Protein AF-B0DQQ2-F1 (afdb_monomer)

Mean predicted aligned error: 16.31 Å

Organism: Laccaria bicolor (strain S238N-H82 / ATCC MYA-4686) (NCBI:txid486041)

Structure (mmCIF, N/CA/C/O backbone):
data_AF-B0DQQ2-F1
#
_entry.id   AF-B0DQQ2-F1
#
loop_
_atom_site.group_PDB
_atom_site.id
_atom_site.type_symbol
_atom_site.label_atom_id
_atom_site.label_alt_id
_atom_site.label_comp_id
_atom_site.label_asym_id
_atom_site.label_entity_id
_atom_site.label_seq_id
_atom_site.pdbx_PDB_ins_code
_atom_site.Cartn_x
_atom_site.Cartn_y
_atom_site.Cartn_z
_atom_site.occupancy
_atom_site.B_iso_or_equiv
_atom_site.auth_seq_id
_atom_site.auth_comp_id
_atom_site.auth_asym_id
_atom_site.auth_atom_id
_atom_site.pdbx_PDB_model_num
ATOM 1 N N . MET A 1 1 ? 1.862 44.270 -40.819 1.00 41.44 1 MET A N 1
ATOM 2 C CA . MET A 1 1 ? 2.573 43.043 -40.399 1.00 41.44 1 MET A CA 1
ATOM 3 C C . MET A 1 1 ? 1.776 41.839 -40.875 1.00 41.44 1 MET A C 1
ATOM 5 O O . MET A 1 1 ? 0.716 41.555 -40.336 1.00 41.44 1 MET A O 1
ATOM 9 N N . THR A 1 2 ? 2.213 41.201 -41.955 1.00 39.16 2 THR A N 1
ATOM 10 C CA . THR A 1 2 ? 1.575 40.019 -42.547 1.00 39.16 2 THR A CA 1
ATOM 11 C C . THR A 1 2 ? 2.081 38.766 -41.829 1.00 39.16 2 THR A C 1
ATOM 13 O O . THR A 1 2 ? 3.266 38.454 -41.894 1.00 39.16 2 THR A O 1
ATOM 16 N N . ARG A 1 3 ? 1.198 38.058 -41.104 1.00 42.34 3 ARG A N 1
ATOM 17 C CA . ARG A 1 3 ? 1.513 36.746 -40.509 1.00 42.34 3 ARG A CA 1
ATOM 18 C C . ARG A 1 3 ? 1.827 35.763 -41.638 1.00 42.34 3 ARG A C 1
ATOM 20 O O . ARG A 1 3 ? 0.978 35.529 -42.498 1.00 42.34 3 ARG A O 1
ATOM 27 N N . SER A 1 4 ? 3.033 35.202 -41.634 1.00 43.78 4 SER A N 1
ATOM 28 C CA . SER A 1 4 ? 3.408 34.112 -42.530 1.00 43.78 4 SER A CA 1
ATOM 29 C C . SER A 1 4 ? 2.475 32.921 -42.286 1.00 43.78 4 SER A C 1
ATOM 31 O O . SER A 1 4 ? 2.273 32.480 -41.155 1.00 43.78 4 SER A O 1
ATOM 33 N N . LYS A 1 5 ? 1.847 32.422 -43.356 1.00 50.38 5 LYS A N 1
ATOM 34 C CA . LYS A 1 5 ? 1.100 31.162 -43.321 1.00 50.38 5 LYS A CA 1
ATOM 35 C C . LYS A 1 5 ? 2.123 30.045 -43.150 1.00 50.38 5 LYS A C 1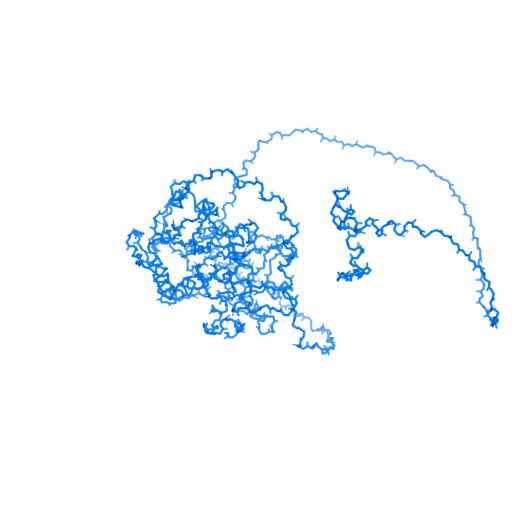
ATOM 37 O O . LYS A 1 5 ? 2.815 29.712 -44.106 1.00 50.38 5 LYS A O 1
ATOM 42 N N . ALA A 1 6 ? 2.235 29.497 -41.945 1.00 58.06 6 ALA A N 1
ATOM 43 C CA . ALA A 1 6 ? 2.996 28.278 -41.729 1.00 58.06 6 ALA A CA 1
ATOM 44 C C . ALA A 1 6 ? 2.342 27.152 -42.544 1.00 58.06 6 ALA A C 1
ATOM 46 O O . ALA A 1 6 ? 1.198 26.764 -42.294 1.00 58.06 6 ALA A O 1
ATOM 47 N N . THR A 1 7 ? 3.040 26.683 -43.574 1.00 69.31 7 THR A N 1
ATOM 48 C CA . THR A 1 7 ? 2.676 25.487 -44.332 1.00 69.31 7 THR A CA 1
ATOM 49 C C . THR A 1 7 ? 2.846 24.278 -43.422 1.00 69.31 7 THR A C 1
ATOM 51 O O . THR A 1 7 ? 3.962 23.966 -43.013 1.00 69.31 7 THR A O 1
ATOM 54 N N . LEU A 1 8 ? 1.730 23.630 -43.078 1.00 77.88 8 LEU A N 1
ATOM 55 C CA . LEU A 1 8 ? 1.726 22.363 -42.346 1.00 77.88 8 LEU A CA 1
ATOM 56 C C . LEU A 1 8 ? 2.515 21.310 -43.128 1.00 77.88 8 LEU A C 1
ATOM 58 O O . LEU A 1 8 ? 2.443 21.275 -44.360 1.00 77.88 8 LEU A O 1
ATOM 62 N N . SER A 1 9 ? 3.234 20.441 -42.415 1.00 85.19 9 SER A N 1
ATOM 63 C CA . SER A 1 9 ? 3.883 19.302 -43.057 1.00 85.19 9 SER A CA 1
ATOM 64 C C . SER A 1 9 ? 2.820 18.388 -43.697 1.00 85.19 9 SER A C 1
ATOM 66 O O . SER A 1 9 ? 1.680 18.336 -43.215 1.00 85.19 9 SER A O 1
ATOM 68 N N . PRO A 1 10 ? 3.151 17.636 -44.763 1.00 79.56 10 PRO A N 1
ATOM 69 C CA . PRO A 1 10 ? 2.212 16.697 -45.381 1.00 79.56 10 PRO A CA 1
ATOM 70 C C . PRO A 1 10 ? 1.619 15.690 -44.382 1.00 79.56 10 PRO A C 1
ATOM 72 O O . PRO A 1 10 ? 0.440 15.348 -44.472 1.00 79.56 10 PRO A O 1
ATOM 75 N N . ARG A 1 11 ? 2.408 15.277 -43.380 1.00 80.25 11 ARG A N 1
ATOM 76 C CA . ARG A 1 11 ? 1.971 14.377 -42.305 1.00 80.25 11 ARG A CA 1
ATOM 77 C C . ARG A 1 11 ? 0.945 15.037 -41.383 1.00 80.25 11 ARG A C 1
ATOM 79 O O . ARG A 1 11 ? -0.052 14.404 -41.029 1.00 80.25 11 ARG A O 1
ATOM 86 N N . ASP A 1 12 ? 1.138 16.308 -41.044 1.00 78.12 12 ASP A N 1
ATOM 87 C CA . ASP A 1 12 ? 0.206 17.048 -40.186 1.00 78.12 12 ASP A CA 1
ATOM 88 C C . ASP A 1 12 ? -1.096 17.370 -40.922 1.00 78.12 12 ASP A C 1
ATOM 90 O O . ASP A 1 12 ? -2.181 17.261 -40.350 1.00 78.12 12 ASP A O 1
ATOM 94 N N . ALA A 1 13 ? -1.011 17.703 -42.213 1.00 85.12 13 ALA A N 1
ATOM 95 C CA . ALA A 1 13 ? -2.180 17.906 -43.064 1.00 85.12 13 ALA A CA 1
ATOM 96 C C . ALA A 1 13 ? -3.004 16.615 -43.209 1.00 85.12 13 ALA A C 1
ATOM 98 O O . ALA A 1 13 ? -4.232 16.646 -43.080 1.00 85.12 13 ALA A O 1
ATOM 99 N N . PHE A 1 14 ? -2.339 15.473 -43.403 1.00 87.81 14 PHE A N 1
ATOM 100 C CA . PHE A 1 14 ? -2.987 14.164 -43.465 1.00 87.81 14 PHE A CA 1
ATOM 101 C C . PHE A 1 14 ? -3.652 13.794 -42.134 1.00 87.81 14 PHE A C 1
ATOM 103 O O . PHE A 1 14 ? -4.841 13.475 -42.102 1.00 87.81 14 PHE A O 1
ATOM 110 N N . THR A 1 15 ? -2.930 13.934 -41.019 1.00 85.62 15 THR A N 1
ATOM 111 C CA . THR A 1 15 ? -3.451 13.652 -39.670 1.00 85.62 15 THR A CA 1
ATOM 112 C C . THR A 1 15 ? -4.664 14.524 -39.352 1.00 85.62 15 THR A C 1
ATOM 114 O O . THR A 1 15 ? -5.688 14.028 -38.882 1.00 85.62 15 THR A O 1
ATOM 117 N N . LYS A 1 16 ? -4.597 15.821 -39.676 1.00 89.31 16 LYS A N 1
ATOM 118 C CA . LYS A 1 16 ? -5.713 16.756 -39.496 1.00 89.31 16 LYS A CA 1
ATOM 119 C C . LYS A 1 16 ? -6.932 16.367 -40.336 1.00 89.31 16 LYS A C 1
ATOM 121 O O . LYS A 1 16 ? -8.056 16.448 -39.846 1.00 89.31 16 LYS A O 1
ATOM 126 N N . THR A 1 17 ? -6.713 15.900 -41.563 1.00 90.19 17 THR A N 1
ATOM 127 C CA . THR A 1 17 ? -7.783 15.433 -42.458 1.00 90.19 17 THR A CA 1
ATOM 128 C C . THR A 1 17 ? -8.445 14.161 -41.924 1.00 90.19 17 THR A C 1
ATOM 130 O O . THR A 1 17 ? -9.670 14.077 -41.898 1.00 90.19 17 THR A O 1
ATOM 133 N N . MET A 1 18 ? -7.661 13.200 -41.427 1.00 94.19 18 MET A N 1
ATOM 134 C CA . MET A 1 18 ? -8.196 11.962 -40.848 1.00 94.19 18 MET A CA 1
ATOM 135 C C . MET A 1 18 ? -8.975 12.215 -39.551 1.00 94.19 18 MET A C 1
ATOM 137 O O . MET A 1 18 ? -10.017 11.600 -39.344 1.00 94.19 18 MET A O 1
ATOM 141 N N . ARG A 1 19 ? -8.546 13.175 -38.718 1.00 87.69 19 ARG A N 1
ATOM 142 C CA . ARG A 1 19 ? -9.306 13.595 -37.525 1.00 87.69 19 ARG A CA 1
ATOM 143 C C . ARG A 1 19 ? -10.635 14.253 -37.893 1.00 87.69 19 ARG A C 1
ATOM 145 O O . ARG A 1 19 ? -11.661 13.895 -37.326 1.00 87.69 19 ARG A O 1
ATOM 152 N N . ALA A 1 20 ? -10.633 15.159 -38.872 1.00 85.12 20 ALA A N 1
ATOM 153 C CA . ALA A 1 20 ? -11.860 15.794 -39.353 1.00 85.12 20 ALA A CA 1
ATOM 154 C C . ALA A 1 20 ? -12.845 14.768 -39.940 1.00 85.12 20 ALA A C 1
ATOM 156 O O . ALA A 1 20 ? -14.048 14.855 -39.707 1.00 85.12 20 ALA A O 1
ATOM 157 N N . ARG A 1 21 ? -12.331 13.764 -40.659 1.00 83.75 21 ARG A N 1
ATOM 158 C CA . ARG A 1 21 ? -13.132 12.678 -41.231 1.00 83.75 21 ARG A CA 1
ATOM 159 C C . ARG A 1 21 ? -13.717 11.752 -40.165 1.00 83.75 21 ARG A C 1
ATOM 161 O O . ARG A 1 21 ? -14.908 11.477 -40.213 1.00 83.75 21 ARG A O 1
ATOM 168 N N . ALA A 1 22 ? -12.916 11.340 -39.183 1.00 85.50 22 ALA A N 1
ATOM 169 C CA . ALA A 1 22 ? -13.377 10.549 -38.041 1.00 85.50 22 ALA A CA 1
ATOM 170 C C . ALA A 1 22 ? -14.516 11.259 -37.289 1.00 85.50 22 ALA A C 1
ATOM 172 O O . ALA A 1 22 ? -15.539 10.654 -36.976 1.00 85.50 22 ALA A O 1
ATOM 173 N N . GLN A 1 23 ? -14.377 12.574 -37.091 1.00 82.06 23 GLN A N 1
ATOM 174 C CA . GLN A 1 23 ? -15.400 13.400 -36.455 1.00 82.06 23 GLN A CA 1
ATOM 175 C C . GLN A 1 23 ? -16.681 13.511 -37.296 1.00 82.06 23 GLN A C 1
ATOM 177 O O . GLN A 1 23 ? -17.773 13.413 -36.745 1.00 82.06 23 GLN A O 1
ATOM 182 N N . PHE A 1 24 ? -16.563 13.692 -38.616 1.00 86.94 24 PHE A N 1
ATOM 183 C CA . PHE A 1 24 ? -17.715 13.758 -39.523 1.00 86.94 24 PHE A CA 1
ATOM 184 C C . PHE A 1 24 ? -18.461 12.420 -39.630 1.00 86.94 24 PHE A C 1
ATOM 186 O O . PHE A 1 24 ? -19.685 12.398 -39.705 1.00 86.94 24 PHE A O 1
ATOM 193 N N . GLU A 1 25 ? -17.729 11.306 -39.622 1.00 86.06 25 GLU A N 1
ATOM 194 C CA . GLU A 1 25 ? -18.284 9.954 -39.743 1.00 86.06 25 GLU A CA 1
ATOM 195 C C . GLU A 1 25 ? -18.706 9.356 -38.386 1.00 86.06 25 GLU A C 1
ATOM 197 O O . GLU A 1 25 ? -19.211 8.237 -38.352 1.00 86.06 25 GLU A O 1
ATOM 202 N N . CYS A 1 26 ? -18.497 10.070 -37.272 1.00 87.12 26 CYS A N 1
ATOM 203 C CA . CYS A 1 26 ? -18.682 9.567 -35.904 1.00 87.12 26 CYS A CA 1
ATOM 204 C C . CYS A 1 26 ? -17.977 8.217 -35.653 1.00 87.12 26 CYS A C 1
ATOM 206 O O . CYS A 1 26 ? -18.489 7.354 -34.941 1.00 87.12 26 CYS A O 1
ATOM 208 N N . THR A 1 27 ? -16.793 8.027 -36.240 1.00 86.31 27 THR A N 1
ATOM 209 C CA . THR A 1 27 ? -15.962 6.828 -36.061 1.00 86.31 27 THR A CA 1
ATOM 210 C C . THR A 1 27 ? -14.669 7.173 -35.326 1.00 86.31 27 THR A C 1
ATOM 212 O O . THR A 1 27 ? -14.264 8.333 -35.260 1.00 86.31 27 THR A O 1
ATOM 215 N N . ASN A 1 28 ? -13.994 6.175 -34.747 1.00 89.50 28 ASN A N 1
ATOM 216 C CA . ASN A 1 28 ? -12.696 6.423 -34.121 1.00 89.50 28 ASN A CA 1
ATOM 217 C C . ASN A 1 28 ? -11.611 6.706 -35.185 1.00 89.50 28 ASN A C 1
ATOM 219 O O . ASN A 1 28 ? -11.683 6.250 -36.331 1.00 89.50 28 ASN A O 1
ATOM 223 N N . PHE A 1 29 ? -10.573 7.454 -34.799 1.00 84.88 29 PHE A N 1
ATOM 224 C CA . PHE A 1 29 ? -9.495 7.872 -35.706 1.00 84.88 29 PHE A CA 1
ATOM 225 C C . PHE A 1 29 ? -8.796 6.686 -36.395 1.00 84.88 29 PHE A C 1
ATOM 227 O O . PHE A 1 29 ? -8.443 6.760 -37.573 1.00 84.88 29 PHE A O 1
ATOM 234 N N . ARG A 1 30 ? -8.647 5.560 -35.684 1.00 85.00 30 ARG A N 1
ATOM 235 C CA . ARG A 1 30 ? -8.017 4.338 -36.200 1.00 85.00 30 ARG A CA 1
ATOM 236 C C . ARG A 1 30 ? -8.845 3.686 -37.312 1.00 85.00 30 ARG A C 1
ATOM 238 O O . ARG A 1 30 ? -8.278 3.245 -38.309 1.00 85.00 30 ARG A O 1
ATOM 245 N N . VAL A 1 31 ? -10.168 3.665 -37.178 1.00 85.31 31 VAL A N 1
ATOM 246 C CA . VAL A 1 31 ? -11.116 3.164 -38.182 1.00 85.31 31 VAL A CA 1
ATOM 247 C C . VAL A 1 31 ? -11.120 4.082 -39.401 1.00 85.31 31 VAL A C 1
ATOM 249 O O . VAL A 1 31 ? -11.032 3.583 -40.521 1.00 85.31 31 VAL A O 1
ATOM 252 N N . ALA A 1 32 ? -11.099 5.405 -39.211 1.00 87.56 32 ALA A N 1
ATOM 253 C CA . ALA A 1 32 ? -10.971 6.356 -40.316 1.00 87.56 32 ALA A CA 1
ATOM 254 C C . ALA A 1 32 ? -9.651 6.169 -41.098 1.00 87.56 32 ALA A C 1
ATOM 256 O O . ALA A 1 32 ? -9.666 6.151 -42.330 1.00 87.56 32 ALA A O 1
ATOM 257 N N . MET A 1 33 ? -8.521 5.937 -40.411 1.00 88.75 33 MET A N 1
ATOM 258 C CA . MET A 1 33 ? -7.239 5.623 -41.065 1.00 88.75 33 MET A CA 1
ATOM 259 C C . MET A 1 33 ? -7.249 4.275 -41.802 1.00 88.75 33 MET A C 1
ATOM 261 O O . MET A 1 33 ? -6.748 4.173 -42.925 1.00 88.75 33 MET A O 1
ATOM 265 N N . LEU A 1 34 ? -7.822 3.230 -41.198 1.00 86.62 34 LEU A N 1
ATOM 266 C CA . LEU A 1 34 ? -7.945 1.910 -41.827 1.00 86.62 34 LEU A CA 1
ATOM 267 C C . LEU A 1 34 ? -8.855 1.952 -43.061 1.00 86.62 34 LEU A C 1
ATOM 269 O O . LEU A 1 34 ? -8.580 1.290 -44.059 1.00 86.62 34 LEU A O 1
ATOM 273 N N . ASN A 1 35 ? -9.911 2.764 -43.029 1.00 84.44 35 ASN A N 1
ATOM 274 C CA . ASN A 1 35 ? -10.806 2.954 -44.166 1.00 84.44 35 ASN A CA 1
ATOM 275 C C . ASN A 1 35 ? -10.147 3.775 -45.281 1.00 84.44 35 ASN A C 1
ATOM 277 O O . ASN A 1 35 ? -10.313 3.441 -46.452 1.00 84.44 35 ASN A O 1
ATOM 281 N N . ALA A 1 36 ? -9.354 4.797 -44.941 1.00 84.75 36 ALA A N 1
ATOM 282 C CA . ALA A 1 36 ? -8.592 5.569 -45.921 1.00 84.75 36 ALA A CA 1
ATOM 283 C C . ALA A 1 36 ? -7.537 4.709 -46.641 1.00 84.75 36 ALA A C 1
ATOM 285 O O . ALA A 1 36 ? -7.450 4.742 -47.865 1.00 84.75 36 ALA A O 1
ATOM 286 N N . THR A 1 37 ? -6.809 3.868 -45.902 1.00 78.19 37 THR A N 1
ATOM 287 C CA . THR A 1 37 ? -5.809 2.945 -46.475 1.00 78.19 37 THR A CA 1
ATOM 288 C C . THR A 1 37 ? -6.439 1.790 -47.262 1.00 78.19 37 THR A C 1
ATOM 290 O O . THR A 1 37 ? -5.870 1.338 -48.256 1.00 78.19 37 THR A O 1
ATOM 293 N N . LYS A 1 38 ? -7.640 1.327 -46.883 1.00 75.62 38 LYS A N 1
ATOM 294 C CA . LYS A 1 38 ? -8.428 0.385 -47.698 1.00 75.62 38 LYS A CA 1
ATOM 295 C C . LYS A 1 38 ? -8.935 1.024 -48.993 1.00 75.62 38 LYS A C 1
ATOM 297 O O . LYS A 1 38 ? -8.851 0.377 -50.032 1.00 75.62 38 LYS A O 1
ATOM 302 N N . ALA A 1 39 ? -9.396 2.277 -48.944 1.00 64.50 39 ALA A N 1
ATOM 303 C CA . ALA A 1 39 ? -9.854 3.016 -50.122 1.00 64.50 39 ALA A CA 1
ATOM 304 C C . ALA A 1 39 ? -8.725 3.228 -51.148 1.00 64.50 39 ALA A C 1
ATOM 306 O O . ALA A 1 39 ? -8.953 3.099 -52.350 1.00 64.50 39 ALA A O 1
ATOM 307 N N . GLU A 1 40 ? -7.499 3.462 -50.672 1.00 60.47 40 GLU A N 1
ATOM 308 C CA . GLU A 1 40 ? -6.303 3.623 -51.509 1.00 60.47 40 GLU A CA 1
ATOM 309 C C . GLU A 1 40 ? -5.889 2.306 -52.196 1.00 60.47 40 GLU A C 1
ATOM 311 O O . GLU A 1 40 ? -5.501 2.298 -53.368 1.00 60.47 40 GLU A O 1
ATOM 316 N N . LYS A 1 41 ? -6.079 1.163 -51.515 1.00 51.12 41 LYS A N 1
ATOM 317 C CA . LYS A 1 41 ? -5.856 -0.180 -52.083 1.00 51.12 41 LYS A CA 1
ATOM 318 C C . LYS A 1 41 ? -6.906 -0.602 -53.116 1.00 51.12 41 LYS A C 1
ATOM 320 O O . LYS A 1 41 ? -6.629 -1.486 -53.919 1.00 51.12 41 LYS A O 1
ATOM 325 N N . THR A 1 42 ? -8.081 0.027 -53.142 1.00 44.97 42 THR A N 1
ATOM 326 C CA . THR A 1 42 ? -9.135 -0.258 -54.135 1.00 44.97 42 THR A CA 1
ATOM 327 C C . THR A 1 42 ? -9.029 0.552 -55.434 1.00 44.97 42 THR A C 1
ATOM 329 O O . THR A 1 42 ? -9.822 0.327 -56.344 1.00 44.97 42 THR A O 1
ATOM 332 N N . THR A 1 43 ? -8.050 1.455 -55.572 1.00 44.38 43 THR A N 1
ATOM 333 C CA . THR A 1 43 ? -7.908 2.326 -56.760 1.00 44.38 43 THR A CA 1
ATOM 334 C C . THR A 1 43 ? -6.801 1.955 -57.752 1.00 44.38 43 THR A C 1
ATOM 336 O O . THR A 1 43 ? -6.624 2.654 -58.747 1.00 44.38 43 THR A O 1
ATOM 339 N N . THR A 1 44 ? -6.091 0.838 -57.589 1.00 42.31 44 THR A N 1
ATOM 340 C CA . THR A 1 44 ? -5.092 0.388 -58.576 1.00 42.31 44 THR A CA 1
ATOM 341 C C . THR A 1 44 ? -5.657 -0.658 -59.538 1.00 42.31 44 THR A C 1
ATOM 343 O O . THR A 1 44 ? -5.358 -1.846 -59.472 1.00 42.31 44 THR A O 1
ATOM 346 N N . SER A 1 45 ? -6.446 -0.186 -60.507 1.00 38.69 45 SER A N 1
ATOM 347 C CA . SER A 1 45 ? -6.762 -0.921 -61.737 1.00 38.69 45 SER A CA 1
ATOM 348 C C . SER A 1 45 ? -6.243 -0.163 -62.964 1.00 38.69 45 SER A C 1
ATOM 350 O O . SER A 1 45 ? -6.775 0.883 -63.323 1.00 38.69 45 SER A O 1
ATOM 352 N N . ARG A 1 46 ? -5.279 -0.804 -63.644 1.00 40.53 46 ARG A N 1
ATOM 353 C CA . ARG A 1 46 ? -4.905 -0.703 -65.071 1.00 40.53 46 ARG A CA 1
ATOM 354 C C . ARG A 1 46 ? -4.427 0.652 -65.621 1.00 40.53 46 ARG A C 1
ATOM 356 O O . ARG A 1 46 ? -5.226 1.551 -65.854 1.00 40.53 46 ARG A O 1
ATOM 363 N N . ARG A 1 47 ? -3.167 0.667 -66.088 1.00 37.34 47 ARG A N 1
ATOM 364 C CA . ARG A 1 47 ? -2.780 1.011 -67.479 1.00 37.34 47 ARG A CA 1
ATOM 365 C C . ARG A 1 47 ? -1.290 0.734 -67.728 1.00 37.34 47 ARG A C 1
ATOM 367 O O . ARG A 1 47 ? -0.437 1.370 -67.125 1.00 37.34 47 ARG A O 1
ATOM 374 N N . ASN A 1 48 ? -1.010 -0.166 -68.671 1.00 41.00 48 ASN A N 1
ATOM 375 C CA . ASN A 1 48 ? 0.235 -0.170 -69.442 1.00 41.00 48 ASN A CA 1
ATOM 376 C C . ASN A 1 48 ? 0.283 1.080 -70.334 1.00 41.00 48 ASN A C 1
ATOM 378 O O . ASN A 1 48 ? -0.698 1.359 -71.029 1.00 41.00 48 ASN A O 1
ATOM 382 N N . PRO A 1 49 ? 1.447 1.731 -70.433 1.00 37.19 49 PRO A N 1
ATOM 383 C CA . PRO A 1 49 ? 1.920 2.284 -71.688 1.00 37.19 49 PRO A CA 1
ATOM 384 C C . PRO A 1 49 ? 3.271 1.637 -72.022 1.00 37.19 49 PRO A C 1
ATOM 386 O O . PRO A 1 49 ? 4.251 1.803 -71.303 1.00 37.19 49 PRO A O 1
ATOM 389 N N . GLY A 1 50 ? 3.320 0.858 -73.102 1.00 35.75 50 GLY A N 1
ATOM 390 C CA . GLY A 1 50 ? 4.593 0.361 -73.621 1.00 35.75 50 GLY A CA 1
ATOM 391 C C . GLY A 1 50 ? 5.469 1.496 -74.156 1.00 35.75 50 GLY A C 1
ATOM 392 O O . GLY A 1 50 ? 4.942 2.553 -74.498 1.00 35.75 50 GLY A O 1
ATOM 393 N N . ARG A 1 51 ? 6.782 1.245 -74.280 1.00 32.66 51 ARG A N 1
ATOM 394 C CA . ARG A 1 51 ? 7.560 1.367 -75.534 1.00 32.66 51 ARG A CA 1
ATOM 395 C C . ARG A 1 51 ? 9.075 1.234 -75.288 1.00 32.66 51 ARG A C 1
ATOM 397 O O . ARG A 1 51 ? 9.685 2.115 -74.711 1.00 32.66 51 ARG A O 1
ATOM 404 N N . MET A 1 52 ? 9.609 0.134 -75.821 1.00 33.94 52 MET A N 1
ATOM 405 C CA . MET A 1 52 ? 10.909 -0.090 -76.481 1.00 33.94 52 MET A CA 1
ATOM 406 C C . MET A 1 52 ? 12.133 0.801 -76.182 1.00 33.94 52 MET A C 1
ATOM 408 O O . MET A 1 52 ? 12.239 1.898 -76.726 1.00 33.94 52 MET A O 1
ATOM 412 N N . ASP A 1 53 ? 13.151 0.162 -75.607 1.00 36.88 53 ASP A N 1
ATOM 413 C CA . ASP A 1 53 ? 14.584 0.264 -75.927 1.00 36.88 53 ASP A CA 1
ATOM 414 C C . ASP A 1 53 ? 15.281 -1.071 -75.553 1.00 36.88 53 ASP A C 1
ATOM 416 O O . ASP A 1 53 ? 15.806 -1.288 -74.475 1.00 36.88 53 ASP A O 1
ATOM 420 N N . GLY A 1 54 ? 15.188 -2.116 -76.371 1.00 41.22 54 GLY A N 1
ATOM 421 C CA . GLY A 1 54 ? 16.155 -2.262 -77.449 1.00 41.22 54 GLY A CA 1
ATOM 422 C C . GLY A 1 54 ? 17.562 -2.653 -76.971 1.00 41.22 54 GLY A C 1
ATOM 423 O O . GLY A 1 54 ? 18.491 -1.937 -77.306 1.00 41.22 54 GLY A O 1
ATOM 424 N N . MET A 1 55 ? 17.742 -3.782 -76.268 1.00 35.59 55 MET A N 1
ATOM 425 C CA . MET A 1 55 ? 18.956 -4.615 -76.374 1.00 35.59 55 MET A CA 1
ATOM 426 C C . MET A 1 55 ? 18.653 -6.088 -76.059 1.00 35.59 55 MET A C 1
ATOM 428 O O . MET A 1 55 ? 18.319 -6.470 -74.943 1.00 35.59 55 MET A O 1
ATOM 432 N N . THR A 1 56 ? 18.790 -6.899 -77.101 1.00 39.22 56 THR A N 1
ATOM 433 C CA . THR A 1 56 ? 18.890 -8.361 -77.142 1.00 39.22 56 THR A CA 1
ATOM 434 C C . THR A 1 56 ? 20.126 -8.884 -76.414 1.00 39.22 56 THR A C 1
ATOM 436 O O . THR A 1 56 ? 21.215 -8.405 -76.710 1.00 39.22 56 THR A O 1
ATOM 439 N N . TRP A 1 57 ? 19.971 -9.959 -75.631 1.00 34.16 57 TRP A N 1
ATOM 440 C CA . TRP A 1 57 ? 20.916 -11.086 -75.589 1.00 34.16 57 TRP A CA 1
ATOM 441 C C . TRP A 1 57 ? 20.150 -12.408 -75.419 1.00 34.16 57 TRP A C 1
ATOM 443 O O . TRP A 1 57 ? 19.232 -12.513 -74.612 1.00 34.16 57 TRP A O 1
ATOM 453 N N . ASN A 1 58 ? 20.523 -13.368 -76.266 1.00 33.66 58 ASN A N 1
ATOM 454 C CA . ASN A 1 58 ? 19.943 -14.695 -76.466 1.00 33.66 58 ASN A CA 1
ATOM 455 C C . ASN A 1 58 ? 20.318 -15.719 -75.384 1.00 33.66 58 ASN A C 1
ATOM 457 O O . ASN A 1 58 ? 21.418 -15.668 -74.834 1.00 33.66 58 ASN A O 1
ATOM 461 N N . SER A 1 59 ? 19.447 -16.730 -75.284 1.00 33.72 59 SER A N 1
ATOM 462 C CA . SER A 1 59 ? 19.665 -18.194 -75.172 1.00 33.72 59 SER A CA 1
ATOM 463 C C . SER A 1 59 ? 18.841 -18.786 -74.021 1.00 33.72 59 SER A C 1
ATOM 465 O O . SER A 1 59 ? 18.941 -18.335 -72.886 1.00 33.72 59 SER A O 1
ATOM 467 N N . ASP A 1 60 ? 17.788 -19.557 -74.308 1.00 33.66 60 ASP A N 1
ATOM 468 C CA . ASP A 1 60 ? 17.707 -20.938 -74.839 1.00 33.66 60 ASP A CA 1
ATOM 469 C C . ASP A 1 60 ? 17.980 -22.001 -73.770 1.00 33.66 60 ASP A C 1
ATOM 471 O O . ASP A 1 60 ? 19.108 -22.460 -73.617 1.00 33.66 60 ASP A O 1
ATOM 475 N N . ALA A 1 61 ? 16.910 -22.395 -73.065 1.00 34.34 61 ALA A N 1
ATOM 476 C CA . ALA A 1 61 ? 16.605 -23.761 -72.607 1.00 34.34 61 ALA A CA 1
ATOM 477 C C . ALA A 1 61 ? 15.430 -23.744 -71.609 1.00 34.34 61 ALA A C 1
ATOM 479 O O . ALA A 1 61 ? 15.406 -22.900 -70.726 1.00 34.34 61 ALA A O 1
ATOM 480 N N . PHE A 1 62 ? 14.450 -24.647 -71.590 1.00 34.44 62 PHE A N 1
ATOM 481 C CA . PHE A 1 62 ? 13.990 -25.688 -72.506 1.00 34.44 62 PHE A CA 1
ATOM 482 C C . PHE A 1 62 ? 12.589 -26.116 -71.971 1.00 34.44 62 PHE A C 1
ATOM 484 O O . PHE A 1 62 ? 12.464 -26.403 -70.786 1.00 34.44 62 PHE A O 1
ATOM 491 N N . ILE A 1 63 ? 11.594 -26.174 -72.868 1.00 34.84 63 ILE A N 1
ATOM 492 C CA . ILE A 1 63 ? 10.390 -27.045 -72.913 1.00 34.84 63 ILE A CA 1
ATOM 493 C C . ILE A 1 63 ? 9.183 -26.814 -71.972 1.00 34.84 63 ILE A C 1
ATOM 495 O O . ILE A 1 63 ? 9.270 -26.756 -70.752 1.00 34.84 63 ILE A O 1
ATOM 499 N N . CYS A 1 64 ? 8.028 -26.769 -72.648 1.00 27.03 64 CYS A N 1
ATOM 500 C CA . CYS A 1 64 ? 6.638 -26.656 -72.213 1.00 27.03 64 CYS A CA 1
ATOM 501 C C . CYS A 1 64 ? 5.898 -28.010 -72.282 1.00 27.03 64 CYS A C 1
ATOM 503 O O . CYS A 1 64 ? 6.248 -28.822 -73.134 1.00 27.03 64 CYS A O 1
ATOM 505 N N . GLU A 1 65 ? 4.832 -28.114 -71.466 1.00 36.16 65 GLU A N 1
ATOM 506 C CA . GLU A 1 65 ? 3.499 -28.729 -71.722 1.00 36.16 65 GLU A CA 1
ATOM 507 C C . GLU A 1 65 ? 3.435 -30.250 -72.048 1.00 36.16 65 GLU A C 1
ATOM 509 O O . GLU A 1 65 ? 4.436 -30.870 -72.375 1.00 36.16 65 GLU A O 1
ATOM 514 N N . VAL A 1 66 ? 2.321 -30.986 -71.930 1.00 37.12 66 VAL A N 1
ATOM 515 C CA . VAL A 1 66 ? 0.873 -30.695 -72.006 1.00 37.12 66 VAL A CA 1
ATOM 516 C C . VAL A 1 66 ? 0.090 -31.871 -71.351 1.00 37.12 66 VAL A C 1
ATOM 518 O O . VAL A 1 66 ? 0.674 -32.934 -71.135 1.00 37.12 66 VAL A O 1
ATOM 521 N N . ASP A 1 67 ? -1.231 -31.683 -71.195 1.00 34.25 67 ASP A N 1
ATOM 522 C CA . ASP A 1 67 ? -2.326 -32.675 -71.362 1.00 34.25 67 ASP A CA 1
ATOM 523 C C . ASP A 1 67 ? -2.680 -33.619 -70.198 1.00 34.25 67 ASP A C 1
ATOM 525 O O . ASP A 1 67 ? -1.813 -34.166 -69.529 1.00 34.25 67 ASP A O 1
ATOM 529 N N . ASP A 1 68 ? -3.942 -33.967 -69.929 1.00 33.47 68 ASP A N 1
ATOM 530 C CA . ASP A 1 68 ? -5.270 -33.509 -70.377 1.00 33.47 68 ASP A CA 1
ATOM 531 C C . ASP A 1 68 ? -6.309 -34.281 -69.523 1.00 33.47 68 ASP A C 1
ATOM 533 O O . ASP A 1 68 ? -5.991 -35.343 -68.982 1.00 33.47 68 ASP A O 1
ATOM 537 N N . GLY A 1 69 ? -7.568 -33.830 -69.476 1.00 32.44 69 GLY A N 1
ATOM 538 C CA . GLY A 1 69 ? -8.696 -34.778 -69.364 1.00 32.44 69 GLY A CA 1
ATOM 539 C C . GLY A 1 69 ? -9.486 -34.859 -68.049 1.00 32.44 69 GLY A C 1
ATOM 540 O O . GLY A 1 69 ? -9.332 -35.778 -67.253 1.00 32.44 69 GLY A O 1
ATOM 541 N N . ASP A 1 70 ? -10.388 -33.893 -67.888 1.00 37.16 70 ASP A N 1
ATOM 542 C CA . ASP A 1 70 ? -11.839 -34.026 -67.645 1.00 37.16 70 ASP A CA 1
ATOM 543 C C . ASP A 1 70 ? -12.449 -35.424 -67.331 1.00 37.16 70 ASP A C 1
ATOM 545 O O . ASP A 1 70 ? -12.270 -36.374 -68.091 1.00 37.16 70 ASP A O 1
ATOM 549 N N . THR A 1 71 ? -13.259 -35.531 -66.260 1.00 38.03 71 THR A N 1
ATOM 550 C CA . THR A 1 71 ? -14.666 -36.026 -66.276 1.00 38.03 71 THR A CA 1
ATOM 551 C C . THR A 1 71 ? -15.284 -36.136 -64.863 1.00 38.03 71 THR A C 1
ATOM 553 O O . THR A 1 71 ? -14.787 -36.807 -63.963 1.00 38.03 71 THR A O 1
ATOM 556 N N . THR A 1 72 ? -16.418 -35.455 -64.696 1.00 37.97 72 THR A N 1
ATOM 557 C CA . THR A 1 72 ? -17.427 -35.479 -63.606 1.00 37.97 72 THR A CA 1
ATOM 558 C C . THR A 1 72 ? -18.343 -36.736 -63.661 1.00 37.97 72 THR A C 1
ATOM 560 O O . THR A 1 72 ? -18.148 -37.514 -64.594 1.00 37.97 72 THR A O 1
ATOM 563 N N . PRO A 1 73 ? -19.473 -36.895 -62.911 1.00 51.50 73 PRO A N 1
ATOM 564 C CA . PRO A 1 73 ? -19.933 -36.405 -61.587 1.00 51.50 73 PRO A CA 1
ATOM 565 C C . PRO A 1 73 ? -20.583 -37.518 -60.686 1.00 51.50 73 PRO A C 1
ATOM 567 O O . PRO A 1 73 ? -20.733 -38.664 -61.090 1.00 51.50 73 PRO A O 1
ATOM 570 N N . GLU A 1 74 ? -21.108 -37.093 -59.521 1.00 33.34 74 GLU A N 1
ATOM 571 C CA . GLU A 1 74 ? -22.448 -37.445 -58.975 1.00 33.34 74 GLU A CA 1
ATOM 572 C C . GLU A 1 74 ? -22.638 -38.514 -57.859 1.00 33.34 74 GLU A C 1
ATOM 574 O O . GLU A 1 74 ? -22.003 -39.561 -57.827 1.00 33.34 74 GLU A O 1
ATOM 579 N N . PHE A 1 75 ? -23.632 -38.201 -57.003 1.00 31.92 75 PHE A N 1
ATOM 580 C CA . PHE A 1 75 ? -24.393 -38.987 -56.004 1.00 31.92 75 PHE A CA 1
ATOM 581 C C . PHE A 1 75 ? -24.126 -38.838 -54.476 1.00 31.92 75 PHE A C 1
ATOM 583 O O . PHE A 1 75 ? -23.319 -39.521 -53.859 1.00 31.92 75 PHE A O 1
ATOM 590 N N . THR A 1 76 ? -24.888 -37.882 -53.913 1.00 33.28 76 THR A N 1
ATOM 591 C CA . THR A 1 76 ? -25.757 -37.846 -52.700 1.00 33.28 76 THR A CA 1
ATOM 592 C C . THR A 1 76 ? -25.785 -38.966 -51.643 1.00 33.28 76 THR A C 1
ATOM 594 O O . THR A 1 76 ? -25.925 -40.125 -52.005 1.00 33.28 76 THR A O 1
ATOM 597 N N . GLU A 1 77 ? -25.887 -38.555 -50.360 1.00 40.44 77 GLU A N 1
ATOM 598 C CA . GLU A 1 77 ? -26.843 -38.981 -49.285 1.00 40.44 77 GLU A CA 1
ATOM 599 C C . GLU A 1 77 ? -26.404 -38.318 -47.947 1.00 40.44 77 GLU A C 1
ATOM 601 O O . GLU A 1 77 ? -25.308 -38.570 -47.459 1.00 40.44 77 GLU A O 1
ATOM 606 N N . ILE A 1 78 ? -27.011 -37.227 -47.453 1.00 35.91 78 ILE A N 1
ATOM 607 C CA . ILE A 1 78 ? -28.187 -37.107 -46.554 1.00 35.91 78 ILE A CA 1
ATOM 608 C C . ILE A 1 78 ? -28.296 -38.199 -45.476 1.00 35.91 78 ILE A C 1
ATOM 610 O O . ILE A 1 78 ? -28.778 -39.278 -45.779 1.00 35.91 78 ILE A O 1
ATOM 614 N N . TRP A 1 79 ? -28.003 -37.845 -44.214 1.00 32.22 79 TRP A N 1
ATOM 615 C CA . TRP A 1 79 ? -28.742 -38.321 -43.031 1.00 32.22 79 TRP A CA 1
ATOM 616 C C . TRP A 1 79 ? -28.853 -37.208 -41.980 1.00 32.22 79 TRP A C 1
ATOM 618 O O . TRP A 1 79 ? -27.860 -36.703 -41.454 1.00 32.22 79 TRP A O 1
ATOM 628 N N . GLU A 1 80 ? -30.100 -36.832 -41.713 1.00 32.22 80 GLU A N 1
ATOM 629 C CA . GLU A 1 80 ? -30.564 -35.976 -40.627 1.00 32.22 80 GLU A CA 1
ATOM 630 C C . GLU A 1 80 ? -30.708 -36.764 -39.310 1.00 32.22 80 GLU A C 1
ATOM 632 O O . GLU A 1 80 ? -31.148 -37.909 -39.301 1.00 32.22 80 GLU A O 1
ATOM 637 N N . VAL A 1 81 ? -30.385 -36.070 -38.213 1.00 31.75 81 VAL A N 1
ATOM 638 C CA . VAL A 1 81 ? -31.119 -35.985 -36.933 1.00 31.75 81 VAL A CA 1
ATOM 639 C C . VAL A 1 81 ? -31.466 -37.281 -36.176 1.00 31.75 81 VAL A C 1
ATOM 641 O O . VAL A 1 81 ? -32.381 -38.020 -36.526 1.00 31.75 81 VAL A O 1
ATOM 644 N N . TYR A 1 82 ? -30.889 -37.411 -34.974 1.00 32.31 82 TYR A N 1
ATOM 645 C CA . TYR A 1 82 ? -31.609 -37.971 -33.826 1.00 32.31 82 TYR A CA 1
ATOM 646 C C . TYR A 1 82 ? -31.295 -37.179 -32.550 1.00 32.31 82 TYR A C 1
ATOM 648 O O . TYR A 1 82 ? -30.162 -37.149 -32.071 1.00 32.31 82 TYR A O 1
ATOM 656 N N . VAL A 1 83 ? -32.326 -36.521 -32.024 1.00 41.56 83 VAL A N 1
ATOM 657 C CA . VAL A 1 83 ? -32.383 -35.869 -30.710 1.00 41.56 83 VAL A CA 1
ATOM 658 C C . VAL A 1 83 ? -33.146 -36.807 -29.779 1.00 41.56 83 VAL A C 1
ATOM 660 O O . VAL A 1 83 ? -34.209 -37.289 -30.167 1.00 41.56 83 VAL A O 1
ATOM 663 N N . PRO A 1 84 ? -32.674 -37.016 -28.543 1.00 39.03 84 PRO A N 1
ATOM 664 C CA . PRO A 1 84 ? -33.581 -37.306 -27.440 1.00 39.03 84 PRO A CA 1
ATOM 665 C C . PRO A 1 84 ? -33.590 -36.133 -26.457 1.00 39.03 84 PRO A C 1
ATOM 667 O O . PRO A 1 84 ? -32.616 -35.883 -25.746 1.00 39.03 84 PRO A O 1
ATOM 670 N N . SER A 1 85 ? -34.716 -35.423 -26.427 1.00 34.53 85 SER A N 1
ATOM 671 C CA . SER A 1 85 ? -35.205 -34.741 -25.236 1.00 34.53 85 SER A CA 1
ATOM 672 C C . SER A 1 85 ? -35.919 -35.781 -24.376 1.00 34.53 85 SER A C 1
ATOM 674 O O . SER A 1 85 ? -36.675 -36.585 -24.914 1.00 34.53 85 SER A O 1
ATOM 676 N N . ASP A 1 86 ? -35.650 -35.798 -23.074 1.00 34.19 86 ASP A N 1
ATOM 677 C CA . ASP A 1 86 ? -36.680 -35.572 -22.054 1.00 34.19 86 ASP A CA 1
ATOM 678 C C . ASP A 1 86 ? -36.069 -35.609 -20.642 1.00 34.19 86 ASP A C 1
ATOM 680 O O . ASP A 1 86 ? -35.436 -36.579 -20.236 1.00 34.19 86 ASP A O 1
ATOM 684 N N . PHE A 1 87 ? -36.273 -34.481 -19.953 1.00 32.75 87 PHE A N 1
ATOM 685 C CA . PHE A 1 87 ? -36.541 -34.288 -18.525 1.00 32.75 87 PHE A CA 1
ATOM 686 C C . PHE A 1 87 ? -35.705 -35.019 -17.461 1.00 32.75 87 PHE A C 1
ATOM 688 O O . PHE A 1 87 ? -35.910 -36.195 -17.184 1.00 32.75 87 PHE A O 1
ATOM 695 N N . ASP A 1 88 ? -34.941 -34.227 -16.697 1.00 32.62 88 ASP A N 1
ATOM 696 C CA . ASP A 1 88 ? -35.106 -34.259 -15.239 1.00 32.62 88 ASP A CA 1
ATOM 697 C C . ASP A 1 88 ? -34.871 -32.867 -14.622 1.00 32.62 88 ASP A C 1
ATOM 699 O O . ASP A 1 88 ? -33.781 -32.287 -14.693 1.00 32.62 88 ASP A O 1
ATOM 703 N N . ASP A 1 89 ? -35.939 -32.323 -14.038 1.00 38.72 89 ASP A N 1
ATOM 704 C CA . ASP A 1 89 ? -35.970 -31.085 -13.265 1.00 38.72 89 ASP A CA 1
ATOM 705 C C . ASP A 1 89 ? -35.181 -31.273 -11.961 1.00 38.72 89 ASP A C 1
ATOM 707 O O . ASP A 1 89 ? -35.633 -31.936 -11.025 1.00 38.72 89 ASP A O 1
ATOM 711 N N . THR A 1 90 ? -34.010 -30.642 -11.853 1.00 40.03 90 THR A N 1
ATOM 712 C CA . THR A 1 90 ? -33.305 -30.491 -10.572 1.00 40.03 90 THR A CA 1
ATOM 713 C C . THR A 1 90 ? -33.162 -29.008 -10.224 1.00 40.03 90 THR A C 1
ATOM 715 O O . THR A 1 90 ? -32.739 -28.210 -11.063 1.00 40.03 90 THR A O 1
ATOM 718 N N . PRO A 1 91 ? -33.545 -28.588 -9.002 1.00 35.31 91 PRO A N 1
ATOM 719 C CA . PRO A 1 91 ? -33.619 -27.177 -8.647 1.00 35.31 91 PRO A CA 1
ATOM 720 C C . PRO A 1 91 ? -32.230 -26.539 -8.607 1.00 35.31 91 PRO A C 1
ATOM 722 O O . PRO A 1 91 ? -31.240 -27.175 -8.234 1.00 35.31 91 PRO A O 1
ATOM 725 N N . SER A 1 92 ? -32.182 -25.251 -8.960 1.00 35.59 92 SER A N 1
ATOM 726 C CA . SER A 1 92 ? -30.969 -24.438 -9.003 1.00 35.59 92 SER A CA 1
ATOM 727 C C . SER A 1 92 ? -30.159 -24.597 -7.717 1.00 35.59 92 SER A C 1
ATOM 729 O O . SER A 1 92 ? -30.576 -24.159 -6.639 1.00 35.59 92 SER A O 1
ATOM 731 N N . ARG A 1 93 ? -28.972 -25.202 -7.823 1.00 32.38 93 ARG A N 1
ATOM 732 C CA . ARG A 1 93 ? -27.977 -25.117 -6.758 1.00 32.38 93 ARG A CA 1
ATOM 733 C C . ARG A 1 93 ? -27.633 -23.645 -6.573 1.00 32.38 93 ARG A C 1
ATOM 735 O O . ARG A 1 93 ? -27.027 -23.036 -7.449 1.00 32.38 93 ARG A O 1
ATOM 742 N N . ASN A 1 94 ? -28.017 -23.103 -5.420 1.00 34.38 94 ASN A N 1
ATOM 743 C CA . ASN A 1 94 ? -27.421 -21.900 -4.858 1.00 34.38 94 ASN A CA 1
ATOM 744 C C . ASN A 1 94 ? -25.898 -22.045 -4.947 1.00 34.38 94 ASN A C 1
ATOM 746 O O . ASN A 1 94 ? -25.306 -22.836 -4.208 1.00 34.38 94 ASN A O 1
ATOM 750 N N . VAL A 1 95 ? -25.273 -21.305 -5.861 1.00 36.66 95 VAL A N 1
ATOM 751 C CA . VAL A 1 95 ? -23.824 -21.119 -5.864 1.00 36.66 95 VAL A CA 1
ATOM 752 C C . VAL A 1 95 ? -23.533 -20.196 -4.688 1.00 36.66 95 VAL A C 1
ATOM 754 O O . VAL A 1 95 ? -23.575 -18.975 -4.798 1.00 36.66 95 VAL A O 1
ATOM 757 N N . GLN A 1 96 ? -23.343 -20.804 -3.519 1.00 31.19 96 GLN A N 1
ATOM 758 C CA . GLN A 1 96 ? -22.769 -20.125 -2.368 1.00 31.19 96 GLN A CA 1
ATOM 759 C C . GLN A 1 96 ? -21.359 -19.649 -2.756 1.00 31.19 96 GLN A C 1
ATOM 761 O O . GLN A 1 96 ? -20.635 -20.400 -3.420 1.00 31.19 96 GLN A O 1
ATOM 766 N N . PRO A 1 97 ? -20.951 -18.429 -2.370 1.00 29.33 97 PRO A N 1
ATOM 767 C CA . PRO A 1 97 ? -19.578 -17.981 -2.551 1.00 29.33 97 PRO A CA 1
ATOM 768 C C . PRO A 1 97 ? -18.622 -18.980 -1.887 1.00 29.33 97 PRO A C 1
ATOM 770 O O . PRO A 1 97 ? -18.779 -19.334 -0.719 1.00 29.33 97 PRO A O 1
ATOM 773 N N . LEU A 1 98 ? -17.644 -19.469 -2.652 1.00 30.95 98 LEU A N 1
ATOM 774 C CA . LEU A 1 98 ? -16.621 -20.383 -2.156 1.00 30.95 98 LEU A CA 1
ATOM 775 C C . LEU A 1 98 ? -15.628 -19.584 -1.298 1.00 30.95 98 LEU A C 1
ATOM 777 O O . LEU A 1 98 ? -14.634 -19.061 -1.795 1.00 30.95 98 LEU A O 1
ATOM 781 N N . THR A 1 99 ? -15.914 -19.441 -0.007 1.00 28.89 99 THR A N 1
ATOM 782 C CA . THR A 1 99 ? -14.980 -18.847 0.954 1.00 28.89 99 THR A CA 1
ATOM 783 C C . THR A 1 99 ? -13.876 -19.859 1.261 1.00 28.89 99 THR A C 1
ATOM 785 O O . THR A 1 99 ? -14.091 -20.820 1.996 1.00 28.89 99 THR A O 1
ATOM 788 N N . ILE A 1 100 ? -12.689 -19.669 0.682 1.00 31.72 100 ILE A N 1
ATOM 789 C CA . ILE A 1 100 ? -11.512 -20.487 0.997 1.00 31.72 100 ILE A CA 1
ATOM 790 C C . ILE A 1 100 ? -10.813 -19.873 2.212 1.00 31.72 100 ILE A C 1
ATOM 792 O O . ILE A 1 100 ? -10.279 -18.767 2.148 1.00 31.72 100 ILE A O 1
ATOM 796 N N . SER A 1 101 ? -10.806 -20.600 3.329 1.00 28.22 101 SER A N 1
ATOM 797 C CA . SER A 1 101 ? -10.039 -20.233 4.518 1.00 28.22 101 SER A CA 1
ATOM 798 C C . SER A 1 101 ? -8.554 -20.531 4.299 1.00 28.22 101 SER A C 1
ATOM 800 O O . SER A 1 101 ? -8.156 -21.682 4.121 1.00 28.22 101 SER A O 1
ATOM 802 N N . LEU A 1 102 ? -7.699 -19.508 4.388 1.00 38.06 102 LEU A N 1
ATOM 803 C CA . LEU A 1 102 ? -6.234 -19.654 4.327 1.00 38.06 102 LEU A CA 1
ATOM 804 C C . LEU A 1 102 ? -5.653 -20.487 5.493 1.00 38.06 102 LEU A C 1
ATOM 806 O O . LEU A 1 102 ? -4.456 -20.783 5.510 1.00 38.06 102 LEU A O 1
ATOM 810 N N . LEU A 1 103 ? -6.474 -20.885 6.474 1.00 39.09 103 LEU A N 1
ATOM 811 C CA . LEU A 1 103 ? -6.093 -21.799 7.556 1.00 39.09 103 LEU A CA 1
ATOM 812 C C . LEU A 1 103 ? -6.051 -23.272 7.116 1.00 39.09 103 LEU A C 1
ATOM 814 O O . LEU A 1 103 ? -5.279 -24.043 7.689 1.00 39.09 103 LEU A O 1
ATOM 818 N N . ASP A 1 104 ? -6.792 -23.661 6.075 1.00 36.28 104 ASP A N 1
ATOM 819 C CA . ASP A 1 104 ? -6.773 -25.043 5.565 1.00 36.28 104 ASP A CA 1
ATOM 820 C C . ASP A 1 104 ? -5.514 -25.351 4.736 1.00 36.28 104 ASP A C 1
ATOM 822 O O . ASP A 1 104 ? -5.165 -26.510 4.519 1.00 36.28 104 ASP A O 1
ATOM 826 N N . ILE A 1 105 ? -4.756 -24.314 4.367 1.00 45.50 105 ILE A N 1
ATOM 827 C CA . ILE A 1 105 ? -3.482 -24.404 3.637 1.00 45.50 105 ILE A CA 1
ATOM 828 C C . ILE A 1 105 ? -2.282 -24.607 4.592 1.00 45.50 105 ILE A C 1
ATOM 830 O O . ILE A 1 105 ? -1.176 -24.917 4.151 1.00 45.50 105 ILE A O 1
ATOM 834 N N . ALA A 1 106 ? -2.483 -24.494 5.913 1.00 35.62 106 ALA A N 1
ATOM 835 C CA . ALA A 1 106 ? -1.401 -24.454 6.904 1.00 35.62 106 ALA A CA 1
ATOM 836 C C . ALA A 1 106 ? -1.350 -25.642 7.887 1.00 35.62 106 ALA A C 1
ATOM 838 O O . ALA A 1 106 ? -0.657 -25.557 8.902 1.00 35.62 106 ALA A O 1
ATOM 839 N N . ARG A 1 107 ? -2.030 -26.769 7.623 1.00 34.72 107 ARG A N 1
ATOM 840 C CA . ARG A 1 107 ? -1.831 -27.989 8.431 1.00 34.72 107 ARG A CA 1
ATOM 841 C C . ARG A 1 107 ? -0.840 -28.935 7.746 1.00 34.72 107 ARG A C 1
ATOM 843 O O . ARG A 1 107 ? -1.178 -29.488 6.701 1.00 34.72 107 ARG A O 1
ATOM 850 N N . PRO A 1 108 ? 0.350 -29.198 8.318 1.00 38.00 108 PRO A N 1
ATOM 851 C CA . PRO A 1 108 ? 1.194 -30.276 7.826 1.00 38.00 108 PRO A CA 1
ATOM 852 C C . PRO A 1 108 ? 0.469 -31.611 8.039 1.00 38.00 108 PRO A C 1
ATOM 854 O O . PRO A 1 108 ? 0.140 -31.992 9.167 1.00 38.00 108 PRO A O 1
ATOM 857 N N . ALA A 1 109 ? 0.200 -32.326 6.946 1.00 36.53 109 ALA A N 1
ATOM 858 C CA . ALA A 1 109 ? -0.248 -33.707 7.016 1.00 36.53 109 ALA A CA 1
ATOM 859 C C . ALA A 1 109 ? 0.833 -34.532 7.733 1.00 36.53 109 ALA A C 1
ATOM 861 O O . ALA A 1 109 ? 2.001 -34.526 7.345 1.00 36.53 109 ALA A O 1
ATOM 862 N N . LYS A 1 110 ? 0.448 -35.224 8.809 1.00 36.94 110 LYS A N 1
ATOM 863 C CA . LYS A 1 110 ? 1.327 -36.150 9.531 1.00 36.94 110 LYS A CA 1
ATOM 864 C C . LYS A 1 110 ? 1.836 -37.215 8.557 1.00 36.94 110 LYS A C 1
ATOM 866 O O . LYS A 1 110 ? 1.037 -37.985 8.028 1.00 36.94 110 LYS A O 1
ATOM 871 N N . ALA A 1 111 ? 3.150 -37.296 8.371 1.00 38.88 111 ALA A N 1
ATOM 872 C CA . ALA A 1 111 ? 3.770 -38.388 7.635 1.00 38.88 111 ALA A CA 1
ATOM 873 C C . ALA A 1 111 ? 3.587 -39.702 8.414 1.00 38.88 111 ALA A C 1
ATOM 875 O O . ALA A 1 111 ? 4.139 -39.881 9.500 1.00 38.88 111 ALA A O 1
ATOM 876 N N . LYS A 1 112 ? 2.800 -40.629 7.863 1.00 35.56 112 LYS A N 1
ATOM 877 C CA . LYS A 1 112 ? 2.897 -42.060 8.174 1.00 35.56 112 LYS A CA 1
ATOM 878 C C . LYS A 1 112 ? 3.607 -42.733 6.997 1.00 35.56 112 LYS A C 1
ATOM 880 O O . LYS A 1 112 ? 3.251 -42.465 5.855 1.00 35.56 112 LYS A O 1
ATOM 885 N N . GLY A 1 113 ? 4.625 -43.544 7.309 1.00 35.50 113 GLY A N 1
ATOM 886 C CA . GLY A 1 113 ? 5.471 -44.294 6.363 1.00 35.50 113 GLY A CA 1
ATOM 887 C C . GLY A 1 113 ? 4.682 -45.205 5.411 1.00 35.50 113 GLY A C 1
ATOM 888 O O . GLY A 1 113 ? 3.478 -45.368 5.559 1.00 35.50 113 GLY A O 1
ATOM 889 N N . VAL A 1 114 ? 5.290 -45.846 4.415 1.00 31.62 114 VAL A N 1
ATOM 890 C CA . VAL A 1 114 ? 6.488 -46.701 4.464 1.00 31.62 114 VAL A CA 1
ATOM 891 C C . VAL A 1 114 ? 7.196 -46.671 3.100 1.00 31.62 114 VAL A C 1
ATOM 893 O O . VAL A 1 114 ? 6.550 -46.583 2.062 1.00 31.62 114 VAL A O 1
ATOM 896 N N . ALA A 1 115 ? 8.527 -46.763 3.126 1.00 41.97 115 ALA A N 1
ATOM 897 C CA . ALA A 1 115 ? 9.395 -46.923 1.965 1.00 41.97 115 ALA A CA 1
ATOM 898 C C . ALA A 1 115 ? 9.133 -48.236 1.211 1.00 41.97 115 ALA A C 1
ATOM 900 O O . ALA A 1 115 ? 9.047 -49.281 1.857 1.00 41.97 115 ALA A O 1
ATOM 901 N N . LYS A 1 116 ? 9.106 -48.182 -0.129 1.00 36.94 116 LYS A N 1
ATOM 902 C CA . LYS A 1 116 ? 9.679 -49.198 -1.029 1.00 36.94 116 LYS A CA 1
ATOM 903 C C . LYS A 1 116 ? 9.595 -48.766 -2.500 1.00 36.94 116 LYS A C 1
ATOM 905 O O . LYS A 1 116 ? 8.543 -48.348 -2.966 1.00 36.94 116 LYS A O 1
ATOM 910 N N . ASP A 1 117 ? 10.742 -48.910 -3.158 1.00 42.22 117 ASP A N 1
ATOM 911 C CA . ASP A 1 117 ? 10.953 -49.166 -4.586 1.00 42.22 117 ASP A CA 1
ATOM 912 C C . ASP A 1 117 ? 10.608 -48.059 -5.596 1.00 42.22 117 ASP A C 1
ATOM 914 O O . ASP A 1 117 ? 9.580 -48.104 -6.263 1.00 42.22 117 ASP A O 1
ATOM 918 N N . PHE A 1 118 ? 11.560 -47.140 -5.811 1.00 46.09 118 PHE A N 1
ATOM 919 C CA . PHE A 1 118 ? 11.713 -46.468 -7.106 1.00 46.09 118 PHE A CA 1
ATOM 920 C C . PHE A 1 118 ? 13.184 -46.443 -7.535 1.00 46.09 118 PHE A C 1
ATOM 922 O O . PHE A 1 118 ? 14.078 -46.051 -6.785 1.00 46.09 118 PHE A O 1
ATOM 929 N N . GLU A 1 119 ? 13.401 -46.913 -8.757 1.00 43.88 119 GLU A N 1
ATOM 930 C CA . GLU A 1 119 ? 14.669 -46.999 -9.467 1.00 43.88 119 GLU A CA 1
ATOM 931 C C . GLU A 1 119 ? 15.111 -45.606 -9.939 1.00 43.88 119 GLU A C 1
ATOM 933 O O . GLU A 1 119 ? 14.359 -44.879 -10.590 1.00 43.88 119 GLU A O 1
ATOM 938 N N . VAL A 1 120 ? 16.344 -45.222 -9.604 1.00 40.06 120 VAL A N 1
ATOM 939 C CA . VAL A 1 120 ? 16.967 -43.988 -10.094 1.00 40.06 120 VAL A CA 1
ATOM 940 C C . VAL A 1 120 ? 17.514 -44.252 -11.493 1.00 40.06 120 VAL A C 1
ATOM 942 O O . VAL A 1 120 ? 18.569 -44.864 -11.649 1.00 40.06 120 VAL A O 1
ATOM 945 N N . VAL A 1 121 ? 16.814 -43.761 -12.515 1.00 36.62 121 VAL A N 1
ATOM 946 C CA . VAL A 1 121 ? 17.314 -43.750 -13.894 1.00 36.62 121 VAL A CA 1
ATOM 947 C C . VAL A 1 121 ? 18.152 -42.486 -14.108 1.00 36.62 121 VAL A C 1
ATOM 949 O O . VAL A 1 121 ? 17.649 -41.368 -13.990 1.00 36.62 121 VAL A O 1
ATOM 952 N N . GLN A 1 122 ? 19.441 -42.644 -14.427 1.00 39.44 122 GLN A N 1
ATOM 953 C CA . GLN A 1 122 ? 20.294 -41.532 -14.862 1.00 39.44 122 GLN A CA 1
ATOM 954 C C . GLN A 1 122 ? 19.863 -41.041 -16.252 1.00 39.44 122 GLN A C 1
ATOM 956 O O . GLN A 1 122 ? 20.040 -41.732 -17.254 1.00 39.44 122 GLN A O 1
ATOM 961 N N . GLY A 1 123 ? 19.318 -39.823 -16.301 1.00 31.19 123 GLY A N 1
ATOM 962 C CA . GLY A 1 123 ? 19.004 -39.098 -17.531 1.00 31.19 123 GLY A CA 1
ATOM 963 C C . GLY A 1 123 ? 20.233 -38.429 -18.156 1.00 31.19 123 GLY A C 1
ATOM 964 O O . GLY A 1 123 ? 21.141 -37.964 -17.473 1.00 31.19 123 GLY A O 1
ATOM 965 N N . VAL A 1 124 ? 20.253 -38.419 -19.483 1.00 34.56 124 VAL A N 1
ATOM 966 C CA . VAL A 1 124 ? 21.422 -38.328 -20.366 1.00 34.56 124 VAL A CA 1
ATOM 967 C C . VAL A 1 124 ? 22.021 -36.914 -20.462 1.00 34.56 124 VAL A C 1
ATOM 969 O O . VAL A 1 124 ? 21.308 -35.927 -20.614 1.00 34.56 124 VAL A O 1
ATOM 972 N N . LYS A 1 125 ? 23.360 -36.820 -20.484 1.00 42.78 125 LYS A N 1
ATOM 973 C CA . LYS A 1 125 ? 24.094 -35.640 -20.982 1.00 42.78 125 LYS A CA 1
ATOM 974 C C . LYS A 1 125 ? 23.851 -35.476 -22.483 1.00 42.78 125 LYS A C 1
ATOM 976 O O . LYS A 1 125 ? 24.243 -36.375 -23.225 1.00 42.78 125 LYS A O 1
ATOM 981 N N . ARG A 1 126 ? 23.322 -34.318 -22.903 1.00 33.38 126 ARG A N 1
ATOM 982 C CA . ARG A 1 126 ? 23.661 -33.542 -24.124 1.00 33.38 126 ARG A CA 1
ATOM 983 C C . ARG A 1 126 ? 22.515 -32.579 -24.455 1.00 33.38 126 ARG A C 1
ATOM 985 O O . ARG A 1 126 ? 21.471 -33.029 -24.906 1.00 33.38 126 ARG A O 1
ATOM 992 N N . VAL A 1 127 ? 22.758 -31.274 -24.337 1.00 33.47 127 VAL A N 1
ATOM 993 C CA . VAL A 1 127 ? 22.131 -30.263 -25.202 1.00 33.47 127 VAL A CA 1
ATOM 994 C C . VAL A 1 127 ? 23.214 -29.265 -25.612 1.00 33.47 127 VAL A C 1
ATOM 996 O O . VAL A 1 127 ? 24.142 -28.981 -24.858 1.00 33.47 127 VAL A O 1
ATOM 999 N N . ILE A 1 128 ? 23.107 -28.873 -26.874 1.00 34.81 128 ILE A N 1
ATOM 1000 C CA . ILE A 1 128 ? 24.021 -28.125 -27.730 1.00 34.81 128 ILE A CA 1
ATOM 1001 C C . ILE A 1 128 ? 24.294 -26.731 -27.150 1.00 34.81 128 ILE A C 1
ATOM 1003 O O . ILE A 1 128 ? 23.357 -26.003 -26.835 1.00 34.81 128 ILE A O 1
ATOM 1007 N N . ALA A 1 129 ? 25.573 -26.362 -27.034 1.00 32.44 129 ALA A N 1
ATOM 1008 C CA . ALA A 1 129 ? 25.973 -24.974 -26.838 1.00 32.44 129 ALA A CA 1
ATOM 1009 C C . ALA A 1 129 ? 25.731 -24.227 -28.155 1.00 32.44 129 ALA A C 1
ATOM 1011 O O . ALA A 1 129 ? 26.349 -24.554 -29.168 1.00 32.44 129 ALA A O 1
ATOM 1012 N N . LEU A 1 130 ? 24.797 -23.278 -28.149 1.00 33.03 130 LEU A N 1
ATOM 1013 C CA . LEU A 1 130 ? 24.744 -22.248 -29.177 1.00 33.03 130 LEU A CA 1
ATOM 1014 C C . LEU A 1 130 ? 25.709 -21.147 -28.744 1.00 33.03 130 LEU A C 1
ATOM 1016 O O . LEU A 1 130 ? 25.669 -20.706 -27.596 1.00 33.03 130 LEU A O 1
ATOM 1020 N N . GLU A 1 131 ? 26.616 -20.801 -29.649 1.00 30.56 131 GLU A N 1
ATOM 1021 C CA . GLU A 1 131 ? 27.650 -19.792 -29.458 1.00 30.56 131 GLU A CA 1
ATOM 1022 C C . GLU A 1 131 ? 27.030 -18.444 -29.069 1.00 30.56 131 GLU A C 1
ATOM 1024 O O . GLU A 1 131 ? 26.035 -17.998 -29.642 1.00 30.56 131 GLU A O 1
ATOM 1029 N N . GLU A 1 132 ? 27.629 -17.834 -28.048 1.00 40.78 132 GLU A N 1
ATOM 1030 C CA . GLU A 1 132 ? 27.297 -16.525 -27.504 1.00 40.78 132 GLU A CA 1
ATOM 1031 C C . GLU A 1 132 ? 27.554 -15.449 -28.568 1.00 40.78 132 GLU A C 1
ATOM 1033 O O . GLU A 1 132 ? 28.696 -15.067 -28.820 1.00 40.78 132 GLU A O 1
ATOM 1038 N N . SER A 1 133 ? 26.497 -14.935 -29.198 1.00 34.06 133 SER A N 1
ATOM 1039 C CA . SER A 1 133 ? 26.565 -13.608 -29.803 1.00 34.06 133 SER A CA 1
ATOM 1040 C C . SER A 1 133 ? 26.539 -12.584 -28.673 1.00 34.06 133 SER A C 1
ATOM 1042 O O . SER A 1 133 ? 25.592 -12.583 -27.884 1.00 34.06 133 SER A O 1
ATOM 1044 N N . GLU A 1 134 ? 27.576 -11.751 -28.597 1.00 41.19 134 GLU A N 1
ATOM 1045 C CA . GLU A 1 134 ? 27.691 -10.589 -27.714 1.00 41.19 134 GLU A CA 1
ATOM 1046 C C . GLU A 1 134 ? 26.379 -9.789 -27.696 1.00 41.19 134 GLU A C 1
ATOM 1048 O O . GLU A 1 134 ? 26.060 -9.056 -28.630 1.00 41.19 134 GLU A O 1
ATOM 1053 N N . ILE A 1 135 ? 25.596 -9.964 -26.631 1.00 37.34 135 ILE A N 1
ATOM 1054 C CA . ILE A 1 135 ? 24.476 -9.084 -26.311 1.00 37.34 135 ILE A CA 1
ATOM 1055 C C . ILE A 1 135 ? 25.083 -7.916 -25.542 1.00 37.34 135 ILE A C 1
ATOM 1057 O O . ILE A 1 135 ? 25.586 -8.084 -24.428 1.00 37.34 135 ILE A O 1
ATOM 1061 N N . ASP A 1 136 ? 25.075 -6.753 -26.182 1.00 33.06 136 ASP A N 1
ATOM 1062 C CA . ASP A 1 136 ? 25.520 -5.481 -25.630 1.00 33.06 136 ASP A CA 1
ATOM 1063 C C . ASP A 1 136 ? 24.768 -5.179 -24.312 1.00 33.06 136 ASP A C 1
ATOM 1065 O O . ASP A 1 136 ? 23.538 -5.078 -24.312 1.00 33.06 136 ASP A O 1
ATOM 1069 N N . PRO A 1 137 ? 25.459 -5.037 -23.164 1.00 39.25 137 PRO A N 1
ATOM 1070 C CA . PRO A 1 137 ? 24.827 -4.759 -21.876 1.00 39.25 137 PRO A CA 1
ATOM 1071 C C . PRO A 1 137 ? 24.304 -3.315 -21.741 1.00 39.25 137 PRO A C 1
ATOM 1073 O O . PRO A 1 137 ? 23.907 -2.923 -20.642 1.00 39.25 137 PRO A O 1
ATOM 1076 N N . THR A 1 138 ? 24.305 -2.516 -22.814 1.00 35.41 138 THR A N 1
ATOM 1077 C CA . THR A 1 138 ? 23.811 -1.130 -22.805 1.00 35.41 138 THR A CA 1
ATOM 1078 C C . THR A 1 138 ? 22.379 -0.942 -23.313 1.00 35.41 138 THR A C 1
ATOM 1080 O O . THR A 1 138 ? 21.836 0.150 -23.144 1.00 35.41 138 THR A O 1
ATOM 1083 N N . GLU A 1 139 ? 21.702 -1.979 -23.825 1.00 37.25 139 GLU A N 1
ATOM 1084 C CA . GLU A 1 139 ? 20.263 -1.885 -24.118 1.00 37.25 139 GLU A CA 1
ATOM 1085 C C . GLU A 1 139 ? 19.432 -2.031 -22.835 1.00 37.25 139 GLU A C 1
ATOM 1087 O O . GLU A 1 139 ? 19.083 -3.110 -22.356 1.00 37.25 139 GLU A O 1
ATOM 1092 N N . GLN A 1 140 ? 19.166 -0.871 -22.246 1.00 39.94 140 GLN A N 1
ATOM 1093 C CA . GLN A 1 140 ? 18.274 -0.629 -21.128 1.00 39.94 140 GLN A CA 1
ATOM 1094 C C . GLN A 1 140 ? 16.829 -0.627 -21.653 1.00 39.94 140 GLN A C 1
ATOM 1096 O O . GLN A 1 140 ? 16.348 0.383 -22.149 1.00 39.94 140 GLN A O 1
ATOM 1101 N N . TRP A 1 141 ? 16.156 -1.778 -21.600 1.00 41.19 141 TRP A N 1
ATOM 1102 C CA . TRP A 1 141 ? 14.797 -1.943 -22.130 1.00 41.19 141 TRP A CA 1
ATOM 1103 C C . TRP A 1 141 ? 13.781 -1.142 -21.301 1.00 41.19 141 TRP A C 1
ATOM 1105 O O . TRP A 1 141 ? 13.700 -1.296 -20.082 1.00 41.19 141 TRP A O 1
ATOM 1115 N N . GLU A 1 142 ? 13.066 -0.254 -21.988 1.00 38.75 142 GLU A N 1
ATOM 1116 C CA . GLU A 1 142 ? 12.267 0.854 -21.460 1.00 38.75 142 GLU A CA 1
ATOM 1117 C C . GLU A 1 142 ? 10.896 0.396 -20.904 1.00 38.75 142 GLU A C 1
ATOM 1119 O O . GLU A 1 142 ? 10.218 -0.459 -21.478 1.00 38.75 142 GLU A O 1
ATOM 1124 N N . ASP A 1 143 ? 10.487 0.978 -19.767 1.00 45.47 143 ASP A N 1
ATOM 1125 C CA . ASP A 1 143 ? 9.220 0.729 -19.058 1.00 45.47 143 ASP A CA 1
ATOM 1126 C C . ASP A 1 143 ? 8.043 1.477 -19.730 1.00 45.47 143 ASP A C 1
ATOM 1128 O O . ASP A 1 143 ? 7.543 2.472 -19.217 1.00 45.47 143 ASP A O 1
ATOM 1132 N N . ASP A 1 144 ? 7.603 1.006 -20.898 1.00 42.59 144 ASP A N 1
ATOM 1133 C CA . ASP A 1 144 ? 6.656 1.692 -21.801 1.00 42.59 144 ASP A CA 1
ATOM 1134 C C . ASP A 1 144 ? 5.155 1.470 -21.470 1.00 42.59 144 ASP A C 1
ATOM 1136 O O . ASP A 1 144 ? 4.407 0.894 -22.264 1.00 42.59 144 ASP A O 1
ATOM 1140 N N . TRP A 1 145 ? 4.691 1.859 -20.269 1.00 47.31 145 TRP A N 1
ATOM 1141 C CA . TRP A 1 145 ? 3.357 1.449 -19.773 1.00 47.31 145 TRP A CA 1
ATOM 1142 C C . TRP A 1 145 ? 2.388 2.546 -19.306 1.00 47.31 145 TRP A C 1
ATOM 1144 O O . TRP A 1 145 ? 1.257 2.200 -18.952 1.00 47.31 145 TRP A O 1
ATOM 1154 N N . GLU A 1 146 ? 2.741 3.834 -19.311 1.00 49.34 146 GLU A N 1
ATOM 1155 C CA . GLU A 1 146 ? 1.882 4.878 -18.717 1.00 49.34 146 GLU A CA 1
ATOM 1156 C C . GLU A 1 146 ? 1.037 5.657 -19.746 1.00 49.34 146 GLU A C 1
ATOM 1158 O O . GLU A 1 146 ? -0.019 6.177 -19.386 1.00 49.34 146 GLU A O 1
ATOM 1163 N N . ASP A 1 147 ? 1.396 5.631 -21.035 1.00 41.81 147 ASP A N 1
ATOM 1164 C CA . ASP A 1 147 ? 0.709 6.403 -22.094 1.00 41.81 147 ASP A CA 1
ATOM 1165 C C . ASP A 1 147 ? -0.549 5.733 -22.686 1.00 41.81 147 ASP A C 1
ATOM 1167 O O . ASP A 1 147 ? -1.304 6.348 -23.441 1.00 41.81 147 ASP A O 1
ATOM 1171 N N . LEU A 1 148 ? -0.823 4.464 -22.363 1.00 41.03 148 LEU A N 1
ATOM 1172 C CA . LEU A 1 148 ? -1.930 3.711 -22.979 1.00 41.03 148 LEU A CA 1
ATOM 1173 C C . LEU A 1 148 ? -3.316 3.985 -22.366 1.00 41.03 148 LEU A C 1
ATOM 1175 O O . LEU A 1 148 ? -4.291 3.358 -22.781 1.00 41.03 148 LEU A O 1
ATOM 1179 N N . TYR A 1 149 ? -3.428 4.902 -21.403 1.00 52.22 149 TYR A N 1
ATOM 1180 C CA . TYR A 1 149 ? -4.685 5.165 -20.687 1.00 52.22 149 TYR A CA 1
ATOM 1181 C C . TYR A 1 149 ? -5.385 6.479 -21.078 1.00 52.22 149 TYR A C 1
ATOM 1183 O O . TYR A 1 149 ? -6.446 6.778 -20.530 1.00 52.22 149 TYR A O 1
ATOM 1191 N N . ASP A 1 150 ? -4.845 7.240 -22.037 1.00 44.91 150 ASP A N 1
ATOM 1192 C CA . ASP A 1 150 ? -5.356 8.577 -22.395 1.00 44.91 150 ASP A CA 1
ATOM 1193 C C . ASP A 1 150 ? -6.589 8.575 -23.335 1.00 44.91 150 ASP A C 1
ATOM 1195 O O . ASP A 1 150 ? -7.254 9.604 -23.480 1.00 44.91 150 ASP A O 1
ATOM 1199 N N . ASP A 1 151 ? -6.960 7.441 -23.947 1.00 41.62 151 ASP A N 1
ATOM 1200 C CA . ASP A 1 151 ? -7.957 7.423 -25.038 1.00 41.62 151 ASP A CA 1
ATOM 1201 C C . ASP A 1 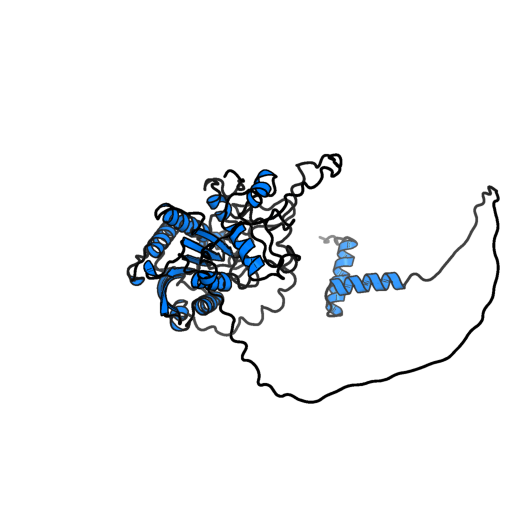151 ? -9.437 7.228 -24.611 1.00 41.62 151 ASP A C 1
ATOM 1203 O O . ASP A 1 151 ? -10.329 7.427 -25.439 1.00 41.62 151 ASP A O 1
ATOM 1207 N N . ASP A 1 152 ? -9.747 6.934 -23.338 1.00 42.12 152 ASP A N 1
ATOM 1208 C CA . ASP A 1 152 ? -11.124 6.598 -22.893 1.00 42.12 152 ASP A CA 1
ATOM 1209 C C . ASP A 1 152 ? -11.803 7.649 -21.975 1.00 42.12 152 ASP A C 1
ATOM 1211 O O . ASP A 1 152 ? -12.822 7.388 -21.330 1.00 42.12 152 ASP A O 1
ATOM 1215 N N . VAL A 1 153 ? -11.300 8.888 -21.922 1.00 44.53 153 VAL A N 1
ATOM 1216 C CA . VAL A 1 153 ? -11.712 9.893 -20.909 1.00 44.53 153 VAL A CA 1
ATOM 1217 C C . VAL A 1 153 ? -13.050 10.609 -21.207 1.00 44.53 153 VAL A C 1
ATOM 1219 O O . VAL A 1 153 ? -13.526 11.419 -20.411 1.00 44.53 153 VAL A O 1
ATOM 1222 N N . GLN A 1 154 ? -13.746 10.326 -22.313 1.00 38.31 154 GLN A N 1
ATOM 1223 C CA . GLN A 1 154 ? -14.853 11.203 -22.735 1.00 38.31 154 GLN A CA 1
ATOM 1224 C C . GLN A 1 154 ? -16.225 10.974 -22.064 1.00 38.31 154 GLN A C 1
ATOM 1226 O O . GLN A 1 154 ? -17.114 11.805 -22.244 1.00 38.31 154 GLN A O 1
ATOM 1231 N N . PHE A 1 155 ? -16.417 9.928 -21.248 1.00 35.91 155 PHE A N 1
ATOM 1232 C CA . PHE A 1 155 ? -17.736 9.625 -20.655 1.00 35.91 155 PHE A CA 1
ATOM 1233 C C . PHE A 1 155 ? -17.894 9.921 -19.150 1.00 35.91 155 PHE A C 1
ATOM 1235 O O . PHE A 1 155 ? -19.022 9.941 -18.661 1.00 35.91 155 PHE A O 1
ATOM 1242 N N . ALA A 1 156 ? -16.821 10.227 -18.410 1.00 41.00 156 ALA A N 1
ATOM 1243 C CA . ALA A 1 156 ? -16.896 10.416 -16.950 1.00 41.00 156 ALA A CA 1
ATOM 1244 C C . ALA A 1 156 ? -17.299 11.839 -16.493 1.00 41.00 156 ALA A C 1
ATOM 1246 O O . ALA A 1 156 ? -17.620 12.053 -15.326 1.00 41.00 156 ALA A O 1
ATOM 1247 N N . LEU A 1 157 ? -17.323 12.823 -17.398 1.00 39.44 157 LEU A N 1
ATOM 1248 C CA . LEU A 1 157 ? -17.493 14.244 -17.051 1.00 39.44 157 LEU A CA 1
ATOM 1249 C C . LEU A 1 157 ? -18.947 14.708 -16.840 1.00 39.44 157 LEU A C 1
ATOM 1251 O O . LEU A 1 157 ? -19.163 15.845 -16.429 1.00 39.44 157 LEU A O 1
ATOM 1255 N N . LEU A 1 158 ? -19.951 13.858 -17.077 1.00 36.22 158 LEU A N 1
ATOM 1256 C CA . LEU A 1 158 ? -21.366 14.259 -17.004 1.00 36.22 158 LEU A CA 1
ATOM 1257 C C . LEU A 1 158 ? -22.070 13.944 -15.671 1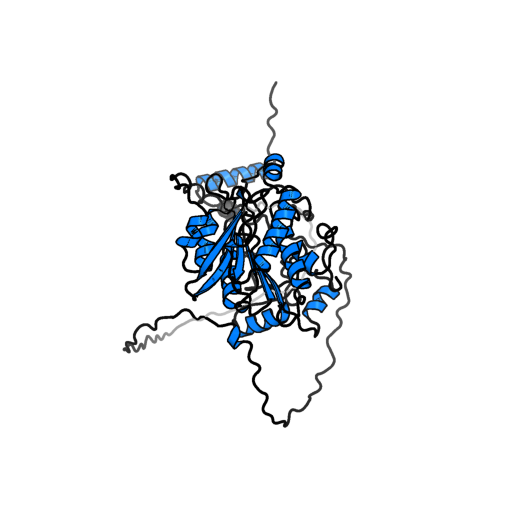.00 36.22 158 LEU A C 1
ATOM 1259 O O . LEU A 1 158 ? -23.221 14.334 -15.498 1.00 36.22 158 LEU A O 1
ATOM 1263 N N . ALA A 1 159 ? -21.406 13.299 -14.706 1.00 39.84 159 ALA A N 1
ATOM 1264 C CA . ALA A 1 159 ? -22.051 12.883 -13.451 1.00 39.84 159 ALA A CA 1
ATOM 1265 C C . ALA A 1 159 ? -21.844 13.834 -12.247 1.00 39.84 159 ALA A C 1
ATOM 1267 O O . ALA A 1 159 ? -22.456 13.628 -11.202 1.00 39.84 159 ALA A O 1
ATOM 1268 N N . ALA A 1 160 ? -21.024 14.886 -12.356 1.00 43.22 160 ALA A N 1
ATOM 1269 C CA . ALA A 1 160 ? -20.526 15.630 -11.187 1.00 43.22 160 ALA A CA 1
ATOM 1270 C C . ALA A 1 160 ? -21.210 16.986 -10.892 1.00 43.22 160 ALA A C 1
ATOM 1272 O O . ALA A 1 160 ? -20.588 17.869 -10.307 1.00 43.22 160 ALA A O 1
ATOM 1273 N N . GLN A 1 161 ? -22.477 17.190 -11.275 1.00 37.66 161 GLN A N 1
ATOM 1274 C CA . GLN A 1 161 ? -23.209 18.439 -10.961 1.00 37.66 161 GLN A CA 1
ATOM 1275 C C . GLN A 1 161 ? -24.491 18.260 -10.140 1.00 37.66 161 GLN A C 1
ATOM 1277 O O . GLN A 1 161 ? -25.283 19.193 -10.015 1.00 37.66 161 GLN A O 1
ATOM 1282 N N . TYR A 1 162 ? -24.676 17.107 -9.497 1.00 41.78 162 TYR A N 1
ATOM 1283 C CA . TYR A 1 162 ? -25.669 16.991 -8.433 1.00 41.78 162 TYR A CA 1
ATOM 1284 C C . TYR A 1 162 ? -25.019 17.302 -7.088 1.00 41.78 162 TYR A C 1
ATOM 1286 O O . TYR A 1 162 ? -24.001 16.714 -6.743 1.00 41.78 162 TYR A O 1
ATOM 1294 N N . LEU A 1 163 ? -25.617 18.252 -6.363 1.00 41.75 163 LEU A N 1
ATOM 1295 C CA . LEU A 1 163 ? -25.334 18.627 -4.976 1.00 41.75 163 LEU A CA 1
ATOM 1296 C C . LEU A 1 163 ? -25.056 17.381 -4.120 1.00 41.75 163 LEU A C 1
ATOM 1298 O O . LEU A 1 163 ? -25.987 16.755 -3.613 1.00 41.75 163 LEU A O 1
ATOM 1302 N N . VAL A 1 164 ? -23.784 17.007 -3.972 1.00 46.03 164 VAL A N 1
ATOM 1303 C CA . VAL A 1 164 ? -23.384 15.937 -3.062 1.00 46.03 164 VAL A CA 1
ATOM 1304 C C . VAL A 1 164 ? -23.533 16.525 -1.659 1.00 46.03 164 VAL A C 1
ATOM 1306 O O . VAL A 1 164 ? -22.889 17.538 -1.367 1.00 46.03 164 VAL A O 1
ATOM 1309 N N . PRO A 1 165 ? -24.394 15.966 -0.788 1.00 47.53 165 PRO A N 1
ATOM 1310 C CA . PRO A 1 165 ? -24.413 16.359 0.614 1.00 47.53 165 PRO A CA 1
ATOM 1311 C C . PRO A 1 165 ? -22.982 16.289 1.145 1.00 47.53 165 PRO A C 1
ATOM 1313 O O . PRO A 1 165 ? -22.249 15.385 0.747 1.00 47.53 165 PRO A O 1
ATOM 1316 N N . SER A 1 166 ? -22.575 17.213 2.019 1.00 57.22 166 SER A N 1
ATOM 1317 C CA . SER A 1 166 ? -21.257 17.191 2.664 1.00 57.22 166 SER A CA 1
ATOM 1318 C C . SER A 1 166 ? -21.096 15.892 3.459 1.00 57.22 166 SER A C 1
ATOM 1320 O O . SER A 1 166 ? -21.435 15.809 4.641 1.00 57.22 166 SER A O 1
ATOM 1322 N N . ARG A 1 167 ? -20.671 14.832 2.778 1.00 74.44 167 ARG A N 1
ATOM 1323 C CA . ARG A 1 167 ? -20.571 13.491 3.328 1.00 74.44 167 ARG A CA 1
ATOM 1324 C C . ARG A 1 167 ? -19.330 13.505 4.205 1.00 74.44 167 ARG A C 1
ATOM 1326 O O . ARG A 1 167 ? -18.240 13.798 3.731 1.00 74.44 167 ARG A O 1
ATOM 1333 N N . SER A 1 168 ? -19.499 13.272 5.501 1.00 89.50 168 SER A N 1
ATOM 1334 C CA . SER A 1 168 ? -18.349 13.107 6.386 1.00 89.50 168 SER A CA 1
ATOM 1335 C C . SER A 1 168 ? -17.787 11.706 6.191 1.00 89.50 168 SER A C 1
ATOM 1337 O O . SER A 1 168 ? -18.547 10.737 6.166 1.00 89.50 168 SER A O 1
ATOM 1339 N N . THR A 1 169 ? -16.467 11.584 6.118 1.00 92.31 169 THR A N 1
ATOM 1340 C CA . THR A 1 169 ? -15.767 10.293 6.069 1.00 92.31 169 THR A CA 1
ATOM 1341 C C . THR A 1 169 ? -16.104 9.407 7.273 1.00 92.31 169 THR A C 1
ATOM 1343 O O . THR A 1 169 ? -16.215 8.194 7.135 1.00 92.31 169 THR A O 1
ATOM 1346 N N . SER A 1 170 ? -16.404 10.005 8.433 1.00 93.69 170 SER A N 1
ATOM 1347 C CA . SER A 1 170 ? -16.859 9.278 9.631 1.00 93.69 170 SER A CA 1
ATOM 1348 C C . SER A 1 170 ? -18.156 8.482 9.427 1.00 93.69 170 SER A C 1
ATOM 1350 O O . SER A 1 170 ? -18.367 7.476 10.100 1.00 93.69 170 SER A O 1
ATOM 1352 N N . THR A 1 171 ? -19.012 8.875 8.474 1.00 94.81 171 THR A N 1
ATOM 1353 C CA . THR A 1 171 ? -20.251 8.135 8.173 1.00 94.81 171 THR A CA 1
ATOM 1354 C C . THR A 1 171 ? -19.981 6.751 7.587 1.00 94.81 171 THR A C 1
ATOM 1356 O O . THR A 1 171 ? -20.835 5.871 7.691 1.00 94.81 171 THR A O 1
ATOM 1359 N N . CYS A 1 172 ? -18.792 6.512 7.028 1.00 96.69 172 CYS A N 1
ATOM 1360 C CA . CYS A 1 172 ? -18.418 5.196 6.523 1.00 96.69 172 CYS A CA 1
ATOM 1361 C C . CYS A 1 172 ? -18.326 4.147 7.626 1.00 96.69 172 CYS A C 1
ATOM 1363 O O . CYS A 1 172 ? -18.745 3.011 7.415 1.00 96.69 172 CYS A O 1
ATOM 1365 N N . LEU A 1 173 ? -17.885 4.543 8.821 1.00 96.50 173 LEU A N 1
ATOM 1366 C CA . LEU A 1 173 ? -17.760 3.647 9.971 1.00 96.50 173 LEU A CA 1
ATOM 1367 C C . LEU A 1 173 ? -19.116 3.138 10.473 1.00 96.50 173 LEU A C 1
ATOM 1369 O O . LEU A 1 173 ? -19.186 2.041 11.013 1.00 96.50 173 LEU A O 1
ATOM 1373 N N . SER A 1 174 ? -20.188 3.920 10.305 1.00 94.62 174 SER A N 1
ATOM 1374 C CA . SER A 1 174 ? -21.534 3.556 10.769 1.00 94.62 174 SER A CA 1
ATOM 1375 C C . SER A 1 174 ? -22.427 2.950 9.686 1.00 94.62 174 SER A C 1
ATOM 1377 O O . SER A 1 174 ? -23.420 2.303 10.009 1.00 94.62 174 SER A O 1
ATOM 1379 N N . THR A 1 175 ? -22.108 3.168 8.409 1.00 95.38 175 THR A N 1
ATOM 1380 C CA . THR A 1 175 ? -22.900 2.667 7.270 1.00 95.38 175 THR A CA 1
ATOM 1381 C C . THR A 1 175 ? -22.353 1.370 6.684 1.00 95.38 175 THR A C 1
ATOM 1383 O O . THR A 1 175 ? -23.088 0.645 6.010 1.00 95.38 175 THR A O 1
ATOM 1386 N N . SER A 1 176 ? -21.088 1.058 6.957 1.00 97.38 176 SER A N 1
ATOM 1387 C CA . SER A 1 176 ? -20.438 -0.154 6.469 1.00 97.38 176 SER A CA 1
ATOM 1388 C C . SER A 1 176 ? -20.577 -1.286 7.476 1.00 97.38 176 SER A C 1
ATOM 1390 O O . SER A 1 176 ? -20.457 -1.079 8.678 1.00 97.38 176 SER A O 1
ATOM 1392 N N . THR A 1 177 ? -20.814 -2.499 6.984 1.00 96.31 177 THR A N 1
ATOM 1393 C CA . THR A 1 177 ? -20.930 -3.709 7.814 1.00 96.31 177 THR A CA 1
ATOM 1394 C C . THR A 1 177 ? -19.768 -4.670 7.611 1.00 96.31 177 THR A C 1
ATOM 1396 O O . THR A 1 177 ? -19.567 -5.559 8.426 1.00 96.31 177 THR A O 1
ATOM 1399 N N . THR A 1 178 ? -19.009 -4.524 6.526 1.00 96.69 178 THR A N 1
ATOM 1400 C CA . THR A 1 178 ? -17.806 -5.315 6.249 1.00 96.69 178 THR A CA 1
ATOM 1401 C C . THR A 1 178 ? -16.631 -4.388 5.990 1.00 96.69 178 THR A C 1
ATOM 1403 O O . THR A 1 178 ? -16.826 -3.236 5.595 1.00 96.69 178 THR A O 1
ATOM 1406 N N . LEU A 1 179 ? -15.412 -4.882 6.190 1.00 95.88 179 LEU A N 1
ATOM 1407 C CA . LEU A 1 179 ? -14.201 -4.118 5.913 1.00 95.88 179 LEU A CA 1
ATOM 1408 C C . LEU A 1 179 ? -14.077 -3.740 4.428 1.00 95.88 179 LEU A C 1
ATOM 1410 O O . LEU A 1 179 ? -13.660 -2.632 4.111 1.00 95.88 179 LEU A O 1
ATOM 1414 N N . GLU A 1 180 ? -14.476 -4.621 3.512 1.00 94.88 180 GLU A N 1
ATOM 1415 C CA . GLU A 1 180 ? -14.495 -4.329 2.077 1.00 94.88 180 GLU A CA 1
ATOM 1416 C C . GLU A 1 180 ? -15.489 -3.202 1.759 1.00 94.88 180 GLU A C 1
ATOM 1418 O O . GLU A 1 180 ? -15.126 -2.242 1.084 1.00 94.88 180 GLU A O 1
ATOM 1423 N N . HIS A 1 181 ? -16.697 -3.245 2.338 1.00 95.44 181 HIS A N 1
ATOM 1424 C CA . HIS A 1 181 ? -17.682 -2.172 2.176 1.00 95.44 181 HIS A CA 1
ATOM 1425 C C . HIS A 1 181 ? -17.212 -0.862 2.830 1.00 95.44 181 HIS A C 1
ATOM 1427 O O . HIS A 1 181 ? -17.498 0.220 2.322 1.00 95.44 181 HIS A O 1
ATOM 1433 N N . LEU A 1 182 ? -16.441 -0.939 3.921 1.00 97.38 182 LEU A N 1
ATOM 1434 C CA . LEU A 1 182 ? -15.812 0.232 4.528 1.00 97.38 182 LEU A CA 1
ATOM 1435 C C . LEU A 1 182 ? -14.834 0.897 3.556 1.00 97.38 182 LEU A C 1
ATOM 1437 O O . LEU A 1 182 ? -14.888 2.114 3.375 1.00 97.38 182 LEU A O 1
ATOM 1441 N N . VAL A 1 183 ? -13.981 0.107 2.900 1.00 96.75 183 VAL A N 1
ATOM 1442 C CA . VAL A 1 183 ? -13.063 0.599 1.863 1.00 96.75 183 VAL A CA 1
ATOM 1443 C C . VAL A 1 183 ? -13.831 1.193 0.680 1.00 96.75 183 VAL A C 1
ATOM 1445 O O . VAL A 1 183 ? -13.496 2.296 0.246 1.00 96.75 183 VAL A O 1
ATOM 1448 N N . ASP A 1 184 ? -14.907 0.547 0.225 1.00 94.88 184 ASP A N 1
ATOM 1449 C CA . ASP A 1 184 ? -15.786 1.085 -0.823 1.00 94.88 184 ASP A CA 1
ATOM 1450 C C . ASP A 1 184 ? -16.422 2.420 -0.424 1.00 94.88 184 ASP A C 1
ATOM 1452 O O . ASP A 1 184 ? -16.534 3.331 -1.243 1.00 94.88 184 ASP A O 1
ATOM 1456 N N . CYS A 1 185 ? -16.816 2.578 0.841 1.00 96.38 185 CYS A N 1
ATOM 1457 C CA . CYS A 1 185 ? -17.379 3.834 1.322 1.00 96.38 185 CYS A CA 1
ATOM 1458 C C . CYS A 1 185 ? -16.342 4.965 1.351 1.00 96.38 185 CYS A C 1
ATOM 1460 O O . CYS A 1 185 ? -16.682 6.116 1.062 1.00 96.38 185 CYS A O 1
ATOM 1462 N N . PHE A 1 186 ? -15.082 4.659 1.675 1.00 96.38 186 PHE A N 1
ATOM 1463 C CA . PHE A 1 186 ? -13.999 5.642 1.647 1.00 96.38 186 PHE A CA 1
ATOM 1464 C C . PHE A 1 186 ? -13.550 6.000 0.223 1.00 96.38 186 PHE A C 1
ATOM 1466 O O . PHE A 1 186 ? -13.074 7.112 -0.004 1.00 96.38 186 PHE A O 1
ATOM 1473 N N . HIS A 1 187 ? -13.732 5.099 -0.744 1.00 93.81 187 HIS A N 1
ATOM 1474 C CA . HIS A 1 187 ? -13.235 5.261 -2.108 1.00 93.81 187 HIS A CA 1
ATOM 1475 C C . HIS A 1 187 ? -13.655 6.583 -2.804 1.00 93.81 187 HIS A C 1
ATOM 1477 O O . HIS A 1 187 ? -12.785 7.247 -3.370 1.00 93.81 187 HIS A O 1
ATOM 1483 N N . PRO A 1 188 ? -14.917 7.059 -2.729 1.00 93.31 188 PRO A N 1
ATOM 1484 C CA . PRO A 1 188 ? -15.314 8.345 -3.311 1.00 93.31 188 PRO A CA 1
ATOM 1485 C C . PRO A 1 188 ? -14.543 9.565 -2.788 1.00 93.31 188 PRO A C 1
ATOM 1487 O O . PRO A 1 188 ? -14.489 10.585 -3.474 1.00 93.31 188 PRO A O 1
ATOM 1490 N N . PHE A 1 189 ? -13.942 9.481 -1.596 1.00 95.50 189 PHE A N 1
ATOM 1491 C CA . PHE A 1 189 ? -13.151 10.574 -1.036 1.00 95.50 189 PHE A CA 1
ATOM 1492 C C . PHE A 1 189 ? -11.736 10.642 -1.615 1.00 95.50 189 PHE A C 1
ATOM 1494 O O . PHE A 1 189 ? -11.079 11.663 -1.441 1.00 95.50 189 PHE A O 1
ATOM 1501 N N . THR A 1 190 ? -11.246 9.614 -2.316 1.00 95.81 190 THR A N 1
ATOM 1502 C CA . THR A 1 190 ? -9.906 9.626 -2.917 1.00 95.81 190 THR A CA 1
ATOM 1503 C C . THR A 1 190 ? -9.680 10.898 -3.741 1.00 95.81 190 THR A C 1
ATOM 1505 O O . THR A 1 190 ? -10.529 11.283 -4.549 1.00 95.81 190 THR A O 1
ATOM 1508 N N . VAL A 1 191 ? -8.527 11.551 -3.549 1.00 96.25 191 VAL A N 1
ATOM 1509 C CA . VAL A 1 191 ? -8.164 12.760 -4.301 1.00 96.25 191 VAL A CA 1
ATOM 1510 C C . VAL A 1 191 ? -8.134 12.435 -5.801 1.00 96.25 191 VAL A C 1
ATOM 1512 O O . VAL A 1 191 ? -7.421 11.503 -6.198 1.00 96.25 191 VAL A O 1
ATOM 1515 N N . PRO A 1 192 ? -8.901 13.168 -6.632 1.00 94.69 192 PRO A N 1
ATOM 1516 C CA . PRO A 1 192 ? -9.042 12.863 -8.045 1.00 94.69 192 PRO A CA 1
ATOM 1517 C C . PRO A 1 192 ? -7.794 13.263 -8.835 1.00 94.69 192 PRO A C 1
ATOM 1519 O O . PRO A 1 192 ? -6.910 13.969 -8.348 1.00 94.69 192 PRO A O 1
ATOM 1522 N N . GLU A 1 193 ? -7.753 12.824 -10.089 1.00 93.69 193 GLU A N 1
ATOM 1523 C CA . GLU A 1 193 ? -6.686 13.175 -11.022 1.00 93.69 193 GLU A CA 1
ATOM 1524 C C . GLU A 1 193 ? -6.584 14.692 -11.208 1.00 93.69 193 GLU A C 1
ATOM 1526 O O . GLU A 1 193 ? -7.594 15.401 -11.198 1.00 93.69 193 GLU A O 1
ATOM 1531 N N . ARG A 1 194 ? -5.363 15.185 -11.429 1.00 93.38 194 ARG A N 1
ATOM 1532 C CA . ARG A 1 194 ? -5.064 16.588 -11.758 1.00 93.38 194 ARG A CA 1
ATOM 1533 C C . ARG A 1 194 ? -5.579 17.612 -10.731 1.00 93.38 194 ARG A C 1
ATOM 1535 O O . ARG A 1 194 ? -5.684 18.793 -11.060 1.00 93.38 194 ARG A O 1
ATOM 1542 N N . LYS A 1 195 ? -5.861 17.203 -9.486 1.00 95.12 195 LYS A N 1
ATOM 1543 C CA . LYS A 1 195 ? -6.183 18.119 -8.374 1.00 95.12 195 LYS A CA 1
ATOM 1544 C C . LYS A 1 195 ? -5.039 19.104 -8.096 1.00 95.12 195 LYS A C 1
ATOM 1546 O O . LYS A 1 195 ? -5.314 20.233 -7.693 1.00 95.12 195 LYS A O 1
ATOM 1551 N N . TYR A 1 196 ? -3.793 18.690 -8.326 1.00 95.44 196 TYR A N 1
ATOM 1552 C CA . TYR A 1 196 ? -2.584 19.489 -8.126 1.00 95.44 196 TYR A CA 1
ATOM 1553 C C . TYR A 1 196 ? -1.868 19.704 -9.473 1.00 95.44 196 TYR A C 1
ATOM 1555 O O . TYR A 1 196 ? -0.943 18.964 -9.808 1.00 95.44 196 TYR A O 1
ATOM 1563 N N . PRO A 1 197 ? -2.327 20.654 -10.310 1.00 94.81 197 PRO A N 1
ATOM 1564 C CA . PRO A 1 197 ? -1.809 20.828 -11.670 1.00 94.81 197 PRO A CA 1
ATOM 1565 C C . PRO A 1 197 ? -0.426 21.498 -11.738 1.00 94.81 197 PRO A C 1
ATOM 1567 O O . PRO A 1 197 ? 0.180 21.520 -12.808 1.00 94.81 197 PRO A O 1
ATOM 1570 N N . ASP A 1 198 ? 0.062 22.072 -10.637 1.00 94.94 198 ASP A N 1
ATOM 1571 C CA . ASP A 1 198 ? 1.308 22.838 -10.574 1.00 94.94 198 ASP A CA 1
ATOM 1572 C C . ASP A 1 198 ? 2.083 22.586 -9.265 1.00 94.94 198 ASP A C 1
ATOM 1574 O O . ASP A 1 198 ? 1.547 22.056 -8.291 1.00 94.94 198 ASP A O 1
ATOM 1578 N N . TYR A 1 199 ? 3.376 22.939 -9.253 1.00 94.62 199 TYR A N 1
ATOM 1579 C CA . TYR A 1 199 ? 4.235 22.747 -8.079 1.00 94.62 199 TYR A CA 1
ATOM 1580 C C . TYR A 1 199 ? 3.686 23.442 -6.820 1.00 94.62 199 TYR A C 1
ATOM 1582 O O . TYR A 1 199 ? 3.648 22.789 -5.782 1.00 94.62 199 TYR A O 1
ATOM 1590 N N . PRO A 1 200 ? 3.195 24.701 -6.867 1.00 96.25 200 PRO A N 1
ATOM 1591 C CA . PRO A 1 200 ? 2.645 25.354 -5.680 1.00 96.25 200 PRO A CA 1
ATOM 1592 C C . PRO A 1 200 ? 1.455 24.620 -5.049 1.00 96.25 200 PRO A C 1
ATOM 1594 O O . PRO A 1 200 ? 1.402 24.484 -3.826 1.00 96.25 200 PRO A O 1
ATOM 1597 N N . SER A 1 201 ? 0.497 24.144 -5.853 1.00 94.25 201 SER A N 1
ATOM 1598 C CA . SER A 1 201 ? -0.662 23.399 -5.345 1.00 94.25 201 SER A CA 1
ATOM 1599 C C . SER A 1 201 ? -0.267 22.035 -4.783 1.00 94.25 201 SER A C 1
ATOM 1601 O O . SER A 1 201 ? -0.783 21.640 -3.735 1.00 94.25 201 SER A O 1
ATOM 1603 N N . TYR A 1 202 ? 0.683 21.349 -5.423 1.00 94.62 202 TYR A N 1
ATOM 1604 C CA . TYR A 1 202 ? 1.259 20.113 -4.903 1.00 94.62 202 TYR A CA 1
ATOM 1605 C C . TYR A 1 202 ? 2.004 20.346 -3.582 1.00 94.62 202 TYR A C 1
ATOM 1607 O O . TYR A 1 202 ? 1.706 19.682 -2.592 1.00 94.62 202 TYR A O 1
ATOM 1615 N N . ASP A 1 203 ? 2.916 21.317 -3.523 1.00 94.06 203 ASP A N 1
ATOM 1616 C CA . ASP A 1 203 ? 3.715 21.616 -2.331 1.00 94.06 203 ASP A CA 1
ATOM 1617 C C . ASP A 1 203 ? 2.832 22.023 -1.142 1.00 94.06 203 ASP A C 1
ATOM 1619 O O . ASP A 1 203 ? 3.091 21.613 -0.012 1.00 94.06 203 ASP A O 1
ATOM 1623 N N . ALA A 1 204 ? 1.735 22.750 -1.384 1.00 91.75 204 ALA A N 1
ATOM 1624 C CA . ALA A 1 204 ? 0.748 23.079 -0.354 1.00 91.75 204 ALA A CA 1
ATOM 1625 C C . ALA A 1 204 ? -0.015 21.846 0.184 1.00 91.75 204 ALA A C 1
ATOM 1627 O O . ALA A 1 204 ? -0.529 21.858 1.313 1.00 91.75 204 ALA A O 1
ATOM 1628 N N . ALA A 1 205 ? -0.114 20.777 -0.610 1.00 92.44 205 ALA A N 1
ATOM 1629 C CA . ALA A 1 205 ? -0.740 19.517 -0.219 1.00 92.44 205 ALA A CA 1
ATOM 1630 C C . ALA A 1 205 ? 0.219 18.565 0.515 1.00 92.44 205 ALA A C 1
ATOM 1632 O O . ALA A 1 205 ? -0.249 17.671 1.225 1.00 92.44 205 ALA A O 1
ATOM 1633 N N . GLN A 1 206 ? 1.534 18.754 0.382 1.00 95.06 206 GLN A N 1
ATOM 1634 C CA . GLN A 1 206 ? 2.532 17.903 1.028 1.00 95.06 206 GLN A CA 1
ATOM 1635 C C . GLN A 1 206 ? 2.613 18.150 2.546 1.00 95.06 206 GLN A C 1
ATOM 1637 O O . GLN A 1 206 ? 2.463 19.287 3.006 1.00 95.06 206 GLN A O 1
ATOM 1642 N N . PRO A 1 207 ? 2.841 17.098 3.355 1.00 96.69 207 PRO A N 1
ATOM 1643 C CA . PRO A 1 207 ? 3.070 17.260 4.784 1.00 96.69 207 PRO A CA 1
ATOM 1644 C C . PRO A 1 207 ? 4.416 17.953 5.042 1.00 96.69 207 PRO A C 1
ATOM 1646 O O . PRO A 1 207 ? 5.430 17.641 4.416 1.00 96.69 207 PRO A O 1
ATOM 1649 N N . ASN A 1 208 ? 4.457 18.863 6.015 1.00 96.75 208 ASN A N 1
ATOM 1650 C CA . ASN A 1 208 ? 5.730 19.392 6.516 1.00 96.75 208 ASN A CA 1
ATOM 1651 C C . ASN A 1 208 ? 6.440 18.381 7.443 1.00 96.75 208 ASN A C 1
ATOM 1653 O O . ASN A 1 208 ? 5.859 17.370 7.834 1.00 96.75 208 ASN A O 1
ATOM 1657 N N . ALA A 1 209 ? 7.684 18.662 7.846 1.00 97.38 209 ALA A N 1
ATOM 1658 C CA . ALA A 1 209 ? 8.481 17.751 8.677 1.00 97.38 209 ALA A CA 1
ATOM 1659 C C . ALA A 1 209 ? 7.784 17.338 9.992 1.00 97.38 209 ALA A C 1
ATOM 1661 O O . ALA A 1 209 ? 7.772 16.159 10.341 1.00 97.38 209 ALA A O 1
ATOM 1662 N N . THR A 1 210 ? 7.139 18.281 10.687 1.00 98.25 210 THR A N 1
ATOM 1663 C CA . THR A 1 210 ? 6.390 18.008 11.925 1.00 98.25 210 THR A CA 1
ATOM 1664 C C . THR A 1 210 ? 5.188 17.099 11.675 1.00 98.25 210 THR A C 1
ATOM 1666 O O . THR A 1 210 ? 4.866 16.251 12.504 1.00 98.25 210 THR A O 1
ATOM 1669 N N . GLN A 1 211 ? 4.509 17.268 10.541 1.00 98.25 211 GLN A N 1
ATOM 1670 C CA . GLN A 1 211 ? 3.387 16.421 10.143 1.00 98.25 211 GLN A CA 1
ATOM 1671 C C . GLN A 1 211 ? 3.843 15.019 9.739 1.00 98.25 211 GLN A C 1
ATOM 1673 O O . GLN A 1 211 ? 3.200 14.059 10.146 1.00 98.25 211 GLN A O 1
ATOM 1678 N N . ARG A 1 212 ? 4.960 14.893 9.009 1.00 98.19 212 ARG A N 1
ATOM 1679 C CA . ARG A 1 212 ? 5.556 13.595 8.643 1.00 98.19 212 ARG A CA 1
ATOM 1680 C C . ARG A 1 212 ? 5.953 12.799 9.887 1.00 98.19 212 ARG A C 1
ATOM 1682 O O . ARG A 1 212 ? 5.581 11.638 10.003 1.00 98.19 212 ARG A O 1
ATOM 1689 N N . GLN A 1 213 ? 6.612 13.439 10.858 1.00 98.44 213 GLN A N 1
ATOM 1690 C CA . GLN A 1 213 ? 6.944 12.786 12.130 1.00 98.44 213 GLN A CA 1
ATOM 1691 C C . GLN A 1 213 ? 5.684 12.357 12.891 1.00 98.44 213 GLN A C 1
ATOM 1693 O O . GLN A 1 213 ? 5.560 11.199 13.275 1.00 98.44 213 GLN A O 1
ATOM 1698 N N . ALA A 1 214 ? 4.720 13.268 13.052 1.00 98.62 214 ALA A N 1
ATOM 1699 C CA . ALA A 1 214 ? 3.468 12.965 13.739 1.00 98.62 214 ALA A CA 1
ATOM 1700 C C . ALA A 1 214 ? 2.685 11.826 13.062 1.00 98.62 214 ALA A C 1
ATOM 1702 O O . ALA A 1 214 ? 2.047 11.029 13.744 1.00 98.62 214 ALA A O 1
ATOM 1703 N N . TRP A 1 215 ? 2.734 11.741 11.732 1.00 98.44 215 TRP A N 1
ATOM 1704 C CA . TRP A 1 215 ? 2.125 10.659 10.967 1.00 98.44 215 TRP A CA 1
ATOM 1705 C C . TRP A 1 215 ? 2.781 9.310 11.286 1.00 98.44 215 TRP A C 1
ATOM 1707 O O . TRP A 1 215 ? 2.075 8.375 11.663 1.00 98.44 215 TRP A O 1
ATOM 1717 N N . SER A 1 216 ? 4.113 9.222 11.245 1.00 98.62 216 SER A N 1
ATOM 1718 C CA . SER A 1 216 ? 4.857 8.014 11.635 1.00 98.62 216 SER A CA 1
ATOM 1719 C C . SER A 1 216 ? 4.599 7.597 13.088 1.00 98.62 216 SER A C 1
ATOM 1721 O O . SER A 1 216 ? 4.422 6.407 13.373 1.00 98.62 216 SER A O 1
ATOM 1723 N N . ASP A 1 217 ? 4.520 8.567 14.005 1.00 98.56 217 ASP A N 1
ATOM 1724 C CA . ASP A 1 217 ? 4.228 8.322 15.421 1.00 98.56 217 ASP A CA 1
ATOM 1725 C C . ASP A 1 217 ? 2.825 7.724 15.601 1.00 98.56 217 ASP A C 1
ATOM 1727 O O . ASP A 1 217 ? 2.653 6.746 16.332 1.00 98.56 217 ASP A O 1
ATOM 1731 N N . VAL A 1 218 ? 1.817 8.259 14.899 1.00 98.69 218 VAL A N 1
ATOM 1732 C CA . VAL A 1 218 ? 0.446 7.731 14.956 1.00 98.69 218 VAL A CA 1
ATOM 1733 C C . VAL A 1 218 ? 0.350 6.350 14.316 1.00 98.69 218 VAL A C 1
ATOM 1735 O O . VAL A 1 218 ? -0.296 5.480 14.894 1.00 98.69 218 VAL A O 1
ATOM 1738 N N . ILE A 1 219 ? 1.018 6.098 13.185 1.00 98.75 219 ILE A N 1
ATOM 1739 C CA . ILE A 1 219 ? 1.080 4.756 12.580 1.00 98.75 219 ILE A CA 1
ATOM 1740 C C . ILE A 1 219 ? 1.630 3.740 13.590 1.00 98.75 219 ILE A C 1
ATOM 1742 O O . ILE A 1 219 ? 1.031 2.683 13.806 1.00 98.75 219 ILE A O 1
ATOM 1746 N N . THR A 1 220 ? 2.717 4.091 14.278 1.00 98.62 220 THR A N 1
ATOM 1747 C CA . THR A 1 220 ? 3.331 3.251 15.315 1.00 98.62 220 THR A CA 1
ATOM 1748 C C . THR A 1 220 ? 2.412 3.069 16.528 1.00 98.62 220 THR A C 1
ATOM 1750 O O . THR A 1 220 ? 2.305 1.969 17.072 1.00 98.62 220 THR A O 1
ATOM 1753 N N . ALA A 1 221 ? 1.705 4.118 16.955 1.00 98.44 221 ALA A N 1
ATOM 1754 C CA . ALA A 1 221 ? 0.740 4.038 18.051 1.00 98.44 221 ALA A CA 1
ATOM 1755 C C . ALA A 1 221 ? -0.446 3.122 17.710 1.00 98.44 221 ALA A C 1
ATOM 1757 O O . ALA A 1 221 ? -0.825 2.285 18.528 1.00 98.44 221 ALA A O 1
ATOM 1758 N N . VAL A 1 222 ? -0.980 3.222 16.488 1.00 98.56 222 VAL A N 1
ATOM 1759 C CA . VAL A 1 222 ? -2.051 2.348 15.990 1.00 98.56 222 VAL A CA 1
ATOM 1760 C C . VAL A 1 222 ? -1.570 0.897 15.941 1.00 98.56 222 VAL A C 1
ATOM 1762 O O . VAL A 1 222 ? -2.259 0.017 16.442 1.00 98.56 222 VAL A O 1
ATOM 1765 N N . LEU A 1 223 ? -0.361 0.622 15.441 1.00 98.38 223 LEU A N 1
ATOM 1766 C CA . LEU A 1 223 ? 0.213 -0.733 15.440 1.00 98.38 223 LEU A CA 1
ATOM 1767 C C . LEU A 1 223 ? 0.335 -1.348 16.843 1.00 98.38 223 LEU A C 1
ATOM 1769 O O . LEU A 1 223 ? 0.224 -2.569 16.989 1.00 98.38 223 LEU A O 1
ATOM 1773 N N . ASN A 1 224 ? 0.543 -0.524 17.868 1.00 97.62 224 ASN A N 1
ATOM 1774 C CA . ASN A 1 224 ? 0.701 -0.962 19.253 1.00 97.62 224 ASN A CA 1
ATOM 1775 C C . ASN A 1 224 ? -0.613 -1.191 20.010 1.00 97.62 224 ASN A C 1
ATOM 1777 O O . ASN A 1 224 ? -0.552 -1.683 21.143 1.00 97.62 224 ASN A O 1
ATOM 1781 N N . VAL A 1 225 ? -1.765 -0.866 19.415 1.00 97.38 225 VAL A N 1
ATOM 1782 C CA . VAL A 1 225 ? -3.072 -0.969 20.075 1.00 97.38 225 VAL A CA 1
ATOM 1783 C C . VAL A 1 225 ? -3.368 -2.385 20.580 1.00 97.38 225 VAL A C 1
ATOM 1785 O O . VAL A 1 225 ? -2.914 -3.382 20.010 1.00 97.38 225 VAL A O 1
ATOM 1788 N N . ASP A 1 226 ? -4.099 -2.448 21.693 1.00 96.88 226 ASP A N 1
ATOM 1789 C CA . ASP A 1 226 ? -4.638 -3.681 22.266 1.00 96.88 226 ASP A CA 1
ATOM 1790 C C . ASP A 1 226 ? -5.936 -3.364 23.034 1.00 96.88 226 ASP A C 1
ATOM 1792 O O . ASP A 1 226 ? -5.926 -3.095 24.235 1.00 96.88 226 ASP A O 1
ATOM 1796 N N . GLY A 1 227 ? -7.056 -3.302 22.310 1.00 94.44 227 GLY A N 1
ATOM 1797 C CA . GLY A 1 227 ? -8.409 -3.225 22.878 1.00 94.44 227 GLY A CA 1
ATOM 1798 C C . GLY A 1 227 ? -9.025 -1.833 23.063 1.00 94.44 227 GLY A C 1
ATOM 1799 O O . GLY A 1 227 ? -10.142 -1.749 23.566 1.00 94.44 227 GLY A O 1
ATOM 1800 N N . ASN A 1 228 ? -8.330 -0.736 22.738 1.00 94.12 228 ASN A N 1
ATOM 1801 C CA . ASN A 1 228 ? -8.919 0.606 22.838 1.00 94.12 228 ASN A CA 1
ATOM 1802 C C . ASN A 1 228 ? -8.371 1.576 21.784 1.00 94.12 228 ASN A C 1
ATOM 1804 O O . ASN A 1 228 ? -7.400 2.301 22.031 1.00 94.12 228 ASN A O 1
ATOM 1808 N N . CYS A 1 229 ? -9.048 1.654 20.638 1.00 96.81 229 CYS A N 1
ATOM 1809 C CA . CYS A 1 229 ? -8.698 2.587 19.562 1.00 96.81 229 CYS A CA 1
ATOM 1810 C C . CYS A 1 229 ? -8.749 4.066 19.995 1.00 96.81 229 CYS A C 1
ATOM 1812 O O . CYS A 1 229 ? -7.958 4.879 19.523 1.00 96.81 229 CYS A O 1
ATOM 1814 N N . SER A 1 230 ? -9.633 4.422 20.932 1.00 94.81 230 SER A N 1
ATOM 1815 C CA . SER A 1 230 ? -9.812 5.800 21.416 1.00 94.81 230 SER A CA 1
ATOM 1816 C C . SER A 1 230 ? -8.672 6.282 22.317 1.00 94.81 230 SER A C 1
ATOM 1818 O O . SER A 1 230 ? -8.589 7.470 22.618 1.00 94.81 230 SER A O 1
ATOM 1820 N N . SER A 1 231 ? -7.802 5.375 22.775 1.00 95.00 231 SER A N 1
ATOM 1821 C CA . SER A 1 231 ? -6.624 5.728 23.578 1.00 95.00 231 SER A CA 1
ATOM 1822 C C . SER A 1 231 ? -5.467 6.291 22.747 1.00 95.00 231 SER A C 1
ATOM 1824 O O . SER A 1 231 ? -4.511 6.832 23.306 1.00 95.00 231 SER A O 1
ATOM 1826 N N . ILE A 1 232 ? -5.540 6.167 21.418 1.00 97.81 232 ILE A N 1
ATOM 1827 C CA . ILE A 1 232 ? -4.475 6.579 20.509 1.00 97.81 232 ILE A CA 1
ATOM 1828 C C . ILE A 1 232 ? -4.415 8.106 20.461 1.00 97.81 232 ILE A C 1
ATOM 1830 O O . ILE A 1 232 ? -5.342 8.782 20.016 1.00 97.81 232 ILE A O 1
ATOM 1834 N N . PHE A 1 233 ? -3.296 8.656 20.928 1.00 97.50 233 PHE A N 1
ATOM 1835 C CA . PHE A 1 233 ? -3.044 10.089 20.891 1.00 97.50 233 PHE A CA 1
ATOM 1836 C C . PHE A 1 233 ? -2.739 10.545 19.460 1.00 97.50 233 PHE A C 1
ATOM 1838 O O . PHE A 1 233 ? -1.802 10.051 18.836 1.00 97.50 233 PHE A O 1
ATOM 1845 N N . ILE A 1 234 ? -3.498 11.526 18.967 1.00 98.19 234 ILE A N 1
ATOM 1846 C CA . ILE A 1 234 ? -3.254 12.168 17.673 1.00 98.19 234 ILE A CA 1
ATOM 1847 C C . ILE A 1 234 ? -2.590 13.533 17.913 1.00 98.19 234 ILE A C 1
ATOM 1849 O O . ILE A 1 234 ? -3.217 14.410 18.520 1.00 98.19 234 ILE A O 1
ATOM 1853 N N . PRO A 1 235 ? -1.349 13.757 17.437 1.00 98.25 235 PRO A N 1
ATOM 1854 C CA . PRO A 1 235 ? -0.647 15.016 17.645 1.00 98.25 235 PRO A CA 1
ATOM 1855 C C . PRO A 1 235 ? -1.402 16.235 17.084 1.00 98.25 235 PRO A C 1
ATOM 1857 O O . PRO A 1 235 ? -1.999 16.148 16.005 1.00 98.25 235 PRO A O 1
ATOM 1860 N N . PRO A 1 236 ? -1.325 17.412 17.740 1.00 98.06 236 PRO A N 1
ATOM 1861 C CA . PRO A 1 236 ? -2.021 18.624 17.293 1.00 98.06 236 PRO A CA 1
ATOM 1862 C C . PRO A 1 236 ? -1.681 19.086 15.869 1.00 98.06 236 PRO A C 1
ATOM 1864 O O . PRO A 1 236 ? -2.471 19.786 15.247 1.00 98.06 236 PRO A O 1
ATOM 1867 N N . SER A 1 237 ? -0.518 18.703 15.335 1.00 98.06 237 SER A N 1
ATOM 1868 C CA . SER A 1 237 ? -0.109 19.027 13.962 1.00 98.06 237 SER A CA 1
ATOM 1869 C C . SER A 1 237 ? -0.960 18.339 12.887 1.00 98.06 237 SER A C 1
ATOM 1871 O O . SER A 1 237 ? -0.953 18.792 11.739 1.00 98.06 237 SER A O 1
ATOM 1873 N N . ILE A 1 238 ? -1.667 17.255 13.241 1.00 98.06 238 ILE A N 1
ATOM 1874 C CA . ILE A 1 238 ? -2.430 16.414 12.306 1.00 98.06 238 ILE A CA 1
ATOM 1875 C C . ILE A 1 238 ? -3.833 16.029 12.808 1.00 98.06 238 ILE A C 1
ATOM 1877 O O . ILE A 1 238 ? -4.596 15.439 12.051 1.00 98.06 238 ILE A O 1
ATOM 1881 N N . ASN A 1 239 ? -4.225 16.399 14.033 1.00 97.25 239 ASN A N 1
ATOM 1882 C CA . ASN A 1 239 ? -5.530 16.044 14.622 1.00 97.25 239 ASN A CA 1
ATOM 1883 C C . ASN A 1 239 ? -6.761 16.655 13.926 1.00 97.25 239 ASN A C 1
ATOM 1885 O O . ASN A 1 239 ? -7.887 16.259 14.205 1.00 97.25 239 ASN A O 1
ATOM 1889 N N . THR A 1 240 ? -6.556 17.622 13.033 1.00 97.00 240 THR A N 1
ATOM 1890 C CA . THR A 1 240 ? -7.600 18.171 12.155 1.00 97.00 240 THR A CA 1
ATOM 1891 C C . THR A 1 240 ? -7.647 17.479 10.792 1.00 97.00 240 THR A C 1
ATOM 1893 O O . THR A 1 240 ? -8.612 17.656 10.053 1.00 97.00 240 THR A O 1
ATOM 1896 N N . ILE A 1 241 ? -6.620 16.692 10.461 1.00 97.00 241 ILE A N 1
ATOM 1897 C CA . ILE A 1 241 ? -6.467 15.981 9.187 1.00 97.00 241 ILE A CA 1
ATOM 1898 C C . ILE A 1 241 ? -6.942 14.538 9.345 1.00 97.00 241 ILE A C 1
ATOM 1900 O O . ILE A 1 241 ? -7.728 14.058 8.535 1.00 97.00 241 ILE A O 1
ATOM 1904 N N . ILE A 1 242 ? -6.515 13.859 10.409 1.00 97.88 242 ILE A N 1
ATOM 1905 C CA . ILE A 1 242 ? -6.768 12.432 10.629 1.00 97.88 242 ILE A CA 1
ATOM 1906 C C . ILE A 1 242 ? -7.602 12.168 11.883 1.00 97.88 242 ILE A C 1
ATOM 1908 O O . ILE A 1 242 ? -7.615 12.959 12.824 1.00 97.88 242 ILE A O 1
ATOM 1912 N N . SER A 1 243 ? -8.259 11.013 11.904 1.00 98.06 243 SER A N 1
ATOM 1913 C CA . SER A 1 243 ? -8.999 10.483 13.049 1.00 98.06 243 SER A CA 1
ATOM 1914 C C . SER A 1 243 ? -8.755 8.983 13.188 1.00 98.06 243 SER A C 1
ATOM 1916 O O . SER A 1 243 ? -8.495 8.300 12.199 1.00 98.06 243 SER A O 1
ATOM 1918 N N . VAL A 1 244 ? -8.869 8.465 14.411 1.00 98.50 244 VAL A N 1
ATOM 1919 C CA . VAL A 1 244 ? -8.849 7.024 14.693 1.00 98.50 244 VAL A CA 1
ATOM 1920 C C . VAL A 1 244 ? -10.172 6.636 15.333 1.00 98.50 244 VAL A C 1
ATOM 1922 O O . VAL A 1 244 ? -10.622 7.296 16.268 1.00 98.50 244 VAL A O 1
ATOM 1925 N N . ALA A 1 245 ? -10.797 5.575 14.833 1.00 97.88 245 ALA A N 1
ATOM 1926 C CA . ALA A 1 245 ? -12.059 5.075 15.360 1.00 97.88 245 ALA A CA 1
ATOM 1927 C C . ALA A 1 245 ? -12.114 3.541 15.326 1.0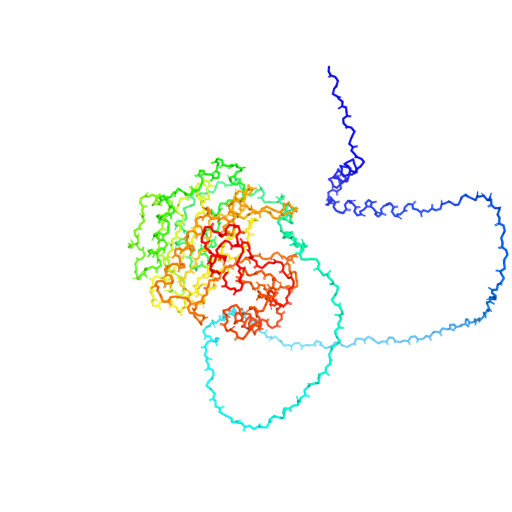0 97.88 245 ALA A C 1
ATOM 1929 O O . ALA A 1 245 ? -11.489 2.928 14.454 1.00 97.88 245 ALA A O 1
ATOM 1930 N N . PRO A 1 246 ? -12.855 2.909 16.252 1.00 97.81 246 PRO A N 1
ATOM 1931 C CA . PRO A 1 246 ? -13.132 1.485 16.173 1.00 97.81 246 PRO A CA 1
ATOM 1932 C C . PRO A 1 246 ? -14.112 1.183 15.030 1.00 97.81 246 PRO A C 1
ATOM 1934 O O . PRO A 1 246 ? -15.022 1.964 14.743 1.00 97.81 246 PRO A O 1
ATOM 1937 N N . PHE A 1 247 ? -13.947 0.020 14.413 1.00 98.00 247 PHE A N 1
ATOM 1938 C CA . PHE A 1 247 ? -14.863 -0.547 13.429 1.00 98.00 247 PHE A CA 1
ATOM 1939 C C . PHE A 1 247 ? -15.020 -2.043 13.686 1.00 98.00 247 PHE A C 1
ATOM 1941 O O . PHE A 1 247 ? -14.028 -2.756 13.804 1.00 98.00 247 PHE A O 1
ATOM 1948 N N . THR A 1 248 ? -16.254 -2.534 13.744 1.00 97.50 248 THR A N 1
ATOM 1949 C CA . THR A 1 248 ? -16.535 -3.963 13.923 1.00 97.50 248 THR A CA 1
ATOM 1950 C C . THR A 1 248 ? -17.109 -4.523 12.631 1.00 97.50 248 THR A C 1
ATOM 1952 O O . THR A 1 248 ? -18.190 -4.118 12.205 1.00 97.50 248 THR A O 1
ATOM 1955 N N . ASP A 1 249 ? -16.388 -5.455 12.005 1.00 96.62 249 ASP A N 1
ATOM 1956 C CA . ASP A 1 249 ? -16.891 -6.189 10.842 1.00 96.62 249 ASP A CA 1
ATOM 1957 C C . ASP A 1 249 ? -18.019 -7.135 11.276 1.00 96.62 249 ASP A C 1
ATOM 1959 O O . ASP A 1 249 ? -18.064 -7.619 12.407 1.00 96.62 249 ASP A O 1
ATOM 1963 N N . SER A 1 250 ? -18.925 -7.439 10.354 1.00 96.12 250 SER A N 1
ATOM 1964 C CA . SER A 1 250 ? -19.985 -8.438 10.495 1.00 96.12 250 SER A CA 1
ATOM 1965 C C . SER A 1 250 ? -19.509 -9.817 10.976 1.00 96.12 250 SER A C 1
ATOM 1967 O O . SER A 1 250 ? -20.302 -10.555 11.557 1.00 96.12 250 SER A O 1
ATOM 1969 N N . SER A 1 251 ? -18.232 -10.165 10.775 1.00 93.38 251 SER A N 1
ATOM 1970 C CA . SER A 1 251 ? -17.602 -11.367 11.334 1.00 93.38 251 SER A CA 1
ATOM 1971 C C . SER A 1 251 ? -17.441 -11.329 12.859 1.00 93.38 251 SER A C 1
ATOM 1973 O O . SER A 1 251 ? -17.117 -12.351 13.460 1.00 93.38 251 SER A O 1
ATOM 1975 N N . GLY A 1 252 ? -17.631 -10.164 13.482 1.00 94.44 252 GLY A N 1
ATOM 1976 C CA . GLY A 1 252 ? -17.362 -9.891 14.893 1.00 94.44 252 GLY A CA 1
ATOM 1977 C C . GLY A 1 252 ? -15.932 -9.424 15.174 1.00 94.44 252 GLY A C 1
ATOM 1978 O O . GLY A 1 252 ? -15.636 -9.055 16.307 1.00 94.44 252 GLY A O 1
ATOM 1979 N N . THR A 1 253 ? -15.047 -9.414 14.173 1.00 95.00 253 THR A N 1
ATOM 1980 C CA . THR A 1 253 ? -13.674 -8.914 14.330 1.00 95.00 253 THR A CA 1
ATOM 1981 C C . THR A 1 253 ? -13.687 -7.394 14.437 1.00 95.00 253 THR A C 1
ATOM 1983 O O . THR A 1 253 ? -14.285 -6.712 13.600 1.00 95.00 253 THR A O 1
ATOM 1986 N N . ALA A 1 254 ? -13.017 -6.865 15.458 1.00 97.25 254 ALA A N 1
ATOM 1987 C CA . ALA A 1 254 ? -12.891 -5.433 15.672 1.00 97.25 254 ALA A CA 1
ATOM 1988 C C . ALA A 1 254 ? -11.538 -4.912 15.171 1.00 97.25 254 ALA A C 1
ATOM 1990 O O . ALA A 1 254 ? -10.505 -5.579 15.269 1.00 97.25 254 ALA A O 1
ATOM 1991 N N . PHE A 1 255 ? -11.553 -3.706 14.618 1.00 98.50 255 PHE A N 1
ATOM 1992 C CA . PHE A 1 255 ? -10.413 -3.051 13.998 1.00 98.50 255 PHE A CA 1
ATOM 1993 C C . PHE A 1 255 ? -10.283 -1.620 14.505 1.00 98.50 255 PHE A C 1
ATOM 1995 O O . PHE A 1 255 ? -11.285 -0.929 14.693 1.00 98.50 255 PHE A O 1
ATOM 2002 N N . CYS A 1 256 ? -9.048 -1.143 14.633 1.00 98.62 256 CYS A N 1
ATOM 2003 C CA . CYS A 1 256 ? -8.777 0.283 14.733 1.00 98.62 256 CYS A CA 1
ATOM 2004 C C . CYS A 1 256 ? -8.508 0.842 13.341 1.00 98.62 256 CYS A C 1
ATOM 2006 O O . CYS A 1 256 ? -7.601 0.392 12.637 1.00 98.62 256 CYS A O 1
ATOM 2008 N N . VAL A 1 257 ? -9.312 1.829 12.960 1.00 98.62 257 VAL A N 1
ATOM 2009 C CA . VAL A 1 257 ? -9.282 2.466 11.649 1.00 98.62 257 VAL A CA 1
ATOM 2010 C C . VAL A 1 257 ? -8.756 3.882 11.814 1.00 98.62 257 VAL A C 1
ATOM 2012 O O . VAL A 1 257 ? -9.448 4.751 12.341 1.00 98.62 257 VAL A O 1
ATOM 2015 N N . LEU A 1 258 ? -7.528 4.108 11.363 1.00 98.75 258 LEU A N 1
ATOM 2016 C CA . LEU A 1 258 ? -6.954 5.430 11.151 1.00 98.75 258 LEU A CA 1
ATOM 2017 C C . LEU A 1 258 ? -7.335 5.894 9.744 1.00 98.75 258 LEU A C 1
ATOM 2019 O O . LEU A 1 258 ? -7.029 5.219 8.767 1.00 98.75 258 LEU A O 1
ATOM 2023 N N . TYR A 1 259 ? -7.984 7.043 9.619 1.00 98.38 259 TYR A N 1
ATOM 2024 C CA . TYR A 1 259 ? -8.433 7.563 8.330 1.00 98.38 259 TYR A CA 1
ATOM 2025 C C . TYR A 1 259 ? -8.296 9.078 8.272 1.00 98.38 259 TYR A C 1
ATOM 2027 O O . TYR A 1 259 ? -8.336 9.769 9.294 1.00 98.38 259 TYR A O 1
ATOM 2035 N N . GLU A 1 260 ? -8.170 9.616 7.064 1.00 97.62 260 GLU A N 1
ATOM 2036 C CA . GLU A 1 260 ? -8.266 11.055 6.866 1.00 97.62 260 GLU A CA 1
ATOM 2037 C C . GLU A 1 260 ? -9.710 11.540 7.082 1.00 97.62 260 GLU A C 1
ATOM 2039 O O . GLU A 1 260 ? -10.651 11.178 6.372 1.00 97.62 260 GLU A O 1
ATOM 2044 N N . SER A 1 261 ? -9.899 12.373 8.100 1.00 96.81 261 SER A N 1
ATOM 2045 C CA . SER A 1 261 ? -11.180 12.989 8.436 1.00 96.81 261 SER A CA 1
ATOM 2046 C C . SER A 1 261 ? -11.404 14.331 7.740 1.00 96.81 261 SER A C 1
ATOM 2048 O O . SER A 1 261 ? -12.552 14.760 7.612 1.00 96.81 261 SER A O 1
ATOM 2050 N N . SER A 1 262 ? -10.338 14.999 7.289 1.00 95.94 262 SER A N 1
ATOM 2051 C CA . SER A 1 262 ? -10.445 16.263 6.560 1.00 95.94 262 SER A CA 1
ATOM 2052 C C . SER A 1 262 ? -10.952 16.054 5.138 1.00 95.94 262 SER A C 1
ATOM 2054 O O . SER A 1 262 ? -10.341 15.334 4.350 1.00 95.94 262 SER A O 1
ATOM 2056 N N . VAL A 1 263 ? -12.042 16.742 4.795 1.00 95.12 263 VAL A N 1
ATOM 2057 C CA . VAL A 1 263 ? -12.658 16.702 3.465 1.00 95.12 263 VAL A CA 1
ATOM 2058 C C . VAL A 1 263 ? -12.721 18.113 2.888 1.00 95.12 263 VAL A C 1
ATOM 2060 O O . VAL A 1 263 ? -13.209 19.036 3.539 1.00 95.12 263 VAL A O 1
ATOM 2063 N N . GLU A 1 264 ? -12.273 18.273 1.648 1.00 92.56 264 GLU A N 1
ATOM 2064 C CA . GLU A 1 264 ? -12.368 19.493 0.858 1.00 92.56 264 GLU A CA 1
ATOM 2065 C C . GLU A 1 264 ? -13.029 19.176 -0.488 1.00 92.56 264 GLU A C 1
ATOM 2067 O O . GLU A 1 264 ? -12.578 18.315 -1.240 1.00 92.56 264 GLU A O 1
ATOM 2072 N N . SER A 1 265 ? -14.108 19.891 -0.819 1.00 90.69 265 SER A N 1
ATOM 2073 C CA . SER A 1 265 ? -14.834 19.709 -2.089 1.00 90.69 265 SER A CA 1
ATOM 2074 C C . SER A 1 265 ? -15.273 18.257 -2.358 1.00 90.69 265 SER A C 1
ATOM 2076 O O . SER A 1 265 ? -15.258 17.805 -3.497 1.00 90.69 265 SER A O 1
ATOM 2078 N N . GLY A 1 266 ? -15.649 17.520 -1.306 1.00 91.56 266 GLY A N 1
ATOM 2079 C CA . GLY A 1 266 ? -16.113 16.128 -1.405 1.00 91.56 266 GLY A CA 1
ATOM 2080 C C . GLY A 1 266 ? -15.008 15.067 -1.453 1.00 91.56 266 GLY A C 1
ATOM 2081 O O . GLY A 1 266 ? -15.329 13.884 -1.432 1.00 91.56 266 GLY A O 1
ATOM 2082 N N . HIS A 1 267 ? -13.736 15.466 -1.447 1.00 95.06 267 HIS A N 1
ATOM 2083 C CA . HIS A 1 267 ? -12.579 14.569 -1.430 1.00 95.06 267 HIS A CA 1
ATOM 2084 C C . HIS A 1 267 ? -11.732 14.795 -0.180 1.00 95.06 267 HIS A C 1
ATOM 2086 O O . HIS A 1 267 ? -11.894 15.798 0.506 1.00 95.06 267 HIS A O 1
ATOM 2092 N N . TYR A 1 268 ? -10.808 13.892 0.115 1.00 96.00 268 TYR A N 1
ATOM 2093 C CA . TYR A 1 268 ? -9.765 14.109 1.104 1.00 96.00 268 TYR A CA 1
ATOM 2094 C C . TYR A 1 268 ? -9.034 15.427 0.823 1.00 96.00 268 TYR A C 1
ATOM 2096 O O . TYR A 1 268 ? -8.681 15.728 -0.318 1.00 96.00 268 TYR A O 1
ATOM 2104 N N . ALA A 1 269 ? -8.829 16.235 1.861 1.00 94.06 269 ALA A N 1
ATOM 2105 C CA . ALA A 1 269 ? -8.151 17.523 1.725 1.00 94.06 269 ALA A CA 1
ATOM 2106 C C . ALA A 1 269 ? -6.666 17.346 1.368 1.00 94.06 269 ALA A C 1
ATOM 2108 O O . ALA A 1 269 ? -6.083 18.144 0.629 1.00 94.06 269 ALA A O 1
ATOM 2109 N N . LYS A 1 270 ? -6.049 16.290 1.901 1.00 93.44 270 LYS A N 1
ATOM 2110 C CA . LYS A 1 270 ? -4.645 15.949 1.704 1.00 93.44 270 LYS A CA 1
ATOM 2111 C C . LYS A 1 270 ? -4.475 14.635 0.955 1.00 93.44 270 LYS A C 1
ATOM 2113 O O . LYS A 1 270 ? -3.550 14.537 0.172 1.00 93.44 270 LYS A O 1
ATOM 2118 N N . GLY A 1 271 ? -5.304 13.620 1.150 1.00 95.25 271 GLY A N 1
ATOM 2119 C CA . GLY A 1 271 ? -5.150 12.316 0.498 1.00 95.25 271 GLY A CA 1
ATOM 2120 C C . GLY A 1 271 ? -4.105 11.405 1.154 1.00 95.25 271 GLY A C 1
ATOM 2121 O O . GLY A 1 271 ? -3.349 10.740 0.450 1.00 95.25 271 GLY A O 1
ATOM 2122 N N . TRP A 1 272 ? -4.047 11.386 2.487 1.00 96.12 272 TRP A N 1
ATOM 2123 C CA . TRP A 1 272 ? -3.205 10.501 3.306 1.00 96.12 272 TRP A CA 1
ATOM 2124 C C . TRP A 1 272 ? -3.781 9.084 3.393 1.00 96.12 272 TRP A C 1
ATOM 2126 O O . TRP A 1 272 ? -3.025 8.118 3.452 1.00 96.12 272 TRP A O 1
ATOM 2136 N N . GLY A 1 273 ? -5.108 8.955 3.302 1.00 96.00 273 GLY A N 1
ATOM 2137 C CA . GLY A 1 273 ? -5.786 7.676 3.103 1.00 96.00 273 GLY A CA 1
ATOM 2138 C C . GLY A 1 273 ? -6.243 6.987 4.381 1.00 96.00 273 GLY A C 1
ATOM 2139 O O . GLY A 1 273 ? -6.818 7.620 5.269 1.00 96.00 273 GLY A O 1
ATOM 2140 N N . LEU A 1 274 ? -6.054 5.669 4.414 1.00 97.56 274 LEU A N 1
ATOM 2141 C CA . LEU A 1 274 ? -6.646 4.739 5.369 1.00 97.56 274 LEU A CA 1
ATOM 2142 C C . LEU A 1 274 ? -5.593 3.737 5.856 1.00 97.56 274 LEU A C 1
ATOM 2144 O O . LEU A 1 274 ? -4.897 3.114 5.056 1.00 97.56 274 LEU A O 1
ATOM 2148 N N . PHE A 1 275 ? -5.519 3.531 7.166 1.00 98.88 275 PHE A N 1
ATOM 2149 C CA . PHE A 1 275 ? -4.685 2.526 7.808 1.00 98.88 275 PHE A CA 1
ATOM 2150 C C . PHE A 1 275 ? -5.509 1.731 8.821 1.00 98.88 275 PHE A C 1
ATOM 2152 O O . PHE A 1 275 ? -6.193 2.305 9.667 1.00 98.88 275 PHE A O 1
ATOM 2159 N N . VAL A 1 276 ? -5.469 0.405 8.726 1.00 98.81 276 VAL A N 1
ATOM 2160 C CA . VAL A 1 276 ? -6.316 -0.491 9.522 1.00 98.81 276 VAL A CA 1
ATOM 2161 C C . VAL A 1 276 ? -5.464 -1.557 10.193 1.00 98.81 276 VAL A C 1
ATOM 2163 O O . VAL A 1 276 ? -4.592 -2.154 9.561 1.00 98.81 276 VAL A O 1
ATOM 2166 N N . VAL A 1 277 ? -5.743 -1.821 11.468 1.00 98.75 277 VAL A N 1
ATOM 2167 C CA . VAL A 1 277 ? -5.148 -2.914 12.254 1.00 98.75 277 VAL A CA 1
ATOM 2168 C C . VAL A 1 277 ? -6.241 -3.636 13.046 1.00 98.75 277 VAL A C 1
ATOM 2170 O O . VAL A 1 277 ? -7.238 -2.996 13.393 1.00 98.75 277 VAL A O 1
ATOM 2173 N N . PRO A 1 278 ? -6.091 -4.933 13.372 1.00 98.31 278 PRO A N 1
ATOM 2174 C CA . PRO A 1 278 ? -6.960 -5.574 14.357 1.00 98.31 278 PRO A CA 1
ATOM 2175 C C . PRO A 1 278 ? -6.867 -4.847 15.704 1.00 98.31 278 PRO A C 1
ATOM 2177 O O . PRO A 1 278 ? -5.778 -4.437 16.109 1.00 98.31 278 PRO A O 1
ATOM 2180 N N . GLU A 1 279 ? -8.001 -4.662 16.380 1.00 97.94 279 GLU A N 1
ATOM 2181 C CA . GLU A 1 279 ? -8.059 -3.925 17.648 1.00 97.94 279 GLU A CA 1
ATOM 2182 C C . GLU A 1 279 ? -7.350 -4.680 18.781 1.00 97.94 279 GLU A C 1
ATOM 2184 O O . GLU A 1 279 ? -6.681 -4.059 19.608 1.00 97.94 279 GLU A O 1
ATOM 2189 N N . LEU A 1 280 ? -7.470 -6.010 18.813 1.00 97.44 280 LEU A N 1
ATOM 2190 C CA . LEU A 1 280 ? -6.809 -6.869 19.793 1.00 97.44 280 LEU A CA 1
ATOM 2191 C C . LEU A 1 280 ? -5.582 -7.541 19.186 1.00 97.44 280 LEU A C 1
ATOM 2193 O O . LEU A 1 280 ? -5.618 -8.076 18.076 1.00 97.44 280 LEU A O 1
ATOM 2197 N N . ARG A 1 281 ? -4.494 -7.621 19.958 1.00 94.75 281 ARG A N 1
ATOM 2198 C CA . ARG A 1 281 ? -3.279 -8.333 19.523 1.00 94.75 281 ARG A CA 1
ATOM 2199 C C . ARG A 1 281 ? -3.529 -9.819 19.284 1.00 94.75 281 ARG A C 1
ATOM 2201 O O . ARG A 1 281 ? -2.891 -10.405 18.415 1.00 94.75 281 ARG A O 1
ATOM 2208 N N . ALA A 1 282 ? -4.458 -10.409 20.034 1.00 95.50 282 ALA A N 1
ATOM 2209 C CA . ALA A 1 282 ? -4.845 -11.811 19.904 1.00 95.50 282 ALA A CA 1
ATOM 2210 C C . ALA A 1 282 ? -5.511 -12.143 18.554 1.00 95.50 282 ALA A C 1
ATOM 2212 O O . ALA A 1 282 ? -5.496 -13.306 18.153 1.00 95.50 282 ALA A O 1
ATOM 2213 N N . ASP A 1 283 ? -6.038 -11.141 17.841 1.00 95.12 283 ASP A N 1
ATOM 2214 C CA . ASP A 1 283 ? -6.677 -11.323 16.532 1.00 95.12 283 ASP A CA 1
ATOM 2215 C C . ASP A 1 283 ? -5.659 -11.341 15.375 1.00 95.12 283 ASP A C 1
ATOM 2217 O O . ASP A 1 283 ? -5.995 -11.674 14.236 1.00 95.12 283 ASP A O 1
ATOM 2221 N N . VAL A 1 284 ? -4.389 -11.024 15.652 1.00 95.38 284 VAL A N 1
ATOM 2222 C CA . VAL A 1 284 ? -3.298 -11.105 14.675 1.00 95.38 284 VAL A CA 1
ATOM 2223 C C . VAL A 1 284 ? -2.743 -12.529 14.654 1.00 95.38 284 VAL A C 1
ATOM 2225 O O . VAL A 1 284 ? -2.118 -12.985 15.608 1.00 95.38 284 VAL A O 1
ATOM 2228 N N . SER A 1 285 ? -2.912 -13.225 13.529 1.00 93.06 285 SER A N 1
ATOM 2229 C CA . SER A 1 285 ? -2.384 -14.587 13.341 1.00 93.06 285 SER A CA 1
ATOM 2230 C C . SER A 1 285 ? -1.081 -14.630 12.542 1.00 93.06 285 SER A C 1
ATOM 2232 O O . SER A 1 285 ? -0.325 -15.601 12.630 1.00 93.06 285 SER A O 1
ATOM 2234 N N . ARG A 1 286 ? -0.816 -13.593 11.736 1.00 92.00 286 ARG A N 1
ATOM 2235 C CA . ARG A 1 286 ? 0.364 -13.488 10.872 1.00 92.00 286 ARG A CA 1
ATOM 2236 C C . ARG A 1 286 ? 0.864 -12.051 10.838 1.00 92.00 286 ARG A C 1
ATOM 2238 O O . ARG A 1 286 ? 0.079 -11.113 10.724 1.00 92.00 286 ARG A O 1
ATOM 2245 N N . SER A 1 287 ? 2.180 -11.884 10.843 1.00 93.75 287 SER A N 1
ATOM 2246 C CA . SER A 1 287 ? 2.848 -10.585 10.719 1.00 93.75 287 SER A CA 1
ATOM 2247 C C . SER A 1 287 ? 2.922 -10.143 9.256 1.00 93.75 287 SER A C 1
ATOM 2249 O O . SER A 1 287 ? 3.991 -9.869 8.723 1.00 93.75 287 SER A O 1
ATOM 2251 N N . ILE A 1 288 ? 1.780 -10.157 8.570 1.00 97.06 288 ILE A N 1
ATOM 2252 C CA . ILE A 1 288 ? 1.671 -9.730 7.176 1.00 97.06 288 ILE A CA 1
ATOM 2253 C C . ILE A 1 288 ? 1.174 -8.287 7.146 1.00 97.06 288 ILE A C 1
ATOM 2255 O O . ILE A 1 288 ? 0.233 -7.937 7.862 1.00 97.06 288 ILE A O 1
ATOM 2259 N N . HIS A 1 289 ? 1.801 -7.477 6.302 1.00 98.44 289 HIS A N 1
ATOM 2260 C CA . HIS A 1 289 ? 1.338 -6.147 5.941 1.00 98.44 289 HIS A CA 1
ATOM 2261 C C . HIS A 1 289 ? 0.801 -6.162 4.508 1.00 98.44 289 HIS A C 1
ATOM 2263 O O . HIS A 1 289 ? 1.501 -6.607 3.596 1.00 98.44 289 HIS A O 1
ATOM 2269 N N . PHE A 1 290 ? -0.411 -5.648 4.311 1.00 98.69 290 PHE A N 1
ATOM 2270 C CA . PHE A 1 290 ? -0.969 -5.377 2.988 1.00 98.69 290 PHE A CA 1
ATOM 2271 C C . PHE A 1 290 ? -0.992 -3.879 2.709 1.00 98.69 290 PHE A C 1
ATOM 2273 O O . PHE A 1 290 ? -1.356 -3.086 3.575 1.00 98.69 290 PHE A O 1
ATOM 2280 N N . SER A 1 291 ? -0.689 -3.485 1.477 1.00 98.56 291 SER A N 1
ATOM 2281 C CA . SER A 1 291 ? -0.951 -2.123 1.025 1.00 98.56 291 SER A CA 1
ATOM 2282 C C . SER A 1 291 ? -1.497 -2.047 -0.393 1.00 98.56 291 SER A C 1
ATOM 2284 O O . SER A 1 291 ? -1.264 -2.937 -1.205 1.00 98.56 291 SER A O 1
ATOM 2286 N N . ALA A 1 292 ? -2.236 -0.978 -0.685 1.00 98.12 292 ALA A N 1
ATOM 2287 C CA . ALA A 1 292 ? -2.723 -0.642 -2.019 1.00 98.12 292 ALA A CA 1
ATOM 2288 C C . ALA A 1 292 ? -2.387 0.833 -2.311 1.00 98.12 292 ALA A C 1
ATOM 2290 O O . ALA A 1 292 ? -3.076 1.733 -1.817 1.00 98.12 292 ALA A O 1
ATOM 2291 N N . PRO A 1 293 ? -1.306 1.105 -3.061 1.00 97.38 293 PRO A N 1
ATOM 2292 C CA . PRO A 1 293 ? -0.822 2.466 -3.278 1.00 97.38 293 PRO A CA 1
ATOM 2293 C C . PRO A 1 293 ? -1.626 3.256 -4.318 1.00 97.38 293 PRO A C 1
ATOM 2295 O O . PRO A 1 293 ? -1.499 4.476 -4.369 1.00 97.38 293 PRO A O 1
ATOM 2298 N N . HIS A 1 294 ? -2.442 2.602 -5.147 1.00 95.88 294 HIS A N 1
ATOM 2299 C CA . HIS A 1 294 ? -3.124 3.227 -6.286 1.00 95.88 294 HIS A CA 1
ATOM 2300 C C . HIS A 1 294 ? -4.646 3.014 -6.230 1.00 95.88 294 HIS A C 1
ATOM 2302 O O . HIS A 1 294 ? -5.184 2.175 -6.951 1.00 95.88 294 HIS A O 1
ATOM 2308 N N . PRO A 1 295 ? -5.375 3.749 -5.384 1.00 93.19 295 PRO A N 1
ATOM 2309 C CA . PRO A 1 295 ? -6.814 3.589 -5.237 1.00 93.19 295 PRO A CA 1
ATOM 2310 C C . PRO A 1 295 ? -7.582 4.018 -6.491 1.00 93.19 295 PRO A C 1
ATOM 2312 O O . PRO A 1 295 ? -7.410 5.131 -6.998 1.00 93.19 295 PRO A O 1
ATOM 2315 N N . GLY A 1 296 ? -8.525 3.174 -6.912 1.00 84.44 296 GLY A N 1
ATOM 2316 C CA . GLY A 1 296 ? -9.606 3.561 -7.810 1.00 84.44 296 GLY A CA 1
ATOM 2317 C C . GLY A 1 296 ? -9.303 3.534 -9.301 1.00 84.44 296 GLY A C 1
ATOM 2318 O O . GLY A 1 296 ? -8.235 3.137 -9.754 1.00 84.44 296 GLY A O 1
ATOM 2319 N N . TRP A 1 297 ? -10.288 3.999 -10.069 1.00 78.94 297 TRP A N 1
ATOM 2320 C CA . TRP A 1 297 ? -10.224 4.165 -11.521 1.00 78.94 297 TRP A CA 1
ATOM 2321 C C . TRP A 1 297 ? -10.945 5.461 -11.952 1.00 78.94 297 TRP A C 1
ATOM 2323 O O . TRP A 1 297 ? -11.861 5.900 -11.246 1.00 78.94 297 TRP A O 1
ATOM 2333 N N . PRO A 1 298 ? -10.568 6.120 -13.068 1.00 76.44 298 PRO A N 1
ATOM 2334 C CA . PRO A 1 298 ? -9.278 6.013 -13.776 1.00 76.44 298 PRO A CA 1
ATOM 2335 C C . PRO A 1 298 ? -8.102 6.508 -12.911 1.00 76.44 298 PRO A C 1
ATOM 2337 O O . PRO A 1 298 ? -8.335 6.994 -11.802 1.00 76.44 298 PRO A O 1
ATOM 2340 N N . GLY A 1 299 ? -6.855 6.331 -13.362 1.00 69.81 299 GLY A N 1
ATOM 2341 C CA . GLY A 1 299 ? -5.669 6.911 -12.701 1.00 69.81 299 GLY A CA 1
ATOM 2342 C C . GLY A 1 299 ? -5.200 6.207 -11.425 1.00 69.81 299 GLY A C 1
ATOM 2343 O O . GLY A 1 299 ? -4.331 6.716 -10.714 1.00 69.81 299 GLY A O 1
ATOM 2344 N N . GLY A 1 300 ? -5.770 5.039 -11.140 1.00 81.50 300 GLY A N 1
ATOM 2345 C CA . GLY A 1 300 ? -5.327 4.106 -10.112 1.00 81.50 300 GLY A CA 1
ATOM 2346 C C . GLY A 1 300 ? -5.348 2.672 -10.645 1.00 81.50 300 GLY A C 1
ATOM 2347 O O . GLY A 1 300 ? -5.372 2.448 -11.856 1.00 81.50 300 GLY A O 1
ATOM 2348 N N . ASP A 1 301 ? -5.341 1.707 -9.733 1.00 90.38 301 ASP A N 1
ATOM 2349 C CA . ASP A 1 301 ? -5.213 0.277 -10.021 1.00 90.38 301 ASP A CA 1
ATOM 2350 C C . ASP A 1 301 ? -6.557 -0.473 -9.909 1.00 90.38 301 ASP A C 1
ATOM 2352 O O . ASP A 1 301 ? -6.590 -1.697 -9.781 1.00 90.38 301 ASP A O 1
ATOM 2356 N N . GLY A 1 302 ? -7.682 0.248 -9.979 1.00 88.00 302 GLY A N 1
ATOM 2357 C CA . GLY A 1 302 ? -9.022 -0.325 -9.863 1.00 88.00 302 GLY A CA 1
ATOM 2358 C C . GLY A 1 302 ? -9.316 -0.799 -8.439 1.00 88.00 302 GLY A C 1
ATOM 2359 O O . GLY A 1 302 ? -9.152 -0.033 -7.487 1.00 88.00 302 GLY A O 1
ATOM 2360 N N . ASP A 1 303 ? -9.734 -2.061 -8.306 1.00 91.00 303 ASP A N 1
ATOM 2361 C CA . ASP A 1 303 ? -10.236 -2.646 -7.052 1.00 91.00 303 ASP A CA 1
ATOM 2362 C C . ASP A 1 303 ? -9.130 -3.225 -6.141 1.00 91.00 303 ASP A C 1
ATOM 2364 O O . ASP A 1 303 ? -9.388 -4.055 -5.262 1.00 91.00 303 ASP A O 1
ATOM 2368 N N . THR A 1 304 ? -7.864 -2.836 -6.338 1.00 95.06 304 THR A N 1
ATOM 2369 C CA . THR A 1 304 ? -6.763 -3.316 -5.483 1.00 95.06 304 THR A CA 1
ATOM 2370 C C . THR A 1 304 ? -6.924 -2.969 -3.999 1.00 95.06 304 THR A C 1
ATOM 2372 O O . THR A 1 304 ? -6.543 -3.817 -3.186 1.00 95.06 304 THR A O 1
ATOM 2375 N N . PRO A 1 305 ? -7.521 -1.829 -3.581 1.00 96.38 305 PRO A N 1
ATOM 2376 C CA . PRO A 1 305 ? -7.821 -1.588 -2.169 1.00 96.38 305 PRO A CA 1
ATOM 2377 C C . PRO A 1 305 ? -8.761 -2.636 -1.560 1.00 96.38 305 PRO A C 1
ATOM 2379 O O . PRO A 1 305 ? -8.513 -3.122 -0.457 1.00 96.38 305 PRO A O 1
ATOM 2382 N N . GLN A 1 306 ? -9.809 -3.028 -2.284 1.00 94.44 306 GLN A N 1
ATOM 2383 C CA . GLN A 1 306 ? -10.797 -4.017 -1.853 1.00 94.44 306 GLN A CA 1
ATOM 2384 C C . GLN A 1 306 ? -10.168 -5.408 -1.779 1.00 94.44 306 GLN A C 1
ATOM 2386 O O . GLN A 1 306 ? -10.364 -6.135 -0.804 1.00 94.44 306 GLN A O 1
ATOM 2391 N N . GLN A 1 307 ? -9.352 -5.764 -2.774 1.00 95.06 307 GLN A N 1
ATOM 2392 C CA . GLN A 1 307 ? -8.588 -7.012 -2.766 1.00 95.06 307 GLN A CA 1
ATOM 2393 C C . GLN A 1 307 ? -7.617 -7.065 -1.577 1.00 95.06 307 GLN A C 1
ATOM 2395 O O . GLN A 1 307 ? -7.570 -8.071 -0.868 1.00 95.06 307 GLN A O 1
ATOM 2400 N N . ALA A 1 308 ? -6.887 -5.975 -1.313 1.00 97.81 308 ALA A N 1
ATOM 2401 C CA . ALA A 1 308 ? -5.987 -5.866 -0.167 1.00 97.81 308 ALA A CA 1
ATOM 2402 C C . ALA A 1 308 ? -6.742 -5.995 1.164 1.00 97.81 308 ALA A C 1
ATOM 2404 O O . ALA A 1 308 ? -6.291 -6.716 2.053 1.00 97.81 308 ALA A O 1
ATOM 2405 N N . ALA A 1 309 ? -7.910 -5.360 1.291 1.00 97.81 309 ALA A N 1
ATOM 2406 C CA . ALA A 1 309 ? -8.752 -5.444 2.482 1.00 97.81 309 ALA A CA 1
ATOM 2407 C C . ALA A 1 309 ? -9.278 -6.860 2.735 1.00 97.81 309 ALA A C 1
ATOM 2409 O O . ALA A 1 309 ? -9.220 -7.355 3.864 1.00 97.81 309 ALA A O 1
ATOM 2410 N N . SER A 1 310 ? -9.727 -7.537 1.677 1.00 96.31 310 SER A N 1
ATOM 2411 C CA . SER A 1 310 ? -10.213 -8.909 1.779 1.00 96.31 310 SER A CA 1
ATOM 2412 C C . SER A 1 310 ? -9.095 -9.873 2.186 1.00 96.31 310 SER A C 1
ATOM 2414 O O . SER A 1 310 ? -9.272 -10.685 3.097 1.00 96.31 310 SER A O 1
ATOM 2416 N N . LEU A 1 311 ? -7.900 -9.732 1.597 1.00 96.44 311 LEU A N 1
ATOM 2417 C CA . LEU A 1 311 ? -6.726 -10.527 1.969 1.00 96.44 311 LEU A CA 1
ATOM 2418 C C . LEU A 1 311 ? -6.258 -10.239 3.398 1.00 96.44 311 LEU A C 1
ATOM 2420 O O . LEU A 1 311 ? -5.965 -11.175 4.143 1.00 96.44 311 LEU A O 1
ATOM 2424 N N . PHE A 1 312 ? -6.227 -8.970 3.806 1.00 98.19 312 PHE A N 1
ATOM 2425 C CA . PHE A 1 312 ? -5.892 -8.567 5.170 1.00 98.19 312 PHE A CA 1
ATOM 2426 C C . PHE A 1 312 ? -6.801 -9.258 6.195 1.00 98.19 312 PHE A C 1
ATOM 2428 O O . PHE A 1 312 ? -6.308 -9.899 7.128 1.00 98.19 312 PHE A O 1
ATOM 2435 N N . LYS A 1 313 ? -8.120 -9.228 5.966 1.00 95.44 313 LYS A N 1
ATOM 2436 C CA . LYS A 1 313 ? -9.100 -9.894 6.830 1.00 95.44 313 LYS A CA 1
ATOM 2437 C C . LYS A 1 313 ? -8.931 -11.415 6.821 1.00 95.44 313 LYS A C 1
ATOM 2439 O O . LYS A 1 313 ? -8.822 -12.035 7.876 1.00 95.44 313 LYS A O 1
ATOM 2444 N N . ALA A 1 314 ? -8.861 -12.027 5.639 1.00 94.38 314 ALA A N 1
ATOM 2445 C CA 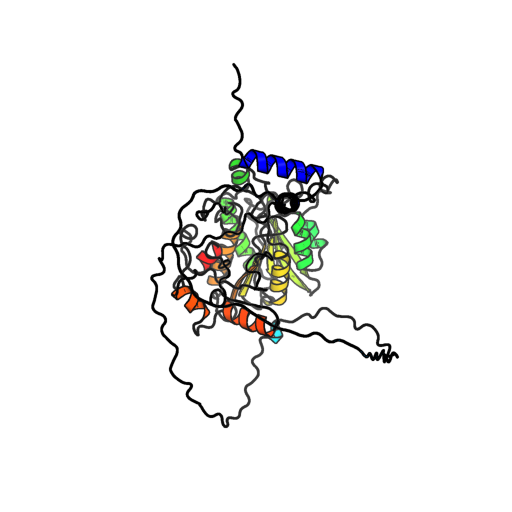. ALA A 1 314 ? -8.822 -13.483 5.486 1.00 94.38 314 ALA A CA 1
ATOM 2446 C C . ALA A 1 314 ? -7.530 -14.131 6.016 1.00 94.38 314 ALA A C 1
ATOM 2448 O O . ALA A 1 314 ? -7.509 -15.321 6.340 1.00 94.38 314 ALA A O 1
ATOM 2449 N N . THR A 1 315 ? -6.436 -13.371 6.092 1.00 93.94 315 THR A N 1
ATOM 2450 C CA . THR A 1 315 ? -5.133 -13.867 6.563 1.00 93.94 315 THR A CA 1
ATOM 2451 C C . THR A 1 315 ? -4.900 -13.668 8.058 1.00 93.94 315 THR A C 1
ATOM 2453 O O . THR A 1 315 ? -3.915 -14.209 8.572 1.00 93.94 315 THR A O 1
ATOM 2456 N N . GLY A 1 316 ? -5.756 -12.905 8.750 1.00 95.06 316 GLY A N 1
ATOM 2457 C CA . GLY A 1 316 ? -5.472 -12.401 10.096 1.00 95.06 316 GLY A CA 1
ATOM 2458 C C . GLY A 1 316 ? -4.152 -11.626 10.132 1.00 95.06 316 GLY A C 1
ATOM 2459 O O . GLY A 1 316 ? -3.302 -11.904 10.984 1.00 95.06 316 GLY A O 1
ATOM 2460 N N . ALA A 1 317 ? -3.948 -10.764 9.130 1.00 97.44 317 ALA A N 1
ATOM 2461 C CA . ALA A 1 317 ? -2.766 -9.926 8.963 1.00 97.44 317 ALA A CA 1
ATOM 2462 C C . ALA A 1 317 ? -2.680 -8.831 10.034 1.00 97.44 317 ALA A C 1
ATOM 2464 O O . ALA A 1 317 ? -3.656 -8.504 10.709 1.00 97.44 317 ALA A O 1
ATOM 2465 N N . LYS A 1 318 ? -1.489 -8.242 10.177 1.00 97.81 318 LYS A N 1
ATOM 2466 C CA . LYS A 1 318 ? -1.231 -7.216 11.188 1.00 97.81 318 LYS A CA 1
ATOM 2467 C C . LYS A 1 318 ? -1.737 -5.843 10.767 1.00 97.81 318 LYS A C 1
ATOM 2469 O O . LYS A 1 318 ? -2.227 -5.101 11.617 1.00 97.81 318 LYS A O 1
ATOM 2474 N N . SER A 1 319 ? -1.594 -5.484 9.494 1.00 98.62 319 SER A N 1
ATOM 2475 C CA . SER A 1 319 ? -1.963 -4.145 9.037 1.00 98.62 319 SER A CA 1
ATOM 2476 C C . SER A 1 319 ? -2.329 -4.072 7.556 1.00 98.62 319 SER A C 1
ATOM 2478 O O . SER A 1 319 ? -1.853 -4.862 6.737 1.00 98.62 319 SER A O 1
ATOM 2480 N N . LEU A 1 320 ? -3.157 -3.079 7.234 1.00 98.88 320 LEU A N 1
ATOM 2481 C CA . LEU A 1 320 ? -3.572 -2.686 5.892 1.00 98.88 320 LEU A CA 1
ATOM 2482 C C . LEU A 1 320 ? -3.343 -1.182 5.709 1.00 98.88 320 LEU A C 1
ATOM 2484 O O . LEU A 1 320 ? -3.792 -0.405 6.545 1.00 98.88 320 LEU A O 1
ATOM 2488 N N . LEU A 1 321 ? -2.700 -0.769 4.616 1.00 98.88 321 LEU A N 1
ATOM 2489 C CA . LEU A 1 321 ? -2.496 0.640 4.254 1.00 98.88 321 LEU A CA 1
ATOM 2490 C C . LEU A 1 321 ? -3.002 0.931 2.836 1.00 98.88 321 LEU A C 1
ATOM 2492 O O . LEU A 1 321 ? -2.512 0.365 1.863 1.00 98.88 321 LEU A O 1
ATOM 2496 N N . ILE A 1 322 ? -3.947 1.852 2.703 1.00 98.56 322 ILE A N 1
ATOM 2497 C CA . ILE A 1 322 ? -4.504 2.294 1.421 1.00 98.56 322 ILE A CA 1
ATOM 2498 C C . ILE A 1 322 ? -4.270 3.797 1.306 1.00 98.56 322 ILE A C 1
ATOM 2500 O O . ILE A 1 322 ? -4.581 4.552 2.227 1.00 98.56 322 ILE A O 1
ATOM 2504 N N . THR A 1 323 ? -3.717 4.251 0.187 1.00 97.38 323 THR A N 1
ATOM 2505 C CA . THR A 1 323 ? -3.435 5.680 -0.011 1.00 97.38 323 THR A CA 1
ATOM 2506 C C . THR A 1 323 ? -4.717 6.465 -0.271 1.00 97.38 323 THR A C 1
ATOM 2508 O O . THR A 1 323 ? -5.735 5.929 -0.704 1.00 97.38 323 THR A O 1
ATOM 2511 N N . GLY A 1 324 ? -4.695 7.765 0.031 1.00 96.12 324 GLY A N 1
ATOM 2512 C CA .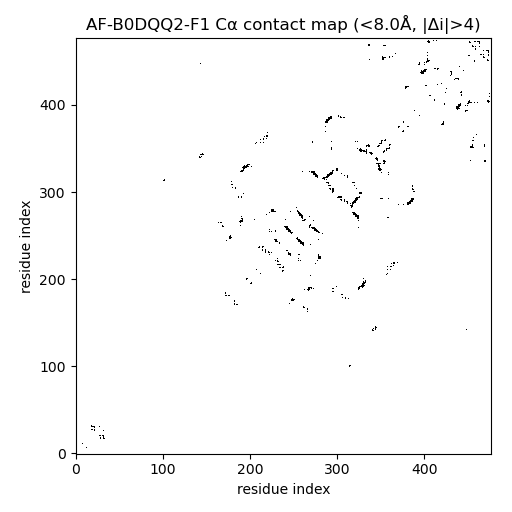 GLY A 1 324 ? -5.869 8.632 -0.106 1.00 96.12 324 GLY A CA 1
ATOM 2513 C C . GLY A 1 324 ? -5.928 9.397 -1.422 1.00 96.12 324 GLY A C 1
ATOM 2514 O O . GLY A 1 324 ? -6.839 10.197 -1.616 1.00 96.12 324 GLY A O 1
ATOM 2515 N N . ARG A 1 325 ? -4.970 9.203 -2.329 1.00 94.69 325 ARG A N 1
ATOM 2516 C CA . ARG A 1 325 ? -4.893 9.943 -3.590 1.00 94.69 325 ARG A CA 1
ATOM 2517 C C . ARG A 1 325 ? -4.548 9.028 -4.750 1.00 94.69 325 ARG A C 1
ATOM 2519 O O . ARG A 1 325 ? -3.802 8.067 -4.585 1.00 94.69 325 ARG A O 1
ATOM 2526 N N . LYS A 1 326 ? -5.079 9.356 -5.926 1.00 95.06 326 LYS A N 1
ATOM 2527 C CA . LYS A 1 326 ? -4.645 8.743 -7.183 1.00 95.06 326 LYS A CA 1
ATOM 2528 C C . LYS A 1 326 ? -3.197 9.134 -7.465 1.00 95.06 326 LYS A C 1
ATOM 2530 O O . LYS A 1 326 ? -2.812 10.273 -7.190 1.00 95.06 326 LYS A O 1
ATOM 2535 N N . ARG A 1 327 ? -2.416 8.240 -8.083 1.00 93.50 327 ARG A N 1
ATOM 2536 C CA . ARG A 1 327 ? -1.038 8.568 -8.498 1.00 93.50 327 ARG A CA 1
ATOM 2537 C C . ARG A 1 327 ? -0.995 9.757 -9.462 1.00 93.50 327 ARG A C 1
ATOM 2539 O O . ARG A 1 327 ? -0.045 10.523 -9.424 1.00 93.50 327 ARG A O 1
ATOM 2546 N N . THR A 1 328 ? -2.064 9.956 -10.237 1.00 93.81 328 THR A N 1
ATOM 2547 C CA . THR A 1 328 ? -2.267 11.064 -11.186 1.00 93.81 328 THR A CA 1
ATOM 2548 C C . THR A 1 328 ? -2.896 12.317 -10.562 1.00 93.81 328 THR A C 1
ATOM 2550 O O . THR A 1 328 ? -3.306 13.226 -11.288 1.00 93.81 328 THR A O 1
ATOM 2553 N N . ALA A 1 329 ? -3.019 12.408 -9.229 1.00 95.31 329 ALA A N 1
ATOM 2554 C CA . ALA A 1 329 ? -3.511 13.621 -8.565 1.00 95.31 329 ALA A CA 1
ATOM 2555 C C . ALA A 1 329 ? -2.663 14.856 -8.925 1.00 95.31 329 ALA A C 1
ATOM 2557 O O . ALA A 1 329 ? -3.202 15.951 -9.092 1.00 95.31 329 ALA A O 1
ATOM 2558 N N . SER A 1 330 ? -1.362 14.657 -9.125 1.00 93.88 330 SER A N 1
ATOM 2559 C CA . SER A 1 330 ? -0.473 15.517 -9.897 1.00 93.88 330 SER A CA 1
ATOM 2560 C C . SER A 1 330 ? 0.012 14.754 -11.128 1.00 93.88 330 SER A C 1
ATOM 2562 O O . SER A 1 330 ? 0.286 13.561 -11.051 1.00 93.88 330 SER A O 1
ATOM 2564 N N . ILE A 1 331 ? 0.139 15.448 -12.257 1.00 91.19 331 ILE A N 1
ATOM 2565 C CA . ILE A 1 331 ? 0.773 14.915 -13.479 1.00 91.19 331 ILE A CA 1
ATOM 2566 C C . ILE A 1 331 ? 2.204 15.432 -13.663 1.00 91.19 331 I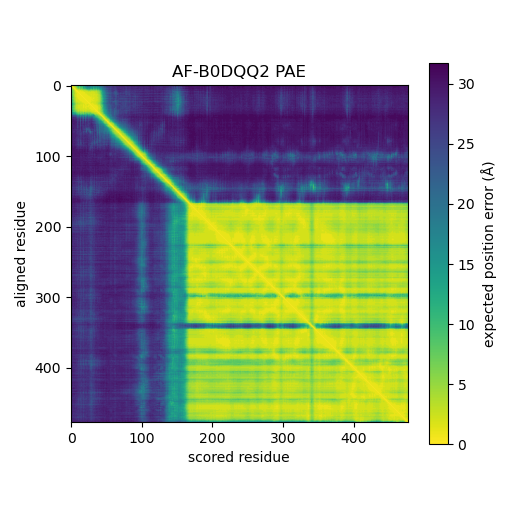LE A C 1
ATOM 2568 O O . ILE A 1 331 ? 2.803 15.278 -14.724 1.00 91.19 331 ILE A O 1
ATOM 2572 N N . LEU A 1 332 ? 2.736 16.111 -12.650 1.00 91.81 332 LEU A N 1
ATOM 2573 C CA . LEU A 1 332 ? 4.109 16.583 -12.657 1.00 91.81 332 LEU A CA 1
ATOM 2574 C C . LEU A 1 332 ? 5.067 15.416 -12.369 1.00 91.81 332 LEU A C 1
ATOM 2576 O O . LEU A 1 332 ? 4.719 14.519 -11.592 1.00 91.81 332 LEU A O 1
ATOM 2580 N N . PRO A 1 333 ? 6.281 15.441 -12.941 1.00 91.31 333 PRO A N 1
ATOM 2581 C CA . PRO A 1 333 ? 7.247 14.365 -12.772 1.00 91.31 333 PRO A CA 1
ATOM 2582 C C . PRO A 1 333 ? 7.736 14.266 -11.323 1.00 91.31 333 PRO A C 1
ATOM 2584 O O . PRO A 1 333 ? 7.939 15.282 -10.653 1.00 91.31 333 PRO A O 1
ATOM 2587 N N . SER A 1 334 ? 7.945 13.036 -10.857 1.00 91.06 334 SER A N 1
ATOM 2588 C CA . SER A 1 334 ? 8.572 12.737 -9.571 1.00 91.06 334 SER A CA 1
ATOM 2589 C C . SER A 1 334 ? 9.996 13.288 -9.523 1.00 91.06 334 SER A C 1
ATOM 2591 O O . SER A 1 334 ? 10.753 13.200 -10.491 1.00 91.06 334 SER A O 1
ATOM 2593 N N . ASP A 1 335 ? 10.361 13.854 -8.374 1.00 90.25 335 ASP A N 1
ATOM 2594 C CA . ASP A 1 335 ? 11.719 14.299 -8.058 1.00 90.25 335 ASP A CA 1
ATOM 2595 C C . ASP A 1 335 ? 12.601 13.165 -7.504 1.00 90.25 335 ASP A C 1
ATOM 2597 O O . ASP A 1 335 ? 13.800 13.360 -7.312 1.00 90.25 335 ASP A O 1
ATOM 2601 N N . CYS A 1 336 ? 12.023 11.984 -7.265 1.00 93.12 336 CYS A N 1
ATOM 2602 C CA . CYS A 1 336 ? 12.702 10.830 -6.686 1.00 93.12 336 CYS A CA 1
ATOM 2603 C C . CYS A 1 336 ? 13.095 9.813 -7.763 1.00 93.12 336 CYS A C 1
ATOM 2605 O O . CYS A 1 336 ? 14.257 9.735 -8.159 1.00 93.12 336 CYS A O 1
ATOM 2607 N N . VAL A 1 337 ? 12.133 9.040 -8.266 1.00 89.19 337 VAL A N 1
ATOM 2608 C CA . VAL A 1 337 ? 12.391 8.106 -9.361 1.00 89.19 337 VAL A CA 1
ATOM 2609 C C . VAL A 1 337 ? 12.228 8.852 -10.675 1.00 89.19 337 VAL A C 1
ATOM 2611 O O . VAL A 1 337 ? 11.120 9.218 -11.062 1.00 89.19 337 VAL A O 1
ATOM 2614 N N . THR A 1 338 ? 13.339 9.067 -11.373 1.00 76.56 338 THR A N 1
ATOM 2615 C CA . THR A 1 338 ? 13.315 9.710 -12.684 1.00 76.56 338 THR A CA 1
ATOM 2616 C C . THR A 1 338 ? 12.778 8.767 -13.756 1.00 76.56 338 THR A C 1
ATOM 2618 O O . THR A 1 338 ? 13.067 7.567 -13.778 1.00 76.56 338 THR A O 1
ATOM 2621 N N . SER A 1 339 ? 12.004 9.355 -14.665 1.00 67.31 339 SER A N 1
ATOM 2622 C CA . SER A 1 339 ? 11.622 8.794 -15.957 1.00 67.31 339 SER A CA 1
ATOM 2623 C C . SER A 1 339 ? 12.784 8.100 -16.661 1.00 67.31 339 SER A C 1
ATOM 2625 O O . SER A 1 339 ? 13.875 8.670 -16.761 1.00 67.31 339 SER A O 1
ATOM 2627 N N . SER A 1 340 ? 12.549 6.908 -17.209 1.00 58.16 340 SER A N 1
ATOM 2628 C CA . SER A 1 340 ? 13.454 6.342 -18.210 1.00 58.16 340 SER A CA 1
ATOM 2629 C C . SER A 1 340 ? 13.471 7.218 -19.469 1.00 58.16 340 SER A C 1
ATOM 2631 O O . SER A 1 340 ? 12.537 7.980 -19.741 1.00 58.16 340 SER A O 1
ATOM 2633 N N . GLN A 1 341 ? 14.551 7.121 -20.250 1.00 47.22 341 GLN A N 1
ATOM 2634 C CA . GLN A 1 341 ? 14.542 7.648 -21.616 1.00 47.22 341 GLN A CA 1
ATOM 2635 C C . GLN A 1 341 ? 13.377 6.975 -22.373 1.00 47.22 341 GLN A C 1
ATOM 2637 O O . GLN A 1 341 ? 13.077 5.816 -22.106 1.00 47.22 341 GLN A O 1
ATOM 2642 N N . GLY A 1 342 ? 12.632 7.743 -23.178 1.00 55.19 342 GLY A N 1
ATOM 2643 C CA . GLY A 1 342 ? 11.431 7.255 -23.881 1.00 55.19 342 GLY A CA 1
ATOM 2644 C C . GLY A 1 342 ? 10.131 8.030 -23.613 1.00 55.19 342 GLY A C 1
ATOM 2645 O O . GLY A 1 342 ? 9.203 7.917 -24.402 1.00 55.19 342 GLY A O 1
ATOM 2646 N N . GLY A 1 343 ? 10.073 8.890 -22.585 1.00 53.59 343 GLY A N 1
ATOM 2647 C CA . GLY A 1 343 ? 8.923 9.789 -22.344 1.00 53.59 343 GLY A CA 1
ATOM 2648 C C . GLY A 1 343 ? 7.929 9.339 -21.265 1.00 53.59 343 GLY A C 1
ATOM 2649 O O . GLY A 1 343 ? 6.941 10.027 -21.039 1.00 53.59 343 GLY A O 1
ATOM 2650 N N . GLN A 1 344 ? 8.215 8.243 -20.563 1.00 62.53 344 GLN A N 1
ATOM 2651 C CA . GLN A 1 344 ? 7.383 7.715 -19.476 1.00 62.53 344 GLN A CA 1
ATOM 2652 C C . GLN A 1 344 ? 7.646 8.489 -18.176 1.00 62.53 344 GLN A C 1
ATOM 2654 O O . GLN A 1 344 ? 8.802 8.666 -17.779 1.00 62.53 344 GLN A O 1
ATOM 2659 N N . HIS A 1 345 ? 6.607 9.001 -17.515 1.00 76.31 345 HIS A N 1
ATOM 2660 C CA . HIS A 1 345 ? 6.739 9.935 -16.395 1.00 76.31 345 HIS A CA 1
ATOM 2661 C C . HIS A 1 345 ? 6.073 9.426 -15.120 1.00 76.31 345 HIS A C 1
ATOM 2663 O O . HIS A 1 345 ? 4.892 9.677 -14.893 1.00 76.31 345 HIS A O 1
ATOM 2669 N N . TYR A 1 346 ? 6.887 8.888 -14.205 1.00 89.38 346 TYR A N 1
ATOM 2670 C CA . TYR A 1 346 ? 6.446 8.668 -12.832 1.00 89.38 346 TYR A CA 1
ATOM 2671 C C . TYR A 1 346 ? 5.993 9.981 -12.205 1.00 89.38 346 TYR A C 1
ATOM 2673 O O . TYR A 1 346 ? 6.716 10.981 -12.226 1.00 89.38 346 TYR A O 1
ATOM 2681 N N . TYR A 1 347 ? 4.802 9.976 -11.618 1.00 92.75 347 TYR A N 1
ATOM 2682 C CA . TYR A 1 347 ? 4.214 11.172 -11.034 1.00 92.75 347 TYR A CA 1
ATOM 2683 C C . TYR A 1 347 ? 4.720 11.417 -9.616 1.00 92.75 347 TYR A C 1
ATOM 2685 O O . TYR A 1 347 ? 4.905 10.492 -8.830 1.00 92.75 347 TYR A O 1
ATOM 2693 N N . MET A 1 348 ? 4.877 12.682 -9.234 1.00 93.25 348 MET A N 1
ATOM 2694 C CA . MET A 1 348 ? 5.290 13.043 -7.868 1.00 93.25 348 MET A CA 1
ATOM 2695 C C . MET A 1 348 ? 4.288 12.628 -6.781 1.00 93.25 348 MET A C 1
ATOM 2697 O O . MET A 1 348 ? 4.675 12.473 -5.625 1.00 93.25 348 MET A O 1
ATOM 2701 N N . THR A 1 349 ? 3.016 12.435 -7.150 1.00 95.06 349 THR A N 1
ATOM 2702 C CA . THR A 1 349 ? 1.963 11.898 -6.274 1.00 95.06 349 THR A CA 1
ATOM 2703 C C . THR A 1 349 ? 1.825 10.381 -6.346 1.00 95.06 349 THR A C 1
ATOM 2705 O O . THR A 1 349 ? 0.933 9.834 -5.702 1.00 95.06 349 THR A O 1
ATOM 2708 N N . ASP A 1 350 ? 2.667 9.695 -7.123 1.00 95.44 350 ASP A N 1
ATOM 2709 C CA . ASP A 1 350 ? 2.732 8.240 -7.126 1.00 95.44 350 ASP A CA 1
ATOM 2710 C C . ASP A 1 350 ? 3.410 7.750 -5.833 1.00 95.44 350 ASP A C 1
ATOM 2712 O O . ASP A 1 350 ? 4.614 7.961 -5.645 1.00 95.44 350 ASP A O 1
ATOM 2716 N N . PRO A 1 351 ? 2.679 7.061 -4.940 1.00 95.62 351 PRO A N 1
ATOM 2717 C CA . PRO A 1 351 ? 3.208 6.633 -3.647 1.00 95.62 351 PRO A CA 1
ATOM 2718 C C . PRO A 1 351 ? 4.306 5.569 -3.751 1.00 95.62 351 PRO A C 1
ATOM 2720 O O . PRO A 1 351 ? 5.012 5.316 -2.777 1.00 95.62 351 PRO A O 1
ATOM 2723 N N . THR A 1 352 ? 4.447 4.925 -4.910 1.00 95.88 352 THR A N 1
ATOM 2724 C CA . THR A 1 352 ? 5.492 3.933 -5.171 1.00 95.88 352 THR A CA 1
ATOM 2725 C C . THR A 1 352 ? 6.752 4.530 -5.781 1.00 95.88 352 THR A C 1
ATOM 2727 O O . THR A 1 352 ? 7.807 3.907 -5.701 1.00 95.88 352 THR A O 1
ATOM 2730 N N . HIS A 1 353 ? 6.684 5.755 -6.302 1.00 95.44 353 HIS A N 1
ATOM 2731 C CA . HIS A 1 353 ? 7.791 6.419 -6.996 1.00 95.44 353 HIS A CA 1
ATOM 2732 C C . HIS A 1 353 ? 8.200 7.756 -6.357 1.00 95.44 353 HIS A C 1
ATOM 2734 O O . HIS A 1 353 ? 9.021 8.490 -6.915 1.00 95.44 353 HIS A O 1
ATOM 2740 N N . SER A 1 354 ? 7.650 8.077 -5.183 1.00 94.81 354 SER A N 1
ATOM 2741 C CA . SER A 1 354 ? 7.899 9.313 -4.441 1.00 94.81 354 SER A CA 1
ATOM 2742 C C . SER A 1 354 ? 8.077 9.033 -2.953 1.00 94.81 354 SER A C 1
ATOM 2744 O O . SER A 1 354 ? 7.242 8.392 -2.318 1.00 94.81 354 SER A O 1
ATOM 2746 N N . ILE A 1 355 ? 9.148 9.574 -2.369 1.00 96.31 355 ILE A N 1
ATOM 2747 C CA . ILE A 1 355 ? 9.368 9.553 -0.914 1.00 96.31 355 ILE A CA 1
ATOM 2748 C C . ILE A 1 355 ? 8.662 10.708 -0.196 1.00 96.31 355 ILE A C 1
ATOM 2750 O O . ILE A 1 355 ? 8.661 10.770 1.031 1.00 96.31 355 ILE A O 1
ATOM 2754 N N . ARG A 1 356 ? 8.077 11.659 -0.934 1.00 95.50 356 ARG A N 1
ATOM 2755 C CA . ARG A 1 356 ? 7.400 12.825 -0.343 1.00 95.50 356 ARG A CA 1
ATOM 2756 C C . ARG A 1 356 ? 5.999 12.481 0.149 1.00 95.50 356 ARG A C 1
ATOM 2758 O O . ARG A 1 356 ? 5.516 13.102 1.094 1.00 95.50 356 ARG A O 1
ATOM 2765 N N . GLU A 1 357 ? 5.405 11.443 -0.428 1.00 95.62 357 GLU A N 1
ATOM 2766 C CA . GLU A 1 357 ? 4.086 10.953 -0.063 1.00 95.62 357 GLU A CA 1
ATOM 2767 C C . GLU A 1 357 ? 4.073 10.300 1.339 1.00 95.62 357 GLU A C 1
ATOM 2769 O O . GLU A 1 357 ? 4.956 9.492 1.650 1.00 95.62 357 GLU A O 1
ATOM 2774 N N . PRO A 1 358 ? 3.043 10.557 2.178 1.00 96.00 358 PRO A N 1
ATOM 2775 C CA . PRO A 1 358 ? 2.904 9.952 3.514 1.00 96.00 358 PRO A CA 1
ATOM 2776 C C . PRO A 1 358 ? 2.912 8.416 3.524 1.00 96.00 358 PRO A C 1
ATOM 2778 O O . PRO A 1 358 ? 3.143 7.788 4.558 1.00 96.00 358 PRO A O 1
ATOM 2781 N N . PHE A 1 359 ? 2.638 7.793 2.378 1.00 97.88 359 PHE A N 1
ATOM 2782 C CA . PHE A 1 359 ? 2.708 6.347 2.208 1.00 97.88 359 PHE A CA 1
ATOM 2783 C C . PHE A 1 359 ? 4.107 5.790 2.485 1.00 97.88 359 PHE A C 1
ATOM 2785 O O . PHE A 1 359 ? 4.225 4.733 3.105 1.00 97.88 359 PHE A O 1
ATOM 2792 N N . PHE A 1 360 ? 5.161 6.498 2.064 1.00 98.00 360 PHE A N 1
ATOM 2793 C CA . PHE A 1 360 ? 6.535 6.075 2.314 1.00 98.00 360 PHE A CA 1
ATOM 2794 C C . PHE A 1 360 ? 6.837 6.098 3.818 1.00 98.00 360 PHE A C 1
ATOM 2796 O O . PHE A 1 360 ? 7.260 5.086 4.371 1.00 98.00 360 PHE A O 1
ATOM 2803 N N . ASP A 1 361 ? 6.495 7.196 4.500 1.00 98.31 361 ASP A N 1
ATOM 2804 C CA . ASP A 1 361 ? 6.661 7.339 5.954 1.00 98.31 361 ASP A CA 1
ATOM 2805 C C . ASP A 1 361 ? 5.911 6.264 6.746 1.00 98.31 361 ASP A C 1
ATOM 2807 O O . ASP A 1 361 ? 6.470 5.661 7.663 1.00 98.31 361 ASP A O 1
ATOM 2811 N N . ALA A 1 362 ? 4.659 5.983 6.365 1.00 98.69 362 ALA A N 1
ATOM 2812 C CA . ALA A 1 362 ? 3.868 4.934 6.998 1.00 98.69 362 ALA A CA 1
ATOM 2813 C C . ALA A 1 362 ? 4.539 3.564 6.849 1.00 98.69 362 ALA A C 1
ATOM 2815 O O . ALA A 1 362 ? 4.638 2.827 7.826 1.00 98.69 362 ALA A O 1
ATOM 2816 N N . ASN A 1 363 ? 5.041 3.227 5.656 1.00 98.62 363 ASN A N 1
ATOM 2817 C CA . ASN A 1 363 ? 5.747 1.964 5.447 1.00 98.62 363 ASN A CA 1
ATOM 2818 C C . ASN A 1 363 ? 7.037 1.884 6.273 1.00 98.62 363 ASN A C 1
ATOM 2820 O O . ASN A 1 363 ? 7.281 0.844 6.880 1.00 98.62 363 ASN A O 1
ATOM 2824 N N . LEU A 1 364 ? 7.822 2.964 6.370 1.00 98.50 364 LEU A N 1
ATOM 2825 C CA . LEU A 1 364 ? 9.005 2.990 7.239 1.00 98.50 364 LEU A CA 1
ATOM 2826 C C . LEU A 1 364 ? 8.636 2.735 8.706 1.00 98.50 364 LEU A C 1
ATOM 2828 O O . LEU A 1 364 ? 9.281 1.919 9.363 1.00 98.50 364 LEU A O 1
ATOM 2832 N N . ALA A 1 365 ? 7.574 3.372 9.205 1.00 98.69 365 ALA A N 1
ATOM 2833 C CA . ALA A 1 365 ? 7.083 3.158 10.565 1.00 98.69 365 ALA A CA 1
ATOM 2834 C C . ALA A 1 365 ? 6.602 1.712 10.789 1.00 98.69 365 ALA A C 1
ATOM 2836 O O . ALA A 1 365 ? 6.931 1.100 11.803 1.00 98.69 365 ALA A O 1
ATOM 2837 N N . ILE A 1 366 ? 5.879 1.129 9.825 1.00 98.75 366 ILE A N 1
ATOM 2838 C CA . ILE A 1 366 ? 5.410 -0.265 9.891 1.00 98.75 366 ILE A CA 1
ATOM 2839 C C . ILE A 1 366 ? 6.593 -1.240 9.903 1.00 98.75 366 ILE A C 1
ATOM 2841 O O . ILE A 1 366 ? 6.607 -2.173 10.706 1.00 98.75 366 ILE A O 1
ATOM 2845 N N . ILE A 1 367 ? 7.590 -1.029 9.041 1.00 98.06 367 ILE A N 1
ATOM 2846 C CA . ILE A 1 367 ? 8.787 -1.876 8.957 1.00 98.06 367 ILE A CA 1
ATOM 2847 C C . ILE A 1 367 ? 9.621 -1.755 10.235 1.00 98.06 367 ILE A C 1
ATOM 2849 O O . ILE A 1 367 ? 10.021 -2.774 10.795 1.00 98.06 367 ILE A O 1
ATOM 2853 N N . GLY A 1 368 ? 9.836 -0.532 10.729 1.00 97.94 368 GLY A N 1
ATOM 2854 C CA . GLY A 1 368 ? 10.527 -0.275 11.992 1.00 97.94 368 GLY A CA 1
ATOM 2855 C C . GLY A 1 368 ? 9.847 -0.982 13.162 1.00 97.94 368 GLY A C 1
ATOM 2856 O O . GLY A 1 368 ? 10.483 -1.773 13.858 1.00 97.94 368 GLY A O 1
ATOM 2857 N N . TRP A 1 369 ? 8.530 -0.807 13.301 1.00 97.88 369 TRP A N 1
ATOM 2858 C CA . TRP A 1 369 ? 7.742 -1.495 14.321 1.00 97.88 369 TRP A CA 1
ATOM 2859 C C . TRP A 1 369 ? 7.853 -3.020 14.200 1.00 97.88 369 TRP A C 1
ATOM 2861 O O . TRP A 1 369 ? 8.070 -3.702 15.200 1.00 97.88 369 TRP A O 1
ATOM 2871 N N . GLN A 1 370 ? 7.748 -3.574 12.988 1.00 96.69 370 GLN A N 1
ATOM 2872 C CA . GLN A 1 370 ? 7.856 -5.019 12.766 1.00 96.69 370 GLN A CA 1
ATOM 2873 C C . GLN A 1 370 ? 9.243 -5.546 13.165 1.00 96.69 370 GLN A C 1
ATOM 2875 O O . GLN A 1 370 ? 9.343 -6.599 13.796 1.00 96.69 370 GLN A O 1
ATOM 2880 N N . ASN A 1 371 ? 10.308 -4.803 12.855 1.00 95.94 371 ASN A N 1
ATOM 2881 C CA . ASN A 1 371 ? 11.676 -5.143 13.243 1.00 95.94 371 ASN A CA 1
ATOM 2882 C C . ASN A 1 371 ? 11.863 -5.152 14.766 1.00 95.94 371 ASN A C 1
ATOM 2884 O O . ASN A 1 371 ? 12.462 -6.083 15.302 1.00 95.94 371 ASN A O 1
ATOM 2888 N N . GLU A 1 372 ? 11.289 -4.176 15.468 1.00 96.88 372 GLU A N 1
ATOM 2889 C CA . GLU A 1 372 ? 11.312 -4.097 16.934 1.00 96.88 372 GLU A CA 1
ATOM 2890 C C . GLU A 1 372 ? 10.448 -5.177 17.611 1.00 96.88 372 GLU A C 1
ATOM 2892 O O . GLU A 1 372 ? 10.709 -5.558 18.751 1.00 96.88 372 GLU A O 1
ATOM 2897 N N . ASN A 1 373 ? 9.450 -5.718 16.904 1.00 94.69 373 ASN A N 1
ATOM 2898 C CA . ASN A 1 373 ? 8.477 -6.682 17.426 1.00 94.69 373 ASN A CA 1
ATOM 2899 C C . ASN A 1 373 ? 8.676 -8.100 16.860 1.00 94.69 373 ASN A C 1
ATOM 2901 O O . ASN A 1 373 ? 7.718 -8.801 16.530 1.00 94.69 373 ASN A O 1
ATOM 2905 N N . GLY A 1 374 ? 9.933 -8.547 16.784 1.00 90.44 374 GLY A N 1
ATOM 2906 C CA . GLY A 1 374 ? 10.286 -9.925 16.415 1.00 90.44 374 GLY A CA 1
ATOM 2907 C C . GLY A 1 374 ? 10.733 -10.118 14.964 1.00 90.44 374 GLY A C 1
ATOM 2908 O O . GLY A 1 374 ? 10.941 -11.257 14.542 1.00 90.44 374 GLY A O 1
ATOM 2909 N N . GLY A 1 375 ? 10.928 -9.031 14.213 1.00 92.69 375 GLY A N 1
ATOM 2910 C CA . GLY A 1 375 ? 11.437 -9.077 12.845 1.00 92.69 375 GLY A CA 1
ATOM 2911 C C . GLY A 1 375 ? 10.411 -9.576 11.834 1.00 92.69 375 GLY A C 1
ATOM 2912 O O . GLY A 1 375 ? 9.224 -9.707 12.125 1.00 92.69 375 GLY A O 1
ATOM 2913 N N . CYS A 1 376 ? 10.882 -9.880 10.624 1.00 91.62 376 CYS A N 1
ATOM 2914 C CA . CYS A 1 376 ? 10.063 -10.461 9.563 1.00 91.62 376 CYS A CA 1
ATOM 2915 C C . CYS A 1 376 ? 10.491 -11.909 9.274 1.00 91.62 376 CYS A C 1
ATOM 2917 O O . CYS A 1 376 ? 11.197 -12.168 8.295 1.00 91.62 376 CYS A O 1
ATOM 2919 N N . PRO A 1 377 ? 10.119 -12.880 10.132 1.00 88.88 377 PRO A N 1
ATOM 2920 C CA . PRO A 1 377 ? 10.455 -14.277 9.904 1.00 88.88 377 PRO A CA 1
ATOM 2921 C C . PRO A 1 377 ? 9.824 -14.760 8.601 1.00 88.88 377 PRO A C 1
ATOM 2923 O O . PRO A 1 377 ? 8.616 -14.629 8.388 1.00 88.88 377 PRO A O 1
ATOM 2926 N N . ALA A 1 378 ? 10.643 -15.378 7.748 1.00 85.00 378 ALA A N 1
ATOM 2927 C CA . ALA A 1 378 ? 10.227 -15.768 6.409 1.00 85.00 378 ALA A CA 1
ATOM 2928 C C . ALA A 1 378 ? 8.978 -16.656 6.401 1.00 85.00 378 ALA A C 1
ATOM 2930 O O . ALA A 1 378 ? 8.272 -16.631 5.412 1.00 85.00 378 ALA A O 1
ATOM 2931 N N . THR A 1 379 ? 8.674 -17.422 7.454 1.00 85.88 379 THR A N 1
ATOM 2932 C CA . THR A 1 379 ? 7.534 -18.355 7.513 1.00 85.88 379 THR A CA 1
ATOM 2933 C C . THR A 1 379 ? 6.184 -17.707 7.838 1.00 85.88 379 THR A C 1
ATOM 2935 O O . THR A 1 379 ? 5.153 -18.281 7.485 1.00 85.88 379 THR A O 1
ATOM 2938 N N . SER A 1 380 ? 6.159 -16.539 8.486 1.00 86.25 380 SER A N 1
ATOM 2939 C CA . SER A 1 380 ? 4.923 -15.916 8.997 1.00 86.25 380 SER A CA 1
ATOM 2940 C C . SER A 1 380 ? 4.823 -14.406 8.768 1.00 86.25 380 SER A C 1
ATOM 2942 O O . SER A 1 380 ? 3.841 -13.798 9.198 1.00 86.25 380 SER A O 1
ATOM 2944 N N . CYS A 1 381 ? 5.794 -13.812 8.072 1.00 93.06 381 CYS A N 1
ATOM 2945 C CA . CYS A 1 381 ? 5.809 -12.400 7.718 1.00 93.06 381 CYS A CA 1
ATOM 2946 C C . CYS A 1 381 ? 5.996 -12.183 6.211 1.00 93.06 381 CYS A C 1
ATOM 2948 O O . CYS A 1 381 ? 6.698 -12.939 5.534 1.00 93.06 381 CYS A O 1
ATOM 2950 N N . ALA A 1 382 ? 5.339 -11.144 5.698 1.00 95.69 382 ALA A N 1
ATOM 2951 C CA . ALA A 1 382 ? 5.530 -10.611 4.357 1.00 95.69 382 ALA A CA 1
ATOM 2952 C C . ALA A 1 382 ? 4.980 -9.180 4.277 1.00 95.69 382 ALA A C 1
ATOM 2954 O O . ALA A 1 382 ? 3.982 -8.858 4.923 1.00 95.69 382 ALA A O 1
ATOM 2955 N N . PHE A 1 383 ? 5.586 -8.361 3.424 1.00 97.69 383 PHE A N 1
ATOM 2956 C CA . PHE A 1 383 ? 5.037 -7.079 2.994 1.00 97.69 383 PHE A CA 1
ATOM 2957 C C . PHE A 1 383 ? 4.517 -7.259 1.570 1.00 97.69 383 PHE A C 1
ATOM 2959 O O . PHE A 1 383 ? 5.278 -7.639 0.681 1.00 97.69 383 PHE A O 1
ATOM 2966 N N . ILE A 1 384 ? 3.218 -7.061 1.366 1.00 97.81 384 ILE A N 1
ATOM 2967 C CA . ILE A 1 384 ? 2.548 -7.318 0.091 1.00 97.81 384 ILE A CA 1
ATOM 2968 C C . ILE A 1 384 ? 1.880 -6.028 -0.370 1.00 97.81 384 ILE A C 1
ATOM 2970 O O . ILE A 1 384 ? 0.991 -5.508 0.303 1.00 97.81 384 ILE A O 1
ATOM 2974 N N . GLN A 1 385 ? 2.296 -5.526 -1.529 1.00 97.62 385 GLN A N 1
ATOM 2975 C CA . GLN A 1 385 ? 1.655 -4.386 -2.180 1.00 97.62 385 GLN A CA 1
ATOM 2976 C C . GLN A 1 385 ? 0.811 -4.887 -3.350 1.00 97.62 385 GLN A C 1
ATOM 2978 O O . GLN A 1 385 ? 1.302 -5.622 -4.207 1.00 97.62 385 GLN A O 1
ATOM 2983 N N . MET A 1 386 ? -0.463 -4.513 -3.365 1.00 96.75 386 MET A N 1
ATOM 2984 C CA . MET A 1 386 ? -1.417 -4.898 -4.395 1.00 96.75 386 MET A CA 1
ATOM 2985 C C . MET A 1 386 ? -1.406 -3.857 -5.508 1.00 96.75 386 MET A C 1
ATOM 2987 O O . MET A 1 386 ? -1.782 -2.704 -5.292 1.00 96.75 386 MET A O 1
ATOM 2991 N N . HIS A 1 387 ? -1.001 -4.293 -6.697 1.00 95.31 387 HIS A N 1
ATOM 2992 C CA . HIS A 1 387 ? -0.974 -3.481 -7.905 1.00 95.31 387 HIS A CA 1
ATOM 2993 C C . HIS A 1 387 ? -1.904 -4.034 -8.974 1.00 95.31 387 HIS A C 1
ATOM 2995 O O . HIS A 1 387 ? -2.071 -5.244 -9.131 1.00 95.31 387 HIS A O 1
ATOM 3001 N N . GLY A 1 388 ? -2.504 -3.110 -9.709 1.00 91.44 388 GLY A N 1
ATOM 3002 C CA . GLY A 1 388 ? -3.382 -3.392 -10.829 1.00 91.44 388 GLY A CA 1
ATOM 3003 C C . GLY A 1 388 ? -2.543 -3.599 -12.075 1.00 91.44 388 GLY A C 1
ATOM 3004 O O . GLY A 1 388 ? -1.613 -2.845 -12.350 1.00 91.44 388 GLY A O 1
ATOM 3005 N N . LYS A 1 389 ? -2.879 -4.630 -12.843 1.00 88.44 389 LYS A N 1
ATOM 3006 C CA . LYS A 1 389 ? -2.230 -4.923 -14.117 1.00 88.44 389 LYS A CA 1
ATOM 3007 C C . LYS A 1 389 ? -3.252 -4.786 -15.231 1.00 88.44 389 LYS A C 1
ATOM 3009 O O . LYS A 1 389 ? -4.238 -5.523 -15.250 1.00 88.44 389 LYS A O 1
ATOM 3014 N N . ALA A 1 390 ? -3.018 -3.875 -16.174 1.00 83.62 390 ALA A N 1
ATOM 3015 C CA . ALA A 1 390 ? -3.881 -3.783 -17.342 1.00 83.62 390 ALA A CA 1
ATOM 3016 C C . ALA A 1 390 ? -3.837 -5.063 -18.173 1.00 83.62 390 ALA A C 1
ATOM 3018 O O . ALA A 1 390 ? -2.847 -5.794 -18.207 1.00 83.62 390 ALA A O 1
ATOM 3019 N N . ARG A 1 391 ? -4.926 -5.314 -18.900 1.00 83.56 391 ARG A N 1
ATOM 3020 C CA . ARG A 1 391 ? -5.060 -6.494 -19.760 1.00 83.56 391 ARG A CA 1
ATOM 3021 C C . ARG A 1 391 ? -3.982 -6.564 -20.847 1.00 83.56 391 ARG A C 1
ATOM 3023 O O . ARG A 1 391 ? -3.636 -7.655 -21.284 1.00 83.56 391 ARG A O 1
ATOM 3030 N N . THR A 1 392 ? -3.481 -5.415 -21.292 1.00 85.12 392 THR A N 1
ATOM 3031 C CA . THR A 1 392 ? -2.418 -5.291 -22.299 1.00 85.12 392 THR A CA 1
ATOM 3032 C C . THR A 1 392 ? -1.022 -5.508 -21.718 1.00 85.12 392 THR A C 1
ATOM 3034 O O . THR A 1 392 ? -0.123 -5.913 -22.451 1.00 85.12 392 THR A O 1
ATOM 3037 N N . THR A 1 393 ? -0.836 -5.300 -20.414 1.00 85.25 393 THR A N 1
ATOM 3038 C CA . THR A 1 393 ? 0.455 -5.434 -19.734 1.00 85.25 393 THR A CA 1
ATOM 3039 C C . THR A 1 393 ? 0.641 -6.849 -19.208 1.00 85.25 393 THR A C 1
ATOM 3041 O O . THR A 1 393 ? -0.170 -7.343 -18.422 1.00 85.25 393 THR A O 1
ATOM 3044 N N . CYS A 1 394 ? 1.707 -7.521 -19.654 1.00 89.38 394 CYS A N 1
ATOM 3045 C CA . CYS A 1 394 ? 1.963 -8.939 -19.376 1.00 89.38 394 CYS A CA 1
ATOM 3046 C C . CYS A 1 394 ? 0.692 -9.777 -19.585 1.00 89.38 394 CYS A C 1
ATOM 3048 O O . CYS A 1 394 ? 0.152 -10.382 -18.656 1.00 89.38 394 CYS A O 1
ATOM 3050 N N . ALA A 1 395 ? 0.133 -9.689 -20.795 1.00 90.69 395 ALA A N 1
ATOM 3051 C CA . ALA A 1 395 ? -1.199 -10.198 -21.123 1.00 90.69 395 ALA A CA 1
ATOM 3052 C C . ALA A 1 395 ? -1.338 -11.723 -20.964 1.00 90.69 395 ALA A C 1
ATOM 3054 O O . ALA A 1 395 ? -2.454 -12.220 -20.818 1.00 90.69 395 ALA A O 1
ATOM 3055 N N . SER A 1 396 ? -0.219 -12.453 -20.984 1.00 90.31 396 SER A N 1
ATOM 3056 C CA . SER A 1 396 ? -0.160 -13.892 -20.721 1.00 90.31 396 SER A CA 1
ATOM 3057 C C . SER A 1 396 ? -0.422 -14.245 -19.259 1.00 90.31 396 SER A C 1
ATOM 3059 O O . SER A 1 396 ? -0.838 -15.368 -18.988 1.00 90.31 396 SER A O 1
ATOM 3061 N N . GLU A 1 397 ? -0.207 -13.315 -18.328 1.00 91.56 397 GLU A N 1
ATOM 3062 C CA . GLU A 1 397 ? -0.214 -13.569 -16.888 1.00 91.56 397 GLU A CA 1
ATOM 3063 C C . GLU A 1 397 ? -1.532 -13.130 -16.242 1.00 91.56 397 GLU A C 1
ATOM 3065 O O . GLU A 1 397 ? -1.985 -11.994 -16.430 1.00 91.56 397 GLU A O 1
ATOM 3070 N N . GLN A 1 398 ? -2.129 -13.996 -15.418 1.00 94.00 398 GLN A N 1
ATOM 3071 C CA . GLN A 1 398 ? -3.214 -13.600 -14.514 1.00 94.00 398 GLN A CA 1
ATOM 3072 C C . GLN A 1 398 ? -2.652 -12.955 -13.246 1.00 94.00 398 GLN A C 1
ATOM 3074 O O . GLN A 1 398 ? -3.215 -11.975 -12.762 1.00 94.00 398 GLN A O 1
ATOM 3079 N N . VAL A 1 399 ? -1.530 -13.467 -12.731 1.00 94.94 399 VAL A N 1
ATOM 3080 C CA . VAL A 1 399 ? -0.839 -12.911 -11.561 1.00 94.94 399 VAL A CA 1
ATOM 3081 C C . VAL A 1 399 ? 0.661 -12.886 -11.825 1.00 94.94 399 VAL A C 1
ATOM 3083 O O . VAL A 1 399 ? 1.257 -13.916 -12.122 1.00 94.94 399 VAL A O 1
ATOM 3086 N N . PHE A 1 400 ? 1.276 -11.719 -11.656 1.00 95.81 400 PHE A N 1
ATOM 3087 C CA . PHE A 1 400 ? 2.726 -11.566 -11.682 1.00 95.81 400 PHE A CA 1
ATOM 3088 C C . PHE A 1 400 ? 3.211 -11.178 -10.287 1.00 95.81 400 PHE A C 1
ATOM 3090 O O . PHE A 1 400 ? 2.713 -10.212 -9.709 1.00 95.81 400 PHE A O 1
ATOM 3097 N N . LEU A 1 401 ? 4.150 -11.938 -9.725 1.00 96.81 401 LEU A N 1
ATOM 3098 C CA . LEU A 1 401 ? 4.657 -11.709 -8.373 1.00 96.81 401 LEU A CA 1
ATOM 3099 C C . LEU A 1 401 ? 6.125 -11.292 -8.431 1.00 96.81 401 LEU A C 1
ATOM 3101 O O . LEU A 1 401 ? 6.986 -12.101 -8.771 1.00 96.81 401 LEU A O 1
ATOM 3105 N N . SER A 1 402 ? 6.422 -10.059 -8.027 1.00 96.12 402 SER A N 1
ATOM 3106 C CA . SER A 1 402 ? 7.792 -9.553 -7.939 1.00 96.12 402 SER A CA 1
ATOM 3107 C C . SER A 1 402 ? 8.151 -9.129 -6.518 1.00 96.12 402 SER A C 1
ATOM 3109 O O . SER A 1 402 ? 7.325 -8.595 -5.785 1.00 96.12 402 SER A O 1
ATOM 3111 N N . ALA A 1 403 ? 9.414 -9.339 -6.153 1.00 95.50 403 ALA A N 1
ATOM 3112 C CA . ALA A 1 403 ? 10.040 -8.825 -4.941 1.00 95.50 403 ALA A CA 1
ATOM 3113 C C . ALA A 1 403 ? 10.766 -7.480 -5.161 1.00 95.50 403 ALA A C 1
ATOM 3115 O O . ALA A 1 403 ? 11.476 -7.033 -4.269 1.00 95.50 403 ALA A O 1
ATOM 3116 N N . GLY A 1 404 ? 10.633 -6.839 -6.330 1.00 95.12 404 GLY A N 1
ATOM 3117 C CA . GLY A 1 404 ? 11.292 -5.552 -6.611 1.00 95.12 404 GLY A CA 1
ATOM 3118 C C . GLY A 1 404 ? 12.747 -5.668 -7.078 1.00 95.12 404 GLY A C 1
ATOM 3119 O O . GLY A 1 404 ? 13.461 -4.669 -7.136 1.00 95.12 404 GLY A O 1
ATOM 3120 N N . LEU A 1 405 ? 13.206 -6.880 -7.398 1.00 93.19 405 LEU A N 1
ATOM 3121 C CA . LEU A 1 405 ? 14.575 -7.136 -7.851 1.00 93.19 405 LEU A CA 1
ATOM 3122 C C . LEU A 1 405 ? 14.703 -6.962 -9.369 1.00 93.19 405 LEU A C 1
ATOM 3124 O O . LEU A 1 405 ? 13.768 -7.252 -10.116 1.00 93.19 405 LEU A O 1
ATOM 3128 N N . GLY A 1 406 ? 15.883 -6.522 -9.824 1.00 86.69 406 GLY A N 1
ATOM 3129 C CA . GLY A 1 406 ? 16.205 -6.402 -11.253 1.00 86.69 406 GLY A CA 1
ATOM 3130 C C . GLY A 1 406 ? 16.158 -7.728 -12.028 1.00 86.69 406 GLY A C 1
ATOM 3131 O O . GLY A 1 406 ? 15.895 -8.789 -11.471 1.00 86.69 406 GLY A O 1
ATOM 3132 N N . ARG A 1 407 ? 16.476 -7.690 -13.327 1.00 88.44 407 ARG A N 1
ATOM 3133 C CA . ARG A 1 407 ? 16.541 -8.886 -14.199 1.00 88.44 407 ARG A CA 1
ATOM 3134 C C . ARG A 1 407 ? 17.957 -9.428 -14.428 1.00 88.44 407 ARG A C 1
ATOM 3136 O O . ARG A 1 407 ? 18.162 -10.313 -15.251 1.00 88.44 407 ARG A O 1
ATOM 3143 N N . GLY A 1 408 ? 18.945 -8.924 -13.688 1.00 91.00 408 GLY A N 1
ATOM 3144 C CA . GLY A 1 408 ? 20.305 -9.458 -13.735 1.00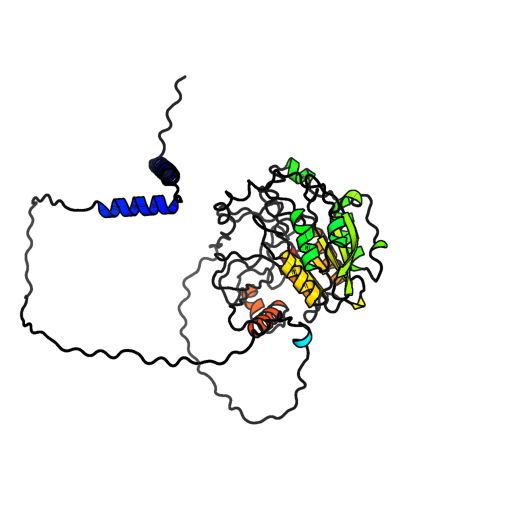 91.00 408 GLY A CA 1
ATOM 3145 C C . GLY A 1 408 ? 20.361 -10.924 -13.291 1.00 91.00 408 GLY A C 1
ATOM 3146 O O . GLY A 1 408 ? 19.517 -11.387 -12.522 1.00 91.00 408 GLY A O 1
ATOM 3147 N N . LYS A 1 409 ? 21.396 -11.652 -13.727 1.00 93.81 409 LYS A N 1
ATOM 3148 C CA . LYS A 1 409 ? 21.576 -13.089 -13.446 1.00 93.81 409 LYS A CA 1
ATOM 3149 C C . LYS A 1 409 ? 21.401 -13.448 -11.963 1.00 93.81 409 LYS A C 1
ATOM 3151 O O . LYS A 1 409 ? 20.743 -14.434 -11.650 1.00 93.81 409 LYS A O 1
ATOM 3156 N N . ALA A 1 410 ? 21.958 -12.642 -11.055 1.00 94.75 410 ALA A N 1
ATOM 3157 C CA . ALA A 1 410 ? 21.831 -12.858 -9.611 1.00 94.75 410 ALA A CA 1
ATOM 3158 C C . ALA A 1 410 ? 20.387 -12.673 -9.107 1.00 94.75 410 ALA A C 1
ATOM 3160 O O . ALA A 1 410 ? 19.909 -13.470 -8.305 1.00 94.75 410 ALA A O 1
ATOM 3161 N N . SER A 1 411 ? 19.675 -11.663 -9.608 1.00 94.25 411 SER A N 1
ATOM 3162 C CA . SER A 1 411 ? 18.282 -11.395 -9.244 1.00 94.25 411 SER A CA 1
ATOM 3163 C C . SER A 1 411 ? 17.327 -12.464 -9.767 1.00 94.25 411 SER A C 1
ATOM 3165 O O . SER A 1 411 ? 16.420 -12.873 -9.052 1.00 94.25 411 SER A O 1
ATOM 3167 N N . VAL A 1 412 ? 17.554 -12.980 -10.978 1.00 94.12 412 VAL A N 1
ATOM 3168 C CA . VAL A 1 412 ? 16.796 -14.131 -11.492 1.00 94.12 412 VAL A CA 1
ATOM 3169 C C . VAL A 1 412 ? 17.075 -15.374 -10.643 1.00 94.12 412 VAL A C 1
ATOM 3171 O O . VAL A 1 412 ? 16.134 -16.041 -10.216 1.00 94.12 412 VAL A O 1
ATOM 3174 N N . ALA A 1 413 ? 18.346 -15.640 -10.319 1.00 95.38 413 ALA A N 1
ATOM 3175 C CA . ALA A 1 413 ? 18.731 -16.769 -9.471 1.00 95.38 413 ALA A CA 1
ATOM 3176 C C . ALA A 1 413 ? 18.079 -16.719 -8.075 1.00 95.38 413 ALA A C 1
ATOM 3178 O O . ALA A 1 413 ? 17.749 -17.761 -7.513 1.00 95.38 413 ALA A O 1
ATOM 3179 N N . TRP A 1 414 ? 17.814 -15.524 -7.538 1.00 95.50 414 TRP A N 1
ATOM 3180 C CA . TRP A 1 414 ? 17.102 -15.341 -6.268 1.00 95.50 414 TRP A CA 1
ATOM 3181 C C . TRP A 1 414 ? 15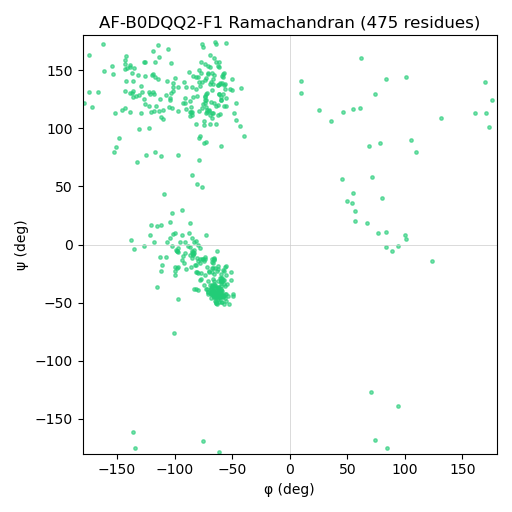.681 -15.938 -6.290 1.00 95.50 414 TRP A C 1
ATOM 3183 O O . TRP A 1 414 ? 15.191 -16.433 -5.271 1.00 95.50 414 TRP A O 1
ATOM 3193 N N . TYR A 1 415 ? 15.005 -15.956 -7.442 1.00 95.50 415 TYR A N 1
ATOM 3194 C CA . TYR A 1 415 ? 13.684 -16.584 -7.578 1.00 95.50 415 TYR A CA 1
ATOM 3195 C C . TYR A 1 415 ? 13.747 -18.102 -7.784 1.00 95.50 415 TYR A C 1
ATOM 3197 O O . TYR A 1 415 ? 12.750 -18.779 -7.532 1.00 95.50 415 TYR A O 1
ATOM 3205 N N . THR A 1 416 ? 14.899 -18.651 -8.173 1.00 94.94 416 THR A N 1
ATOM 3206 C CA . THR A 1 416 ? 15.047 -20.076 -8.517 1.00 94.94 416 THR A CA 1
ATOM 3207 C C . THR A 1 416 ? 15.908 -20.878 -7.546 1.00 94.94 416 THR A C 1
ATOM 3209 O O . THR A 1 416 ? 15.937 -22.096 -7.660 1.00 94.94 416 THR A O 1
ATOM 3212 N N . ASP A 1 417 ? 16.629 -20.237 -6.622 1.00 94.62 417 ASP A N 1
ATOM 3213 C CA . ASP A 1 417 ? 17.425 -20.948 -5.612 1.00 94.62 417 ASP A CA 1
ATOM 3214 C C . ASP A 1 417 ? 16.543 -21.775 -4.642 1.00 94.62 417 ASP A C 1
ATOM 3216 O O . ASP A 1 417 ? 15.311 -21.673 -4.642 1.00 94.62 417 ASP A O 1
ATOM 3220 N N . ASP A 1 418 ? 17.170 -22.559 -3.765 1.00 94.19 418 ASP A N 1
ATOM 3221 C CA . ASP A 1 418 ? 16.460 -23.423 -2.808 1.00 94.19 418 ASP A CA 1
ATOM 3222 C C . ASP A 1 418 ? 16.005 -22.695 -1.529 1.00 94.19 418 ASP A C 1
ATOM 3224 O O . ASP A 1 418 ? 15.444 -23.311 -0.619 1.00 94.19 418 ASP A O 1
ATOM 3228 N N . VAL A 1 419 ? 16.235 -21.382 -1.416 1.00 93.44 419 VAL A N 1
ATOM 3229 C CA . VAL A 1 419 ? 15.832 -20.624 -0.227 1.00 93.44 419 VAL A CA 1
ATOM 3230 C C . VAL A 1 419 ? 14.316 -20.436 -0.239 1.00 93.44 419 VAL A C 1
ATOM 3232 O O . VAL A 1 419 ? 13.731 -19.930 -1.207 1.00 93.44 419 VAL A O 1
ATOM 3235 N N . ASP A 1 420 ? 13.682 -20.824 0.868 1.00 90.75 420 ASP A N 1
ATOM 3236 C CA . ASP A 1 420 ? 12.243 -20.698 1.066 1.00 90.75 420 ASP A CA 1
ATOM 3237 C C . ASP A 1 420 ? 11.846 -19.238 1.332 1.00 90.75 420 ASP A C 1
ATOM 3239 O O . ASP A 1 420 ? 12.077 -18.684 2.410 1.00 90.75 420 ASP A O 1
ATOM 3243 N N . ARG A 1 421 ? 11.227 -18.605 0.331 1.00 91.56 421 ARG A N 1
ATOM 3244 C CA . ARG A 1 421 ? 10.815 -17.197 0.378 1.00 91.56 421 ARG A CA 1
ATOM 3245 C C . ARG A 1 421 ? 9.299 -17.045 0.236 1.00 91.56 421 ARG A C 1
ATOM 3247 O O . ARG A 1 421 ? 8.692 -17.794 -0.538 1.00 91.56 421 ARG A O 1
ATOM 3254 N N . PRO A 1 422 ? 8.683 -16.036 0.890 1.00 93.25 422 PRO A N 1
ATOM 3255 C CA . PRO A 1 422 ? 7.241 -15.799 0.814 1.00 93.25 422 PRO A CA 1
ATOM 3256 C C . PRO A 1 422 ? 6.671 -15.783 -0.606 1.00 93.25 422 PRO A C 1
ATOM 3258 O O . PRO A 1 422 ? 5.667 -16.444 -0.859 1.00 93.25 422 PRO A O 1
ATOM 3261 N N . VAL A 1 423 ? 7.343 -15.117 -1.550 1.00 94.81 423 VAL A N 1
ATOM 3262 C CA . VAL A 1 423 ? 6.873 -15.010 -2.941 1.00 94.81 423 VAL A CA 1
ATOM 3263 C C . VAL A 1 423 ? 6.801 -16.369 -3.656 1.00 94.81 423 VAL A C 1
ATOM 3265 O O . VAL A 1 423 ? 5.840 -16.641 -4.374 1.00 94.81 423 VAL A O 1
ATOM 3268 N N . LYS A 1 424 ? 7.758 -17.273 -3.397 1.00 95.00 424 LYS A N 1
ATOM 3269 C CA . LYS A 1 424 ? 7.789 -18.617 -3.999 1.00 95.00 424 LYS A CA 1
ATOM 3270 C C . LYS A 1 424 ? 6.686 -19.506 -3.433 1.00 95.00 424 LYS A C 1
ATOM 3272 O O . LYS A 1 424 ? 6.022 -20.238 -4.174 1.00 95.00 424 LYS A O 1
ATOM 3277 N N . ARG A 1 425 ? 6.448 -19.419 -2.119 1.00 93.88 425 ARG A N 1
ATOM 3278 C CA . ARG A 1 425 ? 5.329 -20.124 -1.478 1.00 93.88 425 ARG A CA 1
ATOM 3279 C C . ARG A 1 425 ? 3.993 -19.592 -1.969 1.00 93.88 425 ARG A C 1
ATOM 3281 O O . ARG A 1 425 ? 3.118 -20.397 -2.275 1.00 93.88 425 ARG A O 1
ATOM 3288 N N . LEU A 1 426 ? 3.853 -18.273 -2.096 1.00 94.25 426 LEU A N 1
ATOM 3289 C CA . LEU A 1 426 ? 2.644 -17.649 -2.621 1.00 94.25 426 LEU A CA 1
ATOM 3290 C C . LEU A 1 426 ? 2.350 -18.138 -4.043 1.00 94.25 426 LEU A C 1
ATOM 3292 O O . LEU A 1 426 ? 1.257 -18.648 -4.274 1.00 94.25 426 LEU A O 1
ATOM 3296 N N . LYS A 1 427 ? 3.337 -18.113 -4.953 1.00 96.25 427 LYS A N 1
ATOM 3297 C CA . LYS A 1 427 ? 3.197 -18.704 -6.296 1.00 96.25 427 LYS A CA 1
ATOM 3298 C C . LYS A 1 427 ? 2.731 -20.156 -6.230 1.00 96.25 427 LYS A C 1
ATOM 3300 O O . LYS A 1 427 ? 1.752 -20.522 -6.871 1.00 96.25 427 LYS A O 1
ATOM 3305 N N . THR A 1 428 ? 3.409 -20.980 -5.432 1.00 95.81 428 THR A N 1
ATOM 3306 C CA . THR A 1 428 ? 3.095 -22.412 -5.316 1.00 95.81 428 THR A CA 1
ATOM 3307 C C . THR A 1 428 ? 1.651 -22.641 -4.867 1.00 95.81 428 THR A C 1
ATOM 3309 O O . THR A 1 428 ? 0.962 -23.501 -5.414 1.00 95.81 428 THR A O 1
ATOM 3312 N N . GLN A 1 429 ? 1.170 -21.878 -3.883 1.00 94.94 429 GLN A N 1
ATOM 3313 C CA . GLN A 1 429 ? -0.199 -22.019 -3.384 1.00 94.94 429 GLN A CA 1
ATOM 3314 C C . GLN A 1 429 ? -1.241 -21.444 -4.345 1.00 94.94 429 GLN A C 1
ATOM 3316 O O . GLN A 1 429 ? -2.319 -22.023 -4.477 1.00 94.94 429 GLN A O 1
ATOM 3321 N N . LEU A 1 430 ? -0.924 -20.360 -5.055 1.00 96.19 430 LEU A N 1
ATOM 3322 C CA . LEU A 1 430 ? -1.802 -19.816 -6.087 1.00 96.19 430 LEU A CA 1
ATOM 3323 C C . LEU A 1 430 ? -1.970 -20.803 -7.243 1.00 96.19 430 LEU A C 1
ATOM 3325 O O . LEU A 1 430 ? -3.100 -21.056 -7.634 1.00 96.19 430 LEU A O 1
ATOM 3329 N N . ILE A 1 431 ? -0.894 -21.440 -7.717 1.00 97.06 431 ILE A N 1
ATOM 3330 C CA . ILE A 1 431 ? -0.975 -22.465 -8.774 1.00 97.06 431 ILE A CA 1
ATOM 3331 C C . ILE A 1 431 ? -1.849 -23.640 -8.326 1.00 97.06 431 ILE A C 1
ATOM 3333 O O . ILE A 1 431 ? -2.651 -24.156 -9.098 1.00 97.06 431 ILE A O 1
ATOM 3337 N N . ARG A 1 432 ? -1.736 -24.056 -7.060 1.00 97.19 432 ARG A N 1
ATOM 3338 C CA . ARG A 1 432 ? -2.586 -25.122 -6.506 1.00 97.19 432 ARG A CA 1
ATOM 3339 C C . ARG A 1 432 ? -4.055 -24.721 -6.422 1.00 97.19 432 ARG A C 1
ATOM 3341 O O . ARG A 1 432 ? -4.920 -25.553 -6.672 1.00 97.19 432 ARG A O 1
ATOM 3348 N N . SER A 1 433 ? -4.326 -23.475 -6.046 1.00 96.69 433 SER A N 1
ATOM 3349 C CA . SER A 1 433 ? -5.690 -22.963 -5.869 1.00 96.69 433 SER A CA 1
ATOM 3350 C C . SER A 1 433 ? -6.354 -22.624 -7.206 1.00 96.69 433 SER A C 1
ATOM 3352 O O . SER A 1 433 ? -7.567 -22.758 -7.346 1.00 96.69 433 SER A O 1
ATOM 3354 N N . PHE A 1 434 ? -5.555 -22.225 -8.197 1.00 97.00 434 PHE A N 1
ATOM 3355 C CA . PHE A 1 434 ? -5.987 -21.772 -9.514 1.00 97.00 434 PHE A CA 1
ATOM 3356 C C . PHE A 1 434 ? -5.156 -22.457 -10.612 1.00 97.00 434 PHE A C 1
ATOM 3358 O O . PHE A 1 434 ? -4.346 -21.811 -11.275 1.00 97.00 434 PHE A O 1
ATOM 3365 N N . PRO A 1 435 ? -5.358 -23.767 -10.853 1.00 96.25 435 PRO A N 1
ATOM 3366 C CA . PRO A 1 435 ? -4.509 -24.560 -11.753 1.00 96.25 435 PRO A CA 1
ATOM 3367 C C . PRO A 1 435 ? -4.576 -24.138 -13.228 1.00 96.25 435 PRO A C 1
ATOM 3369 O O . PRO A 1 435 ? -3.761 -24.580 -14.031 1.00 96.25 435 PRO A O 1
ATOM 3372 N N . HIS A 1 436 ? -5.547 -23.301 -13.595 1.00 96.56 436 HIS A N 1
ATOM 3373 C CA . HIS A 1 436 ? -5.711 -22.763 -14.947 1.00 96.56 436 HIS A CA 1
ATOM 3374 C C . HIS A 1 436 ? -5.217 -21.319 -15.090 1.00 96.56 436 HIS A C 1
ATOM 3376 O O . HIS A 1 436 ? -5.325 -20.750 -16.173 1.00 96.56 436 HIS A O 1
ATOM 3382 N N . TRP A 1 437 ? -4.732 -20.702 -14.010 1.00 96.50 437 TRP A N 1
ATOM 3383 C CA . TRP A 1 437 ? -4.153 -19.365 -14.060 1.00 96.50 437 TRP A CA 1
ATOM 3384 C C . TRP A 1 437 ? -2.658 -19.467 -14.330 1.00 96.50 437 TRP A C 1
ATOM 3386 O O . TRP A 1 437 ? -1.947 -20.253 -13.707 1.00 96.50 437 TRP A O 1
ATOM 3396 N N . ASN A 1 438 ? -2.182 -18.627 -15.235 1.00 95.88 438 ASN A N 1
ATOM 3397 C CA . ASN A 1 438 ? -0.777 -18.365 -15.432 1.00 95.88 438 ASN A CA 1
ATOM 3398 C C . ASN A 1 438 ? -0.286 -17.402 -14.342 1.00 95.88 438 ASN A C 1
ATOM 3400 O O . ASN A 1 438 ? -0.773 -16.271 -14.208 1.00 95.88 438 ASN A O 1
ATOM 3404 N N . ILE A 1 439 ? 0.608 -17.923 -13.504 1.00 96.94 439 ILE A N 1
ATOM 3405 C CA . ILE A 1 439 ? 1.136 -17.263 -12.314 1.00 96.94 439 ILE A CA 1
ATOM 3406 C C . ILE A 1 439 ? 2.656 -17.361 -12.375 1.00 96.94 439 ILE A C 1
ATOM 3408 O O . ILE A 1 439 ? 3.221 -18.452 -12.233 1.00 96.94 439 ILE A O 1
ATOM 3412 N N . SER A 1 440 ? 3.318 -16.223 -12.529 1.00 96.38 440 SER A N 1
ATOM 3413 C CA . SER A 1 440 ? 4.753 -16.161 -12.805 1.00 96.38 440 SER A CA 1
ATOM 3414 C C . SER A 1 440 ? 5.517 -15.268 -11.829 1.00 96.38 440 SER A C 1
ATOM 3416 O O . SER A 1 440 ? 4.976 -14.387 -11.155 1.00 96.38 440 SER A O 1
ATOM 3418 N N . LEU A 1 441 ? 6.811 -15.561 -11.732 1.00 96.44 441 LEU A N 1
ATOM 3419 C CA . LEU A 1 441 ? 7.859 -14.740 -11.139 1.00 96.44 441 LEU A CA 1
ATOM 3420 C C . LEU A 1 441 ? 8.699 -14.132 -12.274 1.00 96.44 441 LEU A C 1
ATOM 3422 O O . LEU A 1 441 ? 8.657 -14.625 -13.405 1.00 96.44 441 LEU A O 1
ATOM 3426 N N . PRO A 1 442 ? 9.576 -13.158 -11.978 1.00 95.50 442 PRO A N 1
ATOM 3427 C CA . PRO A 1 442 ? 10.541 -12.648 -12.951 1.00 95.50 442 PRO A CA 1
ATOM 3428 C C . PRO A 1 442 ? 11.457 -13.709 -13.583 1.00 95.50 442 PRO A C 1
ATOM 3430 O O . PRO A 1 442 ? 12.051 -13.443 -14.625 1.00 95.50 442 PRO A O 1
ATOM 3433 N N . SER A 1 443 ? 11.593 -14.892 -12.971 1.00 95.19 443 SER A N 1
ATOM 3434 C CA . SER A 1 443 ? 12.350 -16.020 -13.527 1.00 95.19 443 SER A CA 1
ATOM 3435 C C . SER A 1 443 ? 11.591 -16.859 -14.556 1.00 95.19 443 SER A C 1
ATOM 3437 O O . SER A 1 443 ? 12.229 -17.630 -15.265 1.00 95.19 443 SER A O 1
ATOM 3439 N N . ASP A 1 444 ? 10.260 -16.768 -14.609 1.00 94.38 444 ASP A N 1
ATOM 3440 C CA . ASP A 1 444 ? 9.436 -17.607 -15.491 1.00 94.38 444 ASP A CA 1
ATOM 3441 C C . ASP A 1 444 ? 9.005 -16.880 -16.768 1.00 94.38 444 ASP A C 1
ATOM 3443 O O . ASP A 1 444 ? 8.746 -17.531 -17.775 1.00 94.38 444 ASP A O 1
ATOM 3447 N N . ASP A 1 445 ? 8.917 -15.547 -16.719 1.00 91.12 445 ASP A N 1
ATOM 3448 C CA . ASP A 1 445 ? 8.350 -14.729 -17.792 1.00 91.12 445 ASP A CA 1
ATOM 3449 C C . ASP A 1 445 ? 9.103 -13.396 -17.985 1.00 91.12 445 ASP A C 1
ATOM 3451 O O . ASP A 1 445 ? 9.798 -12.891 -17.091 1.00 91.12 445 ASP A O 1
ATOM 3455 N N . SER A 1 446 ? 8.967 -12.799 -19.172 1.00 90.12 446 SER A N 1
ATOM 3456 C CA . SER A 1 446 ? 9.577 -11.514 -19.538 1.00 90.12 446 SER A CA 1
ATOM 3457 C C . SER A 1 446 ? 8.767 -10.281 -19.109 1.00 90.12 446 SER A C 1
ATOM 3459 O O . SER A 1 446 ? 9.186 -9.160 -19.391 1.00 90.12 446 SER A O 1
ATOM 3461 N N . CYS A 1 447 ? 7.666 -10.452 -18.368 1.00 90.44 447 CYS A N 1
ATOM 3462 C CA . CYS A 1 447 ? 6.827 -9.375 -17.843 1.00 90.44 447 CYS A CA 1
ATOM 3463 C C . CYS A 1 447 ? 7.623 -8.238 -17.183 1.00 90.44 447 CYS A C 1
ATOM 3465 O O . CYS A 1 447 ? 8.341 -8.426 -16.200 1.00 90.44 447 CYS A O 1
ATOM 3467 N N . LEU A 1 448 ? 7.456 -7.020 -17.689 1.00 87.69 448 LEU A N 1
ATOM 3468 C CA . LEU A 1 448 ? 8.256 -5.863 -17.276 1.00 87.69 448 LEU A CA 1
ATOM 3469 C C . LEU A 1 448 ? 7.900 -5.322 -15.880 1.00 87.69 448 LEU A C 1
ATOM 3471 O O . LEU A 1 448 ? 8.662 -4.549 -15.315 1.00 87.69 448 LEU A O 1
ATOM 3475 N N . LEU A 1 449 ? 6.797 -5.768 -15.267 1.00 89.19 449 LEU A N 1
ATOM 3476 C CA . LEU A 1 449 ? 6.312 -5.273 -13.971 1.00 89.19 449 LEU A CA 1
ATOM 3477 C C . LEU A 1 449 ? 7.106 -5.806 -12.765 1.00 89.19 449 LEU A C 1
ATOM 3479 O O . LEU A 1 449 ? 6.547 -6.288 -11.781 1.00 89.19 449 LEU A O 1
ATOM 3483 N N . THR A 1 450 ? 8.435 -5.723 -12.813 1.00 91.75 450 THR A N 1
ATOM 3484 C CA . THR A 1 450 ? 9.322 -6.215 -11.754 1.00 91.75 450 THR A CA 1
ATOM 3485 C C . THR A 1 450 ? 9.399 -5.286 -10.543 1.00 91.75 450 THR A C 1
ATOM 3487 O O . THR A 1 450 ? 10.039 -5.658 -9.565 1.00 91.75 450 THR A O 1
ATOM 3490 N N . ALA A 1 451 ? 8.745 -4.120 -10.563 1.00 93.81 451 ALA A N 1
ATOM 3491 C CA . ALA A 1 451 ? 8.673 -3.168 -9.446 1.00 93.81 451 ALA A CA 1
ATOM 3492 C C . ALA A 1 451 ? 10.045 -2.685 -8.918 1.00 93.81 451 ALA A C 1
ATOM 3494 O O . ALA A 1 451 ? 10.186 -2.317 -7.755 1.00 93.81 451 ALA A O 1
ATOM 3495 N N . THR A 1 452 ? 11.071 -2.651 -9.772 1.00 93.88 452 THR A N 1
ATOM 3496 C CA . THR A 1 452 ? 12.456 -2.241 -9.434 1.00 93.88 452 THR A CA 1
ATOM 3497 C C . THR A 1 452 ? 12.589 -0.762 -9.073 1.00 93.88 452 THR A C 1
ATOM 3499 O O . THR A 1 452 ? 13.604 -0.316 -8.527 1.00 93.88 452 THR A O 1
ATOM 3502 N N . LYS A 1 453 ? 11.568 0.018 -9.415 1.00 93.62 453 LYS A N 1
ATOM 3503 C CA . LYS A 1 453 ? 11.451 1.446 -9.145 1.00 93.62 453 LYS A CA 1
ATOM 3504 C C . LYS A 1 453 ? 10.637 1.763 -7.893 1.00 93.62 453 LYS A C 1
ATOM 3506 O O . LYS A 1 453 ? 10.631 2.907 -7.465 1.00 93.62 453 LYS A O 1
ATOM 3511 N N . ASN A 1 454 ? 10.021 0.763 -7.267 1.00 96.06 454 ASN A N 1
ATOM 3512 C CA . ASN A 1 454 ? 9.217 0.973 -6.075 1.00 96.06 454 ASN A CA 1
ATOM 3513 C C . ASN A 1 454 ? 10.104 1.350 -4.873 1.00 96.06 454 ASN A C 1
ATOM 3515 O O . ASN A 1 454 ? 10.912 0.538 -4.420 1.00 96.06 454 ASN A O 1
ATOM 3519 N N . VAL A 1 455 ? 9.954 2.567 -4.344 1.00 97.56 455 VAL A N 1
ATOM 3520 C CA . VAL A 1 455 ? 10.813 3.108 -3.273 1.00 97.56 455 VAL A CA 1
ATOM 3521 C C . VAL A 1 455 ? 10.668 2.353 -1.948 1.00 97.56 455 VAL A C 1
ATOM 3523 O O . VAL A 1 455 ? 11.654 2.156 -1.239 1.00 97.56 455 VAL A O 1
ATOM 3526 N N . VAL A 1 456 ? 9.466 1.853 -1.634 1.00 97.75 456 VAL A N 1
ATOM 3527 C CA . VAL A 1 456 ? 9.229 1.002 -0.454 1.00 97.75 456 VAL A CA 1
ATOM 3528 C C . VAL A 1 456 ? 9.861 -0.373 -0.667 1.00 97.75 456 VAL A C 1
ATOM 3530 O O . VAL A 1 456 ? 10.526 -0.894 0.226 1.00 97.75 456 VAL A O 1
ATOM 3533 N N . GLY A 1 457 ? 9.706 -0.943 -1.864 1.00 96.81 457 GLY A N 1
ATOM 3534 C CA . GLY A 1 457 ? 10.336 -2.204 -2.251 1.00 96.81 457 GLY A CA 1
ATOM 3535 C C . GLY A 1 457 ? 11.863 -2.142 -2.182 1.00 96.81 457 GLY A C 1
ATOM 3536 O O . GLY A 1 457 ? 12.490 -3.072 -1.682 1.00 96.81 457 GLY A O 1
ATOM 3537 N N . ARG A 1 458 ? 12.473 -1.034 -2.615 1.00 97.50 458 ARG A N 1
ATOM 3538 C CA . ARG A 1 458 ? 13.920 -0.792 -2.487 1.00 97.50 458 ARG A CA 1
ATOM 3539 C C . ARG A 1 458 ? 14.360 -0.804 -1.027 1.00 97.50 458 ARG A C 1
ATOM 3541 O O . ARG A 1 458 ? 15.273 -1.547 -0.681 1.00 97.50 458 ARG A O 1
ATOM 3548 N N . TYR A 1 459 ? 13.665 -0.059 -0.168 1.00 97.38 459 TYR A N 1
ATOM 3549 C CA . TYR A 1 459 ? 13.958 -0.033 1.265 1.00 97.38 459 TYR A CA 1
ATOM 3550 C C . TYR A 1 459 ? 13.825 -1.418 1.924 1.00 97.38 459 TYR A C 1
ATOM 3552 O O . TYR A 1 459 ? 14.712 -1.849 2.657 1.00 97.38 459 TYR A O 1
ATOM 3560 N N . LEU A 1 460 ? 12.754 -2.160 1.615 1.00 95.44 460 LEU A N 1
ATOM 3561 C CA . LEU A 1 460 ? 12.540 -3.527 2.112 1.00 95.44 460 LEU A CA 1
ATOM 3562 C C . LEU A 1 460 ? 13.641 -4.505 1.690 1.00 95.44 460 LEU A C 1
ATOM 3564 O O . LEU A 1 460 ? 13.917 -5.467 2.404 1.00 95.44 460 LEU A O 1
ATOM 3568 N N . ASN A 1 461 ? 14.267 -4.258 0.543 1.00 94.69 461 ASN A N 1
ATOM 3569 C CA . ASN A 1 461 ? 15.410 -5.018 0.062 1.00 94.69 461 ASN A CA 1
ATOM 3570 C C . ASN A 1 461 ? 16.747 -4.371 0.464 1.00 94.69 461 ASN A C 1
ATOM 3572 O O . ASN A 1 461 ? 17.732 -4.558 -0.226 1.00 94.69 461 ASN A O 1
ATOM 3576 N N . ASN A 1 462 ? 16.812 -3.664 1.595 1.00 94.56 462 ASN A N 1
ATOM 3577 C CA . ASN A 1 462 ? 18.040 -3.121 2.196 1.00 94.56 462 ASN A CA 1
ATOM 3578 C C . ASN A 1 462 ? 18.748 -1.996 1.420 1.00 94.56 462 ASN A C 1
ATOM 3580 O O . ASN A 1 462 ? 19.911 -1.708 1.709 1.00 94.56 462 ASN A O 1
ATOM 3584 N N . VAL A 1 463 ? 18.073 -1.312 0.493 1.00 96.50 463 VAL A N 1
ATOM 3585 C CA . VAL A 1 463 ? 18.591 -0.039 -0.030 1.00 96.50 463 VAL A CA 1
ATOM 3586 C C . VAL A 1 463 ? 18.457 1.028 1.058 1.00 96.50 463 VAL A C 1
ATOM 3588 O O . VAL A 1 463 ? 17.387 1.191 1.650 1.00 96.50 463 VAL A O 1
ATOM 3591 N N . ASP A 1 464 ? 19.541 1.760 1.325 1.00 95.38 464 ASP A N 1
ATOM 3592 C CA . ASP A 1 464 ? 19.543 2.842 2.312 1.00 95.38 464 ASP A CA 1
ATOM 3593 C C . ASP A 1 464 ? 18.464 3.892 1.974 1.00 95.38 464 ASP A C 1
ATOM 3595 O O . ASP A 1 464 ? 18.340 4.266 0.804 1.00 95.38 464 ASP A O 1
ATOM 3599 N N . PRO A 1 465 ? 17.697 4.409 2.957 1.00 93.94 465 PRO A N 1
ATOM 3600 C CA . PRO A 1 465 ? 16.671 5.428 2.726 1.00 93.94 465 PRO A CA 1
ATOM 3601 C C . PRO A 1 465 ? 17.136 6.652 1.929 1.00 93.94 465 PRO A C 1
ATOM 3603 O O . PRO A 1 465 ? 16.333 7.248 1.218 1.00 93.94 465 PRO A O 1
ATOM 3606 N N . SER A 1 466 ? 18.410 7.040 2.030 1.00 95.69 466 SER A N 1
ATOM 3607 C CA . SER A 1 466 ? 18.973 8.160 1.265 1.00 95.69 466 SER A CA 1
ATOM 3608 C C . SER A 1 466 ? 19.206 7.844 -0.219 1.00 95.69 466 SER A C 1
ATOM 3610 O O . SER A 1 466 ? 19.366 8.770 -1.011 1.00 95.69 466 SER A O 1
ATOM 3612 N N . HIS A 1 467 ? 19.159 6.563 -0.597 1.00 96.31 467 HIS A N 1
ATOM 3613 C CA . HIS A 1 467 ? 19.423 6.050 -1.944 1.00 96.31 467 HIS A CA 1
ATOM 3614 C C . HIS A 1 467 ? 18.215 5.354 -2.594 1.00 96.31 467 HIS A C 1
ATOM 3616 O O . HIS A 1 467 ? 18.291 4.871 -3.721 1.00 96.31 467 HIS A O 1
ATOM 3622 N N . VAL A 1 468 ? 17.051 5.301 -1.937 1.00 96.44 468 VAL A N 1
ATOM 3623 C CA . VAL A 1 468 ? 15.868 4.635 -2.521 1.00 96.44 468 VAL A CA 1
ATOM 3624 C C . VAL A 1 468 ? 15.328 5.331 -3.770 1.00 96.44 468 VAL A C 1
ATOM 3626 O O . VAL A 1 468 ? 14.511 4.740 -4.470 1.00 96.44 468 VAL A O 1
ATOM 3629 N N . CYS A 1 469 ? 15.752 6.559 -4.075 1.00 95.69 469 CYS A N 1
ATOM 3630 C CA . CYS A 1 469 ? 15.338 7.284 -5.279 1.00 95.69 469 CYS A CA 1
ATOM 3631 C C . CYS A 1 469 ? 16.165 6.901 -6.514 1.00 95.69 469 CYS A C 1
ATOM 3633 O O . CYS A 1 469 ? 15.616 6.709 -7.601 1.00 95.69 469 CYS A O 1
ATOM 3635 N N . ASP A 1 470 ? 17.464 6.678 -6.348 1.00 93.75 470 ASP A N 1
ATOM 3636 C CA . ASP A 1 470 ? 18.425 6.493 -7.435 1.00 93.75 470 ASP A CA 1
ATOM 3637 C C . ASP A 1 470 ? 18.997 5.069 -7.521 1.00 93.75 470 ASP A C 1
ATOM 3639 O O . ASP A 1 470 ? 19.369 4.628 -8.611 1.00 93.75 470 ASP A O 1
ATOM 3643 N N . GLN A 1 471 ? 18.983 4.303 -6.430 1.00 93.44 471 GLN A N 1
ATOM 3644 C CA . GLN A 1 471 ? 19.505 2.940 -6.385 1.00 93.44 471 GLN A CA 1
ATOM 3645 C C . GLN A 1 471 ? 18.389 1.884 -6.396 1.00 93.44 471 GLN A C 1
ATOM 3647 O O . GLN A 1 471 ? 17.494 1.860 -5.553 1.00 93.44 471 GLN A O 1
ATOM 3652 N N . GLY A 1 472 ? 18.454 0.967 -7.365 1.00 92.19 472 GLY A N 1
ATOM 3653 C CA . GLY A 1 472 ? 17.626 -0.240 -7.375 1.00 92.19 472 GLY A CA 1
ATOM 3654 C C . GLY A 1 472 ? 18.170 -1.311 -6.427 1.00 92.19 472 GLY A C 1
ATOM 3655 O O . GLY A 1 472 ? 19.380 -1.412 -6.234 1.00 92.19 472 GLY A O 1
ATOM 3656 N N . ALA A 1 473 ? 17.278 -2.138 -5.883 1.00 93.88 473 ALA A N 1
ATOM 3657 C CA . ALA A 1 473 ? 17.655 -3.263 -5.033 1.00 93.88 473 ALA A CA 1
ATOM 3658 C C . ALA A 1 473 ? 18.336 -4.395 -5.816 1.00 93.88 473 ALA A C 1
ATOM 3660 O O . ALA A 1 473 ? 17.994 -4.675 -6.975 1.00 93.88 473 ALA A O 1
ATOM 3661 N N . THR A 1 474 ? 19.261 -5.090 -5.153 1.00 91.69 474 THR A N 1
ATOM 3662 C CA . THR A 1 474 ? 19.962 -6.253 -5.708 1.00 91.69 474 THR A CA 1
ATOM 3663 C C . THR A 1 474 ? 19.617 -7.534 -4.952 1.00 91.69 474 THR A C 1
ATOM 3665 O O . THR A 1 474 ? 18.975 -7.520 -3.906 1.00 91.69 474 THR A O 1
ATOM 3668 N N . ALA A 1 475 ? 20.051 -8.686 -5.468 1.00 89.62 475 ALA A N 1
ATOM 3669 C CA . ALA A 1 475 ? 19.864 -9.960 -4.771 1.00 89.62 475 ALA A CA 1
ATOM 3670 C C . ALA A 1 475 ? 20.595 -10.022 -3.411 1.00 89.62 475 ALA A C 1
ATOM 3672 O O . ALA A 1 475 ? 20.282 -10.894 -2.599 1.00 89.62 475 ALA A O 1
ATOM 3673 N N . GLN A 1 476 ? 21.574 -9.140 -3.182 1.00 83.50 476 GLN A N 1
ATOM 3674 C CA . GLN A 1 476 ? 22.391 -9.067 -1.972 1.00 83.50 476 GLN A CA 1
ATOM 3675 C C . GLN A 1 476 ? 21.929 -7.990 -0.978 1.00 83.50 476 GLN A C 1
ATOM 3677 O O . GLN A 1 476 ? 22.484 -7.917 0.118 1.00 83.50 476 GLN A O 1
ATOM 3682 N N . GLY A 1 477 ? 20.933 -7.183 -1.345 1.00 72.69 477 GLY A N 1
ATOM 3683 C CA . GLY A 1 477 ? 20.688 -5.868 -0.755 1.00 72.69 477 GLY A CA 1
ATOM 3684 C C . GLY A 1 477 ? 20.869 -4.808 -1.824 1.00 72.69 477 GLY A C 1
ATOM 3685 O O . GLY A 1 477 ? 22.031 -4.628 -2.251 1.00 72.69 477 GLY A O 1
#

pLDDT: mean 77.66, std 25.42, range [27.03, 98.88]

Secondary structure (DSSP, 8-state):
---------HHHHHHHHHHHHHHHTT--HHHHHHHHHHHHHT-----------------------------------------------------------TTTTS-PPP------------PPP-----------TT-------SGGGGGGGGGGGGSTTS------TTHHHHH-SSHHHHHHHHGGGSBPTTS--SHHHHHHHSPPHHHHHHHHHHHHHHHT-SS-GGG-PPPTTTTTTEEEEEEE-TTS-EEEEEEE--EETTEESS---EEEEESSGGG--SEEEEEESS-BSSSS-BSHHHHHHHHHHHHT-SEEEE-SB-GGG--SBPSSS---TTS---BTT-TTT-SSSHHHHHHHHHHHHHHHTT---TTTEEEEE-----TTTTTT-SEE---S--SSHHHHHHHHSS---HHHHHHHHHHHH-TTS-EE-TTT---S---TT-HHHHHHTT--TTTTTTPPP-TT-

Nearest PDB structures (foldseek):
  5x3t-assembly1_G  TM=4.840E-01  e=3.567E+00  Mycobacterium tuberculosis H37Rv
  8qcl-assembly1_B  TM=3.459E-01  e=1.702E-01  Phocaeicola vulgatus ATCC 8482

Solvent-accessible surface area (backbone atoms only — not comparable to full-atom values): 28854 Å² total; per-residue (Å²): 137,84,81,77,80,79,78,69,52,72,68,56,51,49,52,52,51,38,48,54,48,8,64,74,67,75,45,55,56,67,58,38,48,53,50,52,56,50,54,60,69,72,66,84,75,88,80,89,79,87,83,90,84,90,77,91,82,91,84,92,86,82,91,79,89,82,91,82,82,89,87,88,86,91,85,88,82,90,84,83,88,89,83,84,87,81,86,81,94,71,80,84,76,80,80,68,82,85,80,80,63,64,68,77,76,68,66,84,77,80,87,72,88,80,94,82,90,83,84,86,77,86,79,82,94,83,82,83,86,77,80,84,72,88,73,70,91,77,76,77,84,65,81,88,71,74,79,85,70,74,86,76,70,85,75,73,78,82,73,82,82,66,88,72,71,91,73,58,58,71,54,29,63,76,71,32,52,40,65,43,49,29,49,60,56,50,51,73,28,37,26,53,67,53,74,22,81,46,68,70,56,40,58,72,48,47,70,53,73,70,37,49,51,45,47,27,53,39,49,42,47,57,72,66,39,65,72,51,44,82,72,59,74,67,51,86,79,42,48,75,41,41,45,61,39,68,39,63,29,76,89,68,54,45,25,27,38,37,32,50,55,28,68,44,98,74,16,33,60,65,26,73,23,38,38,40,28,51,24,37,61,87,61,43,75,26,60,25,37,30,26,12,55,30,39,35,71,83,62,35,30,38,62,24,46,43,53,32,43,48,50,30,64,62,54,25,25,44,33,37,41,31,43,11,26,14,22,34,17,19,77,48,66,18,92,38,29,69,52,58,82,89,79,42,68,44,19,42,45,18,40,46,30,15,76,76,34,64,58,36,47,41,49,53,29,52,52,50,52,37,51,76,68,76,41,72,49,56,93,52,24,48,82,45,74,40,76,54,74,56,76,81,54,52,60,82,47,77,41,78,54,60,84,15,41,50,86,50,73,62,31,30,43,65,72,68,52,92,74,83,43,53,69,60,53,49,50,54,51,48,41,70,76,36,77,86,52,43,69,41,39,72,69,75,46,87,55,82,79,30,46,43,63,25,33,62,41,13,39,77,36,62,28,54,83,93,38,24,44,82,46,64,20,44,73,87,62

Sequence (477 aa):
MTRSKATLSPRDAFTKTMRARAQFECTNFRVAMLNATKAEKTTTSRRNPGRMDGMTWNSDAFICEVDDGDTTPEFTEIWEVYVPSDFDDTPSRNVQPLTISLLDIARPAKAKGVAKDFEVVQGVKRVIALEESEIDPTEQWEDDWEDLYDDDVQFALLAAQYLVPSRSTSTCLSTSTTLEHLVDCFHPFTVPERKYPDYPSYDAAQPNATQRQAWSDVITAVLNVDGNCSSIFIPPSINTIISVAPFTDSSGTAFCVLYESSVESGHYAKGWGLFVVPELRADVSRSIHFSAPHPGWPGGDGDTPQQAASLFKATGAKSLLITGRKRTASILPSDCVTSSQGGQHYYMTDPTHSIREPFFDANLAIIGWQNENGGCPATSCAFIQMHGKARTTCASEQVFLSAGLGRGKASVAWYTDDVDRPVKRLKTQLIRSFPHWNISLPSDDSCLLTATKNVVGRYLNNVDPSHVCDQGATAQG

Radius of gyration: 31.33 Å; Cα contacts (8 Å, |Δi|>4): 674; chains: 1; bounding box: 64×92×101 Å

Foldseek 3Di:
DDDDDPDDDPVRVVLVVLVVVCVVVVHDSVVSVVVVVVVVVVPDDDDDDDDDDDDDDDDDDDDDDDDDDDDDDDDDDDDDDDDDDDDDDDDDDDPDPPDDFPVVVPDPDDDDDDDDDDDDDDDDDDDDDDDDDDDDPPPPPAPPPDPPQPPPPPPPPPPPPPPDPLDFLVVLQVPDQALLSSQVSLQQQFQDFQLPADPVSLVVLFDDPVRLVLLLQQLLQQLPAAQDQPVRDRDPSCPQQKDWDWHAHNVRFIKIKIAGRDGDPRHRPRFAGIKIFGNHPVLAPFQEEEEEQAGDPDQGQHSQLSVSSVCCNSLSYGMYYYTRYRQRSYPDAAPFAQHDPPPDGRGCSRLQQHCRRSSVSSLVSSQVSCCVVPHAPQVGYDYYYGGHDDCPAVVLAPEEDALLADLDPQSLVLQVDPDRGPRVVVQVVCCVVCVPGHYDYSNPDPGPPNSQNGLSSQVVLPNDNVCSRPDGHYSND